Protein AF-A0A166GKQ6-F1 (afdb_monomer_lite)

Foldseek 3Di:
DQAQQQADPVRDAAEEEEDPPDPPVVVLCVLSVVSRHYYDPDQDLAHEYEDAPPDPVLVVCCVVPLDCVRRVRYAYAHSCLSVVCVVVVHRFALQQQDVNDAAFEEEDCQPVDPVLLVVLCNLSRSSNHHHPDDPVPGQEYEHAPVDVVVQVVCCVVCVPPNHAYYYSVQSVVCRVVVHRDGDFPQPPPPDDDPVVPDQDDQDPVNLLVLLLLCCQQPLDCQLPDLLPLVSLVVLLVCCPPPPSVSSVSDHSVVSSVVCVVPVVPSVVSSNVSCVVVVPPPPPPGPPVDRPDPDDPPPPDDDDDDDDDDDDDDDDDDDPPVVVVVVPPDDDDDDDDDDDDDDDDDDDDDDDDDDDDDDDDDDDDDDDDDDDDDDDDDDDDDDDDDDDDDDDDDDDDDDDDDPPPPPSPSDPDDDDPVPDDPPPPPPDDDDDDDDDDDDDDPDDVLLVVLCVVLVHDSVVLVVVCVVDPPNDSVVSSVVSNVVSVVVVVVVVVVPD

Secondary structure (DSSP, 8-state):
----TTB-TTSPBPEEEE-TT-TTHHHHHHHHHHTT-EE-SS--SSEEEEE-TT-HHHHHHHHHH--TTT-TTEEEEETTHHHHHHHHTSPPP-TTEETTEEPBEEE-TT---HHHHHHHHHHHHHTT-BTB--TTT-SEEEE-TT-HHHHHHHHHHHTTSS-EEEEHHHHHHHHHHTS--PPP------S-PPTT---PPPPHHHHHHHHHHHHHH---GGG--TT-HHHHHHHHHTTTSTT-GGGGGS-HHHHHHHHHH-HHHHHHHHHHHHHHH---TT---SS------PPPP---------------------TTSTTGGGSS--PPPPS--PPPPPS------PPPPP---PPPP-PPPPPPPPPPPP---------PPPPP-----------------------SPPPTTT--S-S---S----------------HHHHHHHHHHT--HHHHHHHHHHSTT--HHHHHHHHHHHHHHHHHHHHSS--

pLDDT: mean 77.79, std 22.74, range [29.58, 98.5]

Radius of gyration: 40.35 Å; chains: 1; bounding box: 98×109×110 Å

Structure (mmCIF, N/CA/C/O backbone):
data_AF-A0A166GKQ6-F1
#
_entry.id   AF-A0A166GKQ6-F1
#
loop_
_atom_site.group_PDB
_atom_site.id
_atom_site.type_symbol
_atom_site.label_atom_id
_atom_site.label_alt_id
_atom_site.label_comp_id
_atom_site.label_asym_id
_atom_site.label_entity_id
_atom_site.label_seq_id
_atom_site.pdbx_PDB_ins_code
_atom_site.Cartn_x
_atom_site.Cartn_y
_atom_site.Cartn_z
_atom_site.occupancy
_atom_site.B_iso_or_equiv
_atom_site.auth_seq_id
_atom_site.auth_comp_id
_atom_site.auth_asym_id
_atom_site.auth_atom_id
_atom_site.pdbx_PDB_model_num
ATOM 1 N N . MET A 1 1 ? 2.027 -21.297 30.638 1.00 54.72 1 MET A N 1
ATOM 2 C CA . MET A 1 1 ? 1.465 -20.035 31.157 1.00 54.72 1 MET A CA 1
ATOM 3 C C . MET A 1 1 ? 0.671 -19.436 30.019 1.00 54.72 1 MET A C 1
ATOM 5 O O . MET A 1 1 ? 1.260 -19.228 28.970 1.00 54.72 1 MET A O 1
ATOM 9 N N . SER A 1 2 ? -0.647 -19.312 30.158 1.00 65.88 2 SER A N 1
ATOM 10 C CA . SER A 1 2 ? -1.483 -18.713 29.113 1.00 65.88 2 SER A CA 1
ATOM 11 C C . SER A 1 2 ? -1.164 -17.223 29.044 1.00 65.88 2 SER A C 1
ATOM 13 O O . SER A 1 2 ? -1.241 -16.542 30.064 1.00 65.88 2 SER A O 1
ATOM 15 N N . GLU A 1 3 ? -0.741 -16.747 27.881 1.00 81.94 3 GLU A N 1
ATOM 16 C CA . GLU A 1 3 ? -0.409 -15.342 27.660 1.00 81.94 3 GLU A CA 1
ATOM 17 C C . GLU A 1 3 ? -1.691 -14.499 27.766 1.00 81.94 3 GLU A C 1
ATOM 19 O O . GLU A 1 3 ? -2.712 -14.816 27.150 1.00 81.94 3 GLU A O 1
ATOM 24 N N . LEU A 1 4 ? -1.678 -13.478 28.625 1.00 93.44 4 LEU A N 1
ATOM 25 C CA . LEU A 1 4 ? -2.838 -12.624 28.877 1.00 93.44 4 LEU A CA 1
ATOM 26 C C . LEU A 1 4 ? -2.913 -11.561 27.774 1.00 93.44 4 LEU A C 1
ATOM 28 O O . LEU A 1 4 ? -2.323 -10.493 27.895 1.00 93.44 4 LEU A O 1
ATOM 32 N N . LEU A 1 5 ? -3.618 -11.875 26.684 1.00 95.44 5 LEU A N 1
ATOM 33 C CA . LEU A 1 5 ? -3.722 -11.017 25.494 1.00 95.44 5 LEU A CA 1
ATOM 34 C C . LEU A 1 5 ? -4.382 -9.658 25.764 1.00 95.44 5 LEU A C 1
ATOM 36 O O . LEU A 1 5 ? -4.071 -8.679 25.092 1.00 95.44 5 LEU A O 1
ATOM 40 N N . PHE A 1 6 ? -5.342 -9.595 26.687 1.00 96.88 6 PHE A N 1
ATOM 41 C CA . PHE A 1 6 ? -6.183 -8.415 26.914 1.00 96.88 6 PHE A CA 1
ATOM 42 C C . PHE A 1 6 ? -5.735 -7.603 28.127 1.00 96.88 6 PHE A C 1
ATOM 44 O O . PHE A 1 6 ? -6.554 -7.141 28.925 1.00 96.88 6 PHE A O 1
ATOM 51 N N . GLN A 1 7 ? -4.424 -7.405 28.235 1.00 95.31 7 GLN A N 1
ATOM 52 C CA . GLN A 1 7 ? -3.806 -6.469 29.164 1.00 95.31 7 GLN A CA 1
ATOM 53 C C . GLN A 1 7 ? -3.079 -5.374 28.392 1.00 95.31 7 GLN A C 1
ATOM 55 O O . GLN A 1 7 ? -2.509 -5.620 27.331 1.00 95.31 7 GLN A O 1
ATOM 60 N N . ASP A 1 8 ? -3.130 -4.151 28.906 1.00 90.44 8 ASP A N 1
ATOM 61 C CA . ASP A 1 8 ? -2.329 -3.063 28.361 1.00 90.44 8 ASP A CA 1
ATOM 62 C C . ASP A 1 8 ? -0.857 -3.170 28.800 1.00 90.44 8 ASP A C 1
ATOM 64 O O . ASP A 1 8 ? -0.475 -4.017 29.610 1.00 90.44 8 ASP A O 1
ATOM 68 N N . ASN A 1 9 ? -0.019 -2.260 28.300 1.00 89.94 9 ASN A N 1
ATOM 69 C CA . ASN A 1 9 ? 1.408 -2.208 28.640 1.00 89.94 9 ASN A CA 1
ATOM 70 C C . ASN A 1 9 ? 1.677 -1.964 30.141 1.00 89.94 9 ASN A C 1
ATOM 72 O O . ASN A 1 9 ? 2.816 -2.090 30.585 1.00 89.94 9 ASN A O 1
ATOM 76 N N . THR A 1 10 ? 0.658 -1.589 30.922 1.00 93.25 10 THR A N 1
ATOM 77 C CA . THR A 1 10 ? 0.735 -1.382 32.376 1.00 93.25 10 THR A CA 1
ATOM 78 C C . THR A 1 10 ? 0.222 -2.583 33.177 1.00 93.25 10 THR A C 1
ATOM 80 O O . THR A 1 10 ? 0.240 -2.551 34.407 1.00 93.25 10 THR A O 1
ATOM 83 N N . GLY A 1 11 ? -0.226 -3.647 32.501 1.00 92.94 11 GLY A N 1
ATOM 84 C CA . GLY A 1 11 ? -0.836 -4.826 33.115 1.00 92.94 11 GLY A CA 1
ATOM 85 C C . GLY A 1 11 ? -2.294 -4.621 33.539 1.00 92.94 11 GLY A C 1
ATOM 86 O O . GLY A 1 11 ? -2.862 -5.483 34.213 1.00 92.94 11 GLY A O 1
ATOM 87 N N . GLN A 1 12 ? -2.926 -3.500 33.174 1.00 95.62 12 GLN A N 1
ATOM 88 C CA . GLN A 1 12 ? -4.347 -3.289 33.435 1.00 95.62 12 GLN A CA 1
ATOM 89 C C . GLN A 1 12 ? -5.194 -4.047 32.416 1.00 95.62 12 GLN A C 1
ATOM 91 O O . GLN A 1 12 ? -4.870 -4.129 31.233 1.00 95.62 12 GLN A O 1
ATOM 96 N N . GLN A 1 13 ? -6.317 -4.587 32.884 1.00 97.56 13 GLN A N 1
ATOM 97 C CA . GLN A 1 13 ? -7.253 -5.325 32.042 1.00 97.56 13 GLN A CA 1
ATOM 98 C C . GLN A 1 13 ? -7.950 -4.384 31.056 1.00 97.56 13 GLN A C 1
ATOM 100 O O . GLN A 1 13 ? -8.539 -3.370 31.449 1.00 97.56 13 GLN A O 1
ATOM 105 N N . VAL A 1 14 ? -7.947 -4.757 29.779 1.00 97.88 14 VAL A N 1
ATOM 106 C CA . VAL A 1 14 ? -8.692 -4.052 28.735 1.00 97.88 14 VAL A CA 1
ATOM 107 C C . VAL A 1 14 ? -10.190 -4.240 28.969 1.00 97.88 14 VAL A C 1
ATOM 109 O O . VAL A 1 14 ? -10.659 -5.349 29.235 1.00 97.88 14 VAL A O 1
ATOM 112 N N . LYS A 1 15 ? -10.951 -3.146 28.877 1.00 98.38 15 LYS A N 1
ATOM 113 C CA . LYS A 1 15 ? -12.399 -3.139 29.114 1.00 98.38 15 LYS A CA 1
ATOM 114 C C . LYS A 1 15 ? -13.165 -3.435 27.832 1.00 98.38 15 LYS A C 1
ATOM 116 O O . LYS A 1 15 ? -12.882 -2.851 26.787 1.00 98.38 15 LYS A O 1
ATOM 121 N N . PHE A 1 16 ? -14.179 -4.277 27.948 1.00 98.50 16 PHE A N 1
ATOM 122 C CA . PHE A 1 16 ? -15.074 -4.666 26.871 1.00 98.50 16 PHE A CA 1
ATOM 123 C C . PHE A 1 16 ? -16.522 -4.413 27.276 1.00 98.50 16 PHE A C 1
ATOM 125 O O . PHE A 1 16 ? -16.923 -4.727 28.391 1.00 98.50 16 PHE A O 1
ATOM 132 N N . PHE A 1 17 ? -17.322 -3.893 26.355 1.00 98.44 17 PHE A N 1
ATOM 133 C CA . PHE A 1 17 ? -18.779 -3.947 26.422 1.00 98.44 17 PHE A CA 1
ATOM 134 C C . PHE A 1 17 ? -19.280 -4.810 25.273 1.00 98.44 17 PHE A C 1
ATOM 136 O O . PHE A 1 17 ? -18.777 -4.689 24.158 1.00 98.44 17 PHE A O 1
ATOM 143 N N . ILE A 1 18 ? -20.264 -5.663 25.535 1.00 98.25 18 ILE A N 1
ATOM 144 C CA . ILE A 1 18 ? -20.825 -6.568 24.535 1.00 98.25 18 ILE A CA 1
ATOM 145 C C . ILE A 1 18 ? -22.291 -6.202 24.337 1.00 98.25 18 ILE A C 1
ATOM 147 O O . ILE A 1 18 ? -23.070 -6.162 25.291 1.00 98.25 18 ILE A O 1
ATOM 151 N N . GLN A 1 19 ? -22.663 -5.930 23.091 1.00 96.81 19 GLN A N 1
ATOM 152 C CA . GLN A 1 19 ? -24.051 -5.741 22.693 1.00 96.81 19 GLN A CA 1
ATOM 153 C C . GLN A 1 19 ? -24.892 -6.987 23.059 1.00 96.81 19 GLN A C 1
ATOM 155 O O . GLN A 1 19 ? -24.457 -8.125 22.886 1.00 96.81 19 GLN A O 1
ATOM 160 N N . ARG A 1 20 ? -26.104 -6.779 23.591 1.00 92.88 20 ARG A N 1
ATOM 161 C CA . ARG A 1 20 ? -26.908 -7.845 24.227 1.00 92.88 20 ARG A CA 1
ATOM 162 C C . ARG A 1 20 ? -27.393 -8.938 23.272 1.00 92.88 20 ARG A C 1
ATOM 164 O O . ARG A 1 20 ? -27.553 -10.074 23.696 1.00 92.88 20 ARG A O 1
ATOM 171 N N . ASP A 1 21 ? -27.653 -8.592 22.021 1.00 91.12 21 ASP A N 1
ATOM 172 C CA . ASP A 1 21 ? -28.193 -9.461 20.967 1.00 91.12 21 ASP A CA 1
ATOM 173 C C . ASP A 1 21 ? -27.103 -10.125 20.108 1.00 91.12 21 ASP A C 1
ATOM 175 O O . ASP A 1 21 ? -27.391 -10.742 19.085 1.00 91.12 21 ASP A O 1
A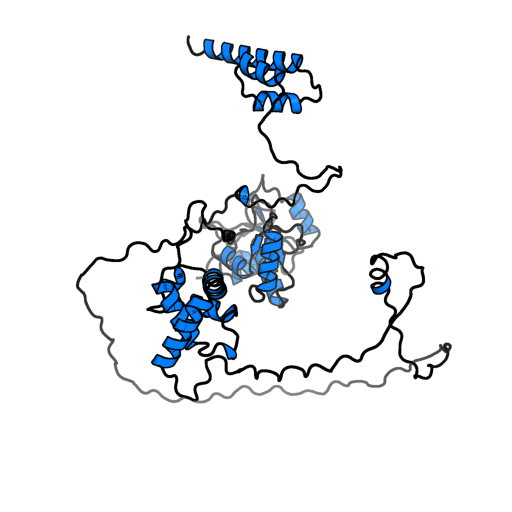TOM 179 N N . VAL A 1 22 ? -25.841 -10.048 20.535 1.00 95.00 22 VAL A N 1
ATOM 180 C CA . VAL A 1 22 ? -24.729 -10.738 19.877 1.00 95.00 22 VAL A CA 1
ATOM 181 C C . VAL A 1 22 ? -24.833 -12.260 20.083 1.00 95.00 22 VAL A C 1
ATOM 183 O O . VAL A 1 22 ? -25.054 -12.716 21.213 1.00 95.00 22 VAL A O 1
ATOM 186 N N . PRO A 1 23 ? -24.628 -13.076 19.030 1.00 94.50 23 PRO A N 1
ATOM 187 C CA . PRO A 1 23 ? -24.602 -14.529 19.166 1.00 94.50 23 PRO A CA 1
ATOM 188 C C . PRO A 1 23 ? -23.450 -14.980 20.072 1.00 94.50 23 PRO A C 1
ATOM 190 O O . PRO A 1 23 ? -22.372 -14.391 20.083 1.00 94.50 23 PRO A O 1
ATOM 193 N N . ASP A 1 24 ? -23.664 -16.063 20.820 1.00 95.00 24 ASP A N 1
ATOM 194 C CA . ASP A 1 24 ? -22.660 -16.653 21.713 1.00 95.00 24 ASP A CA 1
ATOM 195 C C . ASP A 1 24 ? -22.134 -15.714 22.822 1.00 95.00 24 ASP A C 1
ATOM 197 O O . ASP A 1 24 ? -21.007 -15.885 23.293 1.00 95.00 24 ASP A O 1
ATOM 201 N N . TYR A 1 25 ? -22.950 -14.761 23.295 1.00 96.38 25 TYR A N 1
ATOM 202 C CA . TYR A 1 25 ? -22.602 -13.805 24.363 1.00 96.38 25 TYR A CA 1
ATOM 203 C C . TYR A 1 25 ? -21.841 -14.444 25.540 1.00 96.38 25 TYR A C 1
ATOM 205 O O . TYR A 1 25 ? -20.760 -13.991 25.914 1.00 96.38 25 TYR A O 1
ATOM 213 N N . ALA A 1 26 ? -22.364 -15.545 26.095 1.00 97.00 26 ALA A N 1
ATOM 214 C CA . ALA A 1 26 ? -21.758 -16.227 27.241 1.00 97.00 26 ALA A CA 1
ATOM 215 C C . ALA A 1 26 ? -20.350 -16.770 26.940 1.00 97.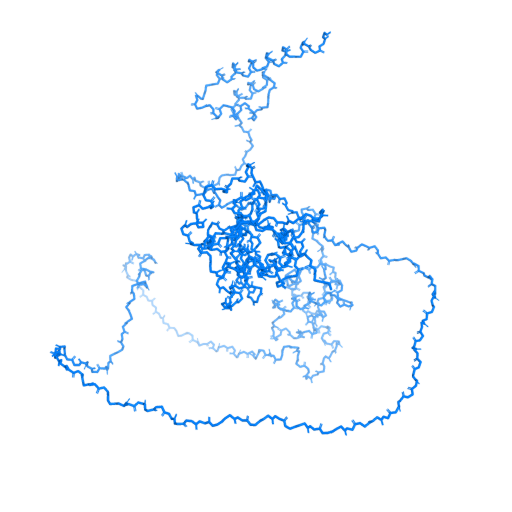00 26 ALA A C 1
ATOM 217 O O . ALA A 1 26 ? -19.460 -16.682 27.787 1.00 97.00 26 ALA A O 1
ATOM 218 N N . ARG A 1 27 ? -20.131 -17.290 25.723 1.00 97.19 27 ARG A N 1
ATOM 219 C CA . ARG A 1 27 ? -18.818 -17.776 25.281 1.00 97.19 27 ARG A CA 1
ATOM 220 C C . ARG A 1 27 ? -17.840 -16.617 25.128 1.00 97.19 27 ARG A C 1
ATOM 222 O O . ARG A 1 27 ? -16.721 -16.716 25.612 1.00 97.19 27 ARG A O 1
ATOM 229 N N . ILE A 1 28 ? -18.272 -15.514 24.516 1.00 97.75 28 ILE A N 1
ATOM 230 C CA . ILE A 1 28 ? -17.436 -14.321 24.319 1.00 97.75 28 ILE A CA 1
ATOM 231 C C . ILE A 1 28 ? -17.009 -13.734 25.674 1.00 97.75 28 ILE A C 1
ATOM 233 O O . ILE A 1 28 ? -15.833 -13.429 25.860 1.00 97.75 28 ILE A O 1
ATOM 237 N N . CYS A 1 29 ? -17.919 -13.645 26.651 1.00 97.81 29 CYS A N 1
ATOM 238 C CA . CYS A 1 29 ? -17.597 -13.217 28.018 1.00 97.81 29 CYS A CA 1
ATOM 239 C C . CYS A 1 29 ? -16.530 -14.098 28.680 1.00 97.81 29 CYS A C 1
ATOM 241 O O . CYS A 1 29 ? -15.589 -13.587 29.298 1.00 97.81 29 CYS A O 1
ATOM 243 N N . ALA A 1 30 ? -16.683 -15.420 28.560 1.00 97.38 30 ALA A N 1
ATOM 244 C CA . ALA A 1 30 ? -15.729 -16.378 29.100 1.00 97.38 30 ALA A CA 1
ATOM 245 C C . ALA A 1 30 ? -14.360 -16.248 28.415 1.00 97.38 30 ALA A C 1
ATOM 247 O O . ALA A 1 30 ? -13.347 -16.197 29.108 1.00 97.38 30 ALA A O 1
ATOM 248 N N . ASP A 1 31 ? -14.331 -16.114 27.085 1.00 97.31 31 ASP A N 1
ATOM 249 C CA . ASP A 1 31 ? -13.099 -15.941 26.311 1.00 97.31 31 ASP A CA 1
ATOM 250 C C . ASP A 1 31 ? -12.371 -14.637 26.681 1.00 97.31 31 ASP A C 1
ATOM 252 O O . ASP A 1 31 ? -11.167 -14.663 26.925 1.00 97.31 31 ASP A O 1
ATOM 256 N N . ILE A 1 32 ? -13.081 -13.507 26.802 1.00 98.06 32 ILE A N 1
ATOM 257 C CA . ILE A 1 32 ? -12.485 -12.225 27.228 1.00 98.06 32 ILE A CA 1
ATOM 258 C C . ILE A 1 32 ? -11.848 -12.351 28.612 1.00 98.06 32 ILE A C 1
ATOM 260 O O . ILE A 1 32 ? -10.710 -11.927 28.809 1.00 98.06 32 ILE A O 1
ATOM 264 N N . THR A 1 33 ? -12.565 -12.960 29.557 1.00 97.69 33 THR A N 1
ATOM 265 C CA . THR A 1 33 ? -12.085 -13.133 30.934 1.00 97.69 33 THR A CA 1
ATOM 266 C C . THR A 1 33 ? -10.880 -14.078 30.986 1.00 97.69 33 THR A C 1
ATOM 268 O O . THR A 1 33 ? -9.896 -13.792 31.665 1.00 97.69 33 THR A O 1
ATOM 271 N N . ALA A 1 34 ? -10.916 -15.178 30.225 1.00 96.62 34 ALA A N 1
ATOM 272 C CA . ALA A 1 34 ? -9.817 -16.138 30.127 1.00 96.62 34 ALA A CA 1
ATOM 273 C C . ALA A 1 34 ? -8.552 -15.535 29.492 1.00 96.62 34 ALA A C 1
ATOM 275 O O . ALA A 1 34 ? -7.444 -15.934 29.842 1.00 96.62 34 ALA A O 1
ATOM 276 N N . LEU A 1 35 ? -8.713 -14.563 28.590 1.00 97.06 35 LEU A N 1
ATOM 277 C CA . LEU A 1 35 ? -7.623 -13.827 27.943 1.00 97.06 35 LEU A CA 1
ATOM 278 C C . LEU A 1 35 ? -7.157 -12.598 28.750 1.00 97.06 35 LEU A C 1
ATOM 280 O O . LEU A 1 35 ? -6.322 -11.833 28.271 1.00 97.06 35 LEU A O 1
ATOM 284 N N . GLY A 1 36 ? -7.659 -12.409 29.976 1.00 96.50 36 GLY A N 1
ATOM 285 C CA . GLY A 1 36 ? -7.208 -11.360 30.897 1.00 96.50 36 GLY A CA 1
ATOM 286 C C . GLY A 1 36 ? -7.904 -10.005 30.747 1.00 96.50 36 GLY A C 1
ATOM 287 O O . GLY A 1 36 ? -7.441 -9.033 31.338 1.00 96.50 36 GLY A O 1
ATOM 288 N N . GLY A 1 37 ? -8.997 -9.931 29.985 1.00 97.81 37 GLY A N 1
ATOM 289 C CA . GLY A 1 37 ? -9.813 -8.728 29.824 1.00 97.81 37 GLY A CA 1
ATOM 290 C C . GLY A 1 37 ? -10.942 -8.636 30.853 1.00 97.81 37 GLY A C 1
ATOM 291 O O . GLY A 1 37 ? -11.209 -9.574 31.605 1.00 97.81 37 GLY A O 1
ATOM 292 N N . ARG A 1 38 ? -11.644 -7.499 30.861 1.00 98.12 38 ARG A N 1
ATOM 293 C CA . ARG A 1 38 ? -12.785 -7.233 31.747 1.00 98.12 38 ARG A CA 1
ATOM 294 C C . ARG A 1 38 ? -14.029 -6.870 30.947 1.00 98.12 38 ARG A C 1
ATOM 296 O O . ARG A 1 38 ? -13.999 -5.921 30.172 1.00 98.12 38 ARG A O 1
ATOM 303 N N . VAL A 1 39 ? -15.134 -7.571 31.184 1.00 98.44 39 VAL A N 1
ATOM 304 C CA . VAL A 1 39 ? -16.444 -7.223 30.612 1.00 98.44 39 VAL A CA 1
ATOM 305 C C . VAL A 1 39 ? -17.178 -6.271 31.561 1.00 98.44 39 VAL A C 1
ATOM 307 O O . VAL A 1 39 ? -17.224 -6.510 32.765 1.00 98.44 39 VAL A O 1
ATOM 310 N N . GLU A 1 40 ? -17.722 -5.180 31.029 1.00 98.31 40 GLU A N 1
ATOM 311 C CA . GLU A 1 40 ? -18.473 -4.160 31.764 1.00 98.31 40 GLU A CA 1
ATOM 312 C C . GLU A 1 40 ? -19.933 -4.129 31.289 1.00 98.31 40 GLU A C 1
ATOM 314 O O . GLU A 1 40 ? -20.216 -4.206 30.094 1.00 98.31 40 GLU A O 1
ATOM 319 N N . ASP A 1 41 ? -20.867 -3.908 32.218 1.00 97.00 41 ASP A N 1
ATOM 320 C CA . ASP A 1 41 ? -22.303 -3.778 31.908 1.00 97.00 41 ASP A CA 1
ATOM 321 C C . ASP A 1 41 ? -22.662 -2.443 31.233 1.00 97.00 41 ASP A C 1
ATOM 323 O O . ASP A 1 41 ? -23.783 -2.240 30.762 1.00 97.00 41 ASP A O 1
ATOM 327 N N . LYS A 1 42 ? -21.725 -1.489 31.234 1.00 97.50 42 LYS A N 1
ATOM 328 C CA . LYS A 1 42 ? -21.874 -0.148 30.663 1.00 97.50 42 LYS A CA 1
ATOM 329 C C . LYS A 1 42 ? -20.761 0.108 29.661 1.00 97.50 42 LYS A C 1
ATOM 331 O O . LYS A 1 42 ? -19.638 -0.349 29.847 1.00 97.50 42 LYS A O 1
ATOM 336 N N . ILE A 1 43 ? -21.064 0.909 28.642 1.00 97.06 43 ILE A N 1
ATOM 337 C CA . ILE A 1 43 ? -20.104 1.276 27.599 1.00 97.06 43 ILE A CA 1
ATOM 338 C C . ILE A 1 43 ? -18.890 1.966 28.246 1.00 97.06 43 ILE A C 1
ATOM 340 O O . ILE A 1 43 ? -19.046 3.019 28.880 1.00 97.06 43 ILE A O 1
ATOM 344 N N . PRO A 1 44 ? -17.678 1.405 28.108 1.00 97.06 44 PRO A N 1
ATOM 345 C CA . PRO A 1 44 ? -16.506 1.929 28.780 1.00 97.06 44 PRO A CA 1
ATOM 346 C C . PRO A 1 44 ? -16.059 3.265 28.173 1.00 97.06 44 PRO A C 1
ATOM 348 O O . PRO A 1 44 ? -16.384 3.626 27.038 1.00 97.06 44 PRO A O 1
ATOM 351 N N . ARG A 1 45 ? -15.308 4.046 28.957 1.00 95.12 45 ARG A N 1
ATOM 352 C CA . ARG A 1 45 ? -14.698 5.307 28.495 1.00 95.12 45 ARG A CA 1
ATOM 353 C C . ARG A 1 45 ? -13.538 5.068 27.523 1.00 95.12 45 ARG A C 1
ATOM 355 O O . ARG A 1 45 ? -13.383 5.860 26.604 1.00 95.12 45 ARG A O 1
ATOM 362 N N . SER A 1 46 ? -12.786 3.994 27.743 1.00 95.81 46 SER A N 1
ATOM 363 C CA . SER A 1 46 ? -11.700 3.487 26.905 1.00 95.81 46 SER A CA 1
ATOM 364 C C . SER A 1 46 ? -11.794 1.961 26.846 1.00 95.81 46 SER A C 1
ATOM 366 O O . SER A 1 46 ? -12.194 1.336 27.833 1.00 95.81 46 SER A O 1
ATOM 368 N N . GLY A 1 47 ? -11.468 1.370 25.699 1.00 96.31 47 GLY A N 1
ATOM 369 C CA . GLY A 1 47 ? -11.598 -0.061 25.432 1.00 96.31 47 GLY A CA 1
ATOM 370 C C . GLY A 1 47 ? -12.480 -0.360 24.220 1.00 96.31 47 GLY A C 1
ATOM 371 O O . GLY A 1 47 ? -12.663 0.481 23.338 1.00 96.31 47 GLY A O 1
ATOM 372 N N . PHE A 1 48 ? -13.034 -1.568 24.180 1.00 98.00 48 PHE A N 1
ATOM 373 C CA . PHE A 1 48 ? -13.724 -2.095 23.005 1.00 98.00 48 PHE A CA 1
ATOM 374 C C . PHE A 1 48 ? -15.226 -2.268 23.243 1.00 98.00 48 PHE A C 1
ATOM 376 O O . PHE A 1 48 ? -15.673 -2.671 24.317 1.00 98.00 48 PHE A O 1
ATOM 383 N N . VAL A 1 49 ? -16.009 -1.984 22.210 1.00 97.88 49 VAL A N 1
ATOM 384 C CA . VAL A 1 49 ? -17.454 -2.195 22.144 1.00 97.88 49 VAL A CA 1
ATOM 385 C C . VAL A 1 49 ? -17.701 -3.229 21.048 1.00 97.88 49 VAL A C 1
ATOM 387 O O . VAL A 1 49 ? -17.525 -2.938 19.866 1.00 97.88 49 VAL A O 1
ATOM 390 N N . LEU A 1 50 ? -18.056 -4.446 21.454 1.00 98.06 50 LEU A N 1
ATOM 391 C CA . LEU A 1 50 ? -18.320 -5.582 20.574 1.00 98.06 50 LEU A CA 1
ATOM 392 C C . LEU A 1 50 ? -19.765 -5.513 20.082 1.00 98.06 50 LEU A C 1
ATOM 394 O O . LEU A 1 50 ? -20.696 -5.604 20.886 1.00 98.06 50 LEU A O 1
ATOM 398 N N . ILE A 1 51 ? -19.934 -5.367 18.770 1.00 97.31 51 ILE A N 1
ATOM 399 C CA . ILE A 1 51 ? -21.238 -5.222 18.114 1.00 97.31 51 ILE A CA 1
ATOM 400 C C . ILE A 1 51 ? -21.498 -6.342 17.105 1.00 97.31 51 ILE A C 1
ATOM 402 O O . ILE A 1 51 ? -20.565 -6.949 16.575 1.00 97.31 51 ILE A O 1
ATOM 406 N N . ALA A 1 52 ? -22.770 -6.597 16.806 1.00 96.06 52 ALA A N 1
ATOM 407 C CA . ALA A 1 52 ? -23.177 -7.395 15.654 1.00 96.06 52 ALA A CA 1
ATOM 408 C C . ALA A 1 52 ? -23.223 -6.491 14.406 1.00 96.06 52 ALA A C 1
ATOM 410 O O . ALA A 1 52 ? -24.069 -5.591 14.354 1.00 96.06 52 ALA A O 1
ATOM 411 N N . PRO A 1 53 ? -22.332 -6.674 13.409 1.00 92.75 53 PRO A N 1
ATOM 412 C CA . PRO A 1 53 ? -22.343 -5.851 12.200 1.00 92.75 53 PRO A CA 1
ATOM 413 C C . PRO A 1 53 ? -23.706 -5.898 11.501 1.00 92.75 53 PRO A C 1
ATOM 415 O O . PRO A 1 53 ? -24.291 -6.969 11.363 1.00 92.75 53 PRO A O 1
ATOM 418 N N . GLY A 1 54 ? -24.220 -4.736 11.092 1.00 91.06 54 GLY A N 1
ATOM 419 C CA . GLY A 1 54 ? -25.516 -4.611 10.413 1.00 91.06 54 GLY A CA 1
ATOM 420 C C . GLY A 1 54 ? -26.752 -4.689 11.319 1.00 91.06 54 GLY A C 1
ATOM 421 O O . GLY A 1 54 ? -27.857 -4.463 10.836 1.00 91.06 54 GLY A O 1
ATOM 422 N N . SER A 1 55 ? -26.600 -4.969 12.617 1.00 95.69 55 SER A N 1
ATOM 423 C CA . SER A 1 55 ? -27.726 -4.927 13.561 1.00 95.69 55 SER A CA 1
ATOM 424 C C . SER A 1 55 ? -28.170 -3.487 13.855 1.00 95.69 55 SER A C 1
ATOM 426 O O . SER A 1 55 ? -27.343 -2.578 13.957 1.00 95.69 55 SER A O 1
ATOM 428 N N . GLU A 1 56 ? -29.476 -3.280 14.048 1.00 95.44 56 GLU A N 1
ATOM 429 C CA . GLU A 1 56 ? -30.036 -1.966 14.407 1.00 95.44 56 GLU A CA 1
ATOM 430 C C . GLU A 1 56 ? -29.446 -1.438 15.720 1.00 95.44 56 GLU A C 1
ATOM 432 O O . GLU A 1 56 ? -29.067 -0.271 15.815 1.00 95.44 56 GLU A O 1
ATOM 437 N N . GLU A 1 57 ? -29.307 -2.309 16.721 1.00 95.69 57 GLU A N 1
ATOM 438 C CA . GLU A 1 57 ? -28.722 -1.948 18.010 1.00 95.69 57 GLU A CA 1
ATOM 439 C C . GLU A 1 57 ? -27.234 -1.593 17.879 1.00 95.69 57 GLU A C 1
ATOM 441 O O . GLU A 1 57 ? -26.793 -0.605 18.465 1.00 95.69 57 GLU A O 1
ATOM 446 N N . GLY A 1 58 ? -26.466 -2.329 17.071 1.00 94.88 58 GLY A N 1
ATOM 447 C CA . GLY A 1 58 ? -25.064 -2.013 16.796 1.00 94.88 58 GLY A CA 1
ATOM 448 C C . GLY A 1 58 ? -24.904 -0.644 16.131 1.00 94.88 58 GLY A C 1
ATOM 449 O O . GLY A 1 58 ? -24.074 0.160 16.562 1.00 94.88 58 GLY A O 1
ATOM 450 N N . ASN A 1 59 ? -25.750 -0.339 15.144 1.00 93.94 59 ASN A N 1
ATOM 451 C CA . ASN A 1 59 ? -25.776 0.965 14.478 1.00 93.94 59 ASN A CA 1
ATOM 452 C C . ASN A 1 59 ? -26.156 2.088 15.452 1.00 93.94 59 ASN A C 1
ATOM 454 O O . ASN A 1 59 ? -25.471 3.109 15.506 1.00 93.94 59 ASN A O 1
ATOM 458 N N . ARG A 1 60 ? -27.175 1.870 16.295 1.00 95.94 60 ARG A N 1
ATOM 459 C CA . ARG A 1 60 ? -27.578 2.813 17.349 1.00 95.94 60 ARG A CA 1
ATOM 460 C C . ARG A 1 60 ? -26.441 3.088 18.331 1.00 95.94 60 ARG A C 1
ATOM 462 O O . ARG A 1 60 ? -26.227 4.235 18.724 1.00 95.94 60 ARG A O 1
ATOM 469 N N . LEU A 1 61 ? -25.711 2.051 18.745 1.00 95.62 61 LEU A N 1
ATOM 470 C CA . LEU A 1 61 ? -24.561 2.185 19.640 1.00 95.62 61 LEU A CA 1
ATOM 471 C C . LEU A 1 61 ? -23.449 3.020 19.000 1.00 95.62 61 LEU A C 1
ATOM 473 O O . LEU A 1 61 ? -22.911 3.900 19.672 1.00 95.62 61 LEU A O 1
ATOM 477 N N . ILE A 1 62 ? -23.133 2.780 17.724 1.00 93.50 62 ILE A N 1
ATOM 478 C CA . ILE A 1 62 ? -22.165 3.593 16.978 1.00 93.50 62 ILE A CA 1
ATOM 479 C C . ILE A 1 62 ? -22.642 5.048 16.929 1.00 93.50 62 ILE A C 1
ATOM 481 O O . ILE A 1 62 ? -21.915 5.930 17.370 1.00 93.50 62 ILE A O 1
ATOM 485 N N . GLU A 1 63 ? -23.862 5.318 16.471 1.00 93.50 63 GLU A N 1
ATOM 486 C CA . GLU A 1 63 ? -24.379 6.684 16.315 1.00 93.50 63 GLU A CA 1
ATOM 487 C C . GLU A 1 63 ? -24.408 7.462 17.642 1.00 93.50 63 GLU A C 1
ATOM 489 O O . GLU A 1 63 ? -23.997 8.619 17.712 1.00 93.50 63 GLU A O 1
ATOM 494 N N . CYS A 1 64 ? -24.832 6.815 18.730 1.00 94.38 64 CYS A N 1
ATOM 495 C CA . CYS A 1 64 ? -24.962 7.474 20.029 1.00 94.38 64 CYS A CA 1
ATOM 496 C C . CYS A 1 64 ? -23.621 7.683 20.752 1.00 94.38 64 CYS A C 1
ATOM 498 O O . CYS A 1 64 ? -23.495 8.606 21.563 1.00 94.38 64 CYS A O 1
ATOM 500 N N . TRP A 1 65 ? -22.635 6.804 20.531 1.00 93.88 65 TRP A N 1
ATOM 501 C CA . TRP A 1 65 ? -21.448 6.712 21.392 1.00 93.88 65 TRP A CA 1
ATOM 502 C C . TRP A 1 65 ? -20.107 6.795 20.660 1.00 93.88 65 TRP A C 1
ATOM 504 O O . TRP A 1 65 ? -19.071 6.849 21.339 1.00 93.88 65 TRP A O 1
ATOM 514 N N . ASN A 1 66 ? -20.094 6.829 19.327 1.00 90.38 66 ASN A N 1
ATOM 515 C CA . ASN A 1 66 ? -18.894 7.053 18.525 1.00 90.38 66 ASN A CA 1
ATOM 516 C C . ASN A 1 66 ? -18.594 8.552 18.423 1.00 90.38 66 ASN A C 1
ATOM 518 O O . ASN A 1 66 ? -18.859 9.205 17.418 1.00 90.38 66 ASN A O 1
ATOM 522 N N . LYS A 1 67 ? -18.059 9.097 19.515 1.00 91.56 67 LYS A N 1
ATOM 523 C CA . LYS A 1 67 ? -17.610 10.486 19.609 1.00 91.56 67 LYS A CA 1
ATOM 524 C C . LYS A 1 67 ? -16.091 10.526 19.754 1.00 91.56 67 LYS A C 1
ATOM 526 O O . LYS A 1 67 ? -15.601 10.572 20.886 1.00 91.56 67 LYS A O 1
ATOM 531 N N . PRO A 1 68 ? -15.344 10.468 18.644 1.00 88.25 68 PRO A N 1
ATOM 532 C CA . PRO A 1 68 ? -13.896 10.316 18.703 1.00 88.25 68 PRO A CA 1
ATOM 533 C C . PRO A 1 68 ? -13.182 11.481 19.394 1.00 88.25 68 PRO A C 1
ATOM 535 O O . PRO A 1 68 ? -12.225 11.251 20.124 1.00 88.25 68 PRO A O 1
ATOM 538 N N . GLU A 1 69 ? -13.698 12.704 19.256 1.00 89.62 69 GLU A N 1
ATOM 539 C CA . GLU A 1 69 ? -13.156 13.899 19.922 1.00 89.62 69 GLU A CA 1
ATOM 540 C C . GLU A 1 69 ? -13.263 13.824 21.454 1.00 89.62 69 GLU A C 1
ATOM 542 O O . GLU A 1 69 ? -12.373 14.268 22.174 1.00 89.62 69 GLU A O 1
ATOM 547 N N . GLU A 1 70 ? -14.343 13.232 21.974 1.00 92.12 70 GLU A N 1
ATOM 548 C CA . GLU A 1 70 ? -14.546 13.078 23.418 1.00 92.12 70 GLU A CA 1
ATOM 549 C C . GLU A 1 70 ? -13.865 11.811 23.971 1.00 92.12 70 GLU A C 1
ATOM 551 O O . GLU A 1 70 ? -13.551 11.735 25.165 1.00 92.12 70 GLU A O 1
ATOM 556 N N . ARG A 1 71 ? -13.735 10.768 23.137 1.00 92.81 71 ARG A N 1
ATOM 557 C CA . ARG A 1 71 ? -13.378 9.393 23.526 1.00 92.81 71 ARG A CA 1
ATOM 558 C C . ARG A 1 71 ? -12.511 8.712 22.451 1.00 92.81 71 ARG A C 1
ATOM 560 O O . ARG A 1 71 ? -12.986 7.772 21.813 1.00 92.81 71 ARG A O 1
ATOM 567 N N . PRO A 1 72 ? -11.245 9.127 22.278 1.00 91.62 72 PRO A N 1
ATOM 568 C CA . PRO A 1 72 ? -10.375 8.598 21.224 1.00 91.62 72 PRO A CA 1
ATOM 569 C C . PRO A 1 72 ? -10.018 7.115 21.414 1.00 91.62 72 PRO A C 1
ATOM 571 O O . PRO A 1 72 ? -9.841 6.396 20.436 1.00 91.62 72 PRO A O 1
ATOM 574 N N . ASP A 1 73 ? -9.979 6.638 22.662 1.00 93.69 73 ASP A N 1
ATOM 575 C CA . ASP A 1 73 ? -9.594 5.262 23.010 1.00 93.69 73 ASP A CA 1
ATOM 576 C C . ASP A 1 73 ? -10.784 4.289 23.077 1.00 93.69 73 ASP A C 1
ATOM 578 O O . ASP A 1 73 ? -10.702 3.243 23.727 1.00 93.69 73 ASP A O 1
ATOM 582 N N . ARG A 1 74 ? -11.932 4.649 22.490 1.00 95.56 74 ARG A N 1
ATOM 583 C CA . ARG A 1 74 ? -13.108 3.777 22.395 1.00 95.56 74 ARG A CA 1
ATOM 584 C C . ARG A 1 74 ? -13.235 3.246 20.976 1.00 95.56 74 ARG A C 1
ATOM 586 O O . ARG A 1 74 ? -13.449 4.011 20.042 1.00 95.56 74 ARG A O 1
ATOM 593 N N . PHE A 1 75 ? -13.224 1.927 20.840 1.00 96.31 75 PHE A N 1
ATOM 594 C CA . PHE A 1 75 ? -13.260 1.272 19.538 1.00 96.31 75 PHE A CA 1
ATOM 595 C C . PHE A 1 75 ? -14.496 0.391 19.386 1.00 96.31 75 PHE A C 1
ATOM 597 O O . PHE A 1 75 ? -14.785 -0.440 20.244 1.00 96.31 75 PHE A O 1
ATOM 604 N N . PHE A 1 76 ? -15.218 0.556 18.279 1.00 95.88 76 PHE A N 1
ATOM 605 C CA . PHE A 1 76 ? -16.346 -0.299 17.909 1.00 95.88 76 PHE A CA 1
ATOM 606 C C . PHE A 1 76 ? -15.855 -1.378 16.952 1.00 95.88 76 PHE A C 1
ATOM 608 O O . PHE A 1 76 ? -15.411 -1.055 15.850 1.00 95.88 76 PHE A O 1
ATOM 615 N N . VAL A 1 77 ? -15.948 -2.636 17.373 1.00 97.00 77 VAL A N 1
ATOM 616 C CA . VAL A 1 77 ? -15.406 -3.803 16.664 1.00 97.00 77 VAL A CA 1
ATOM 617 C C . VAL A 1 77 ? -16.471 -4.899 16.562 1.00 97.00 77 VAL A C 1
ATOM 619 O O . VAL A 1 77 ? -17.359 -4.971 17.415 1.00 97.00 77 VAL A O 1
ATOM 622 N N . PRO A 1 78 ? -16.433 -5.769 15.540 1.00 97.31 78 PRO A N 1
ATOM 623 C CA . PRO A 1 78 ? -17.387 -6.868 15.429 1.00 97.31 78 PRO A CA 1
ATOM 624 C C . PRO A 1 78 ? -17.190 -7.863 16.575 1.00 97.31 78 PRO A C 1
ATOM 626 O O . PRO A 1 78 ? -16.077 -8.051 17.062 1.00 97.31 78 PRO A O 1
ATOM 629 N N . PHE A 1 79 ? -18.239 -8.584 16.960 1.00 97.19 79 PHE A N 1
ATOM 630 C CA . PHE A 1 79 ? -18.157 -9.602 18.015 1.00 97.19 79 PHE A CA 1
ATOM 631 C C . PHE A 1 79 ? -17.124 -10.716 17.752 1.00 97.19 79 PHE A C 1
ATOM 633 O O . PHE A 1 79 ? -16.619 -11.335 18.688 1.00 97.19 79 PHE A O 1
ATOM 640 N N . THR A 1 80 ? -16.765 -10.950 16.487 1.00 97.44 80 THR A N 1
ATOM 641 C CA . THR A 1 80 ? -15.723 -11.903 16.071 1.00 97.44 80 THR A CA 1
ATOM 642 C C . THR A 1 80 ? -14.298 -11.433 16.387 1.00 97.44 80 THR A C 1
ATOM 644 O O . THR A 1 80 ? -13.365 -12.231 16.324 1.00 97.44 80 THR A O 1
ATOM 647 N N . TYR A 1 81 ? -14.110 -10.172 16.785 1.00 98.00 81 TYR A N 1
ATOM 648 C CA . TYR A 1 81 ? -12.808 -9.576 17.102 1.00 98.00 81 TYR A CA 1
ATOM 649 C C . TYR A 1 81 ? -12.031 -10.334 18.190 1.00 98.00 81 TYR A C 1
ATOM 651 O O . TYR A 1 81 ? -10.816 -10.492 18.090 1.00 98.00 81 TYR A O 1
ATOM 659 N N . VAL A 1 82 ? -12.722 -10.859 19.208 1.00 97.75 82 VAL A N 1
ATOM 660 C CA . VAL A 1 82 ? -12.085 -11.639 20.286 1.00 97.75 82 VAL A CA 1
ATOM 661 C C . VAL A 1 82 ? -11.432 -12.910 19.738 1.00 97.75 82 VAL A C 1
ATOM 663 O O . VAL A 1 82 ? -10.312 -13.249 20.117 1.00 97.75 82 VAL A O 1
ATOM 666 N N . GLN A 1 83 ? -12.107 -13.591 18.808 1.00 96.75 83 GLN A N 1
ATOM 667 C CA . GLN A 1 83 ? -11.573 -14.789 18.158 1.00 96.75 83 GLN A CA 1
ATOM 668 C C . GLN A 1 83 ? -10.402 -14.448 17.239 1.00 96.75 83 GLN A C 1
ATOM 670 O O . GLN A 1 83 ? -9.426 -15.191 17.214 1.00 96.75 83 GLN A O 1
ATOM 675 N N . ALA A 1 84 ? -10.469 -13.312 16.542 1.00 96.69 84 ALA A N 1
ATOM 676 C CA . ALA A 1 84 ? -9.372 -12.828 15.713 1.00 96.69 84 ALA A CA 1
ATOM 677 C C . ALA A 1 84 ? -8.114 -12.540 16.546 1.00 96.69 84 ALA A C 1
ATOM 679 O O . ALA A 1 84 ? -7.043 -13.044 16.225 1.00 96.69 84 ALA A O 1
ATOM 680 N N . CYS A 1 85 ? -8.249 -11.837 17.676 1.00 96.88 85 CYS A N 1
ATOM 681 C CA . CYS A 1 85 ? -7.127 -11.606 18.594 1.00 96.88 85 CYS A CA 1
ATOM 682 C C . CYS A 1 85 ? -6.539 -12.924 19.114 1.00 96.88 85 CYS A C 1
ATOM 684 O O . CYS A 1 85 ? -5.324 -13.086 19.175 1.00 96.88 85 CYS A O 1
ATOM 686 N N . ARG A 1 86 ? -7.401 -13.891 19.458 1.00 95.88 86 ARG A N 1
ATOM 687 C CA . ARG A 1 86 ? -6.975 -15.223 19.904 1.00 95.88 86 ARG A CA 1
ATOM 688 C C . ARG A 1 86 ? -6.199 -15.976 18.824 1.00 95.88 86 ARG A C 1
ATOM 690 O O . ARG A 1 86 ? -5.211 -16.621 19.152 1.00 95.88 86 ARG A O 1
ATOM 697 N N . ALA A 1 87 ? -6.652 -15.917 17.573 1.00 94.88 87 ALA A N 1
ATOM 698 C CA . ALA A 1 87 ? -5.992 -16.570 16.445 1.00 94.88 87 ALA A CA 1
ATOM 699 C C . ALA A 1 87 ? -4.618 -15.950 16.146 1.00 94.88 87 ALA A C 1
ATOM 701 O O . ALA A 1 87 ? -3.671 -16.677 15.869 1.00 94.88 87 ALA A O 1
ATOM 702 N N . GLU A 1 88 ? -4.506 -14.626 16.263 1.00 94.19 88 GLU A N 1
ATOM 703 C CA . GLU A 1 88 ? -3.263 -13.872 16.051 1.00 94.19 88 GLU A CA 1
ATOM 704 C C . GLU A 1 88 ? -2.313 -13.909 17.260 1.00 94.19 88 GLU A C 1
ATOM 706 O O . GLU A 1 88 ? -1.155 -13.513 17.158 1.00 94.19 88 GLU A O 1
ATOM 711 N N . GLY A 1 89 ? -2.788 -14.365 18.423 1.00 95.12 89 GLY A N 1
ATOM 712 C CA . GLY A 1 89 ? -1.993 -14.421 19.653 1.00 95.12 89 GLY A CA 1
ATOM 713 C C . GLY A 1 89 ? -1.675 -13.050 20.260 1.00 95.12 89 GLY A C 1
ATOM 714 O O . GLY A 1 89 ? -0.818 -12.958 21.131 1.00 95.12 89 GLY A O 1
ATOM 715 N N . ARG A 1 90 ? -2.352 -11.978 19.827 1.00 94.88 90 ARG A N 1
ATOM 716 C CA . ARG A 1 90 ? -2.131 -10.601 20.302 1.00 94.88 90 ARG A CA 1
ATOM 717 C C . ARG A 1 90 ? -3.394 -9.751 20.204 1.00 94.88 90 ARG A C 1
ATOM 719 O O . ARG A 1 90 ? -4.308 -10.055 19.440 1.00 94.88 90 ARG A O 1
ATOM 726 N N . LEU A 1 91 ? -3.433 -8.647 20.948 1.00 95.62 91 LEU A N 1
ATOM 727 C CA . LEU A 1 91 ? -4.486 -7.641 20.812 1.00 95.62 91 LEU A CA 1
ATOM 728 C C . LEU A 1 91 ? -4.314 -6.866 19.494 1.00 95.62 91 LEU A C 1
ATOM 730 O O . LEU A 1 91 ? -3.295 -6.205 19.278 1.00 95.62 91 LEU A O 1
ATOM 734 N N . LEU A 1 92 ? -5.316 -6.933 18.616 1.00 96.12 92 LEU A N 1
ATOM 735 C CA . LEU A 1 92 ? -5.278 -6.278 17.310 1.00 96.12 92 LEU A CA 1
ATOM 736 C C . LEU A 1 92 ? -5.455 -4.758 17.424 1.00 96.12 92 LEU A C 1
ATOM 738 O O . LEU A 1 92 ? -6.447 -4.234 17.924 1.00 96.12 92 LEU A O 1
ATOM 742 N N . ARG A 1 93 ? -4.483 -4.007 16.914 1.00 96.00 93 ARG A N 1
ATOM 743 C CA . ARG A 1 93 ? -4.551 -2.543 16.921 1.00 96.00 93 ARG A CA 1
ATOM 744 C C . ARG A 1 93 ? -5.542 -2.052 15.863 1.00 96.00 93 ARG A C 1
ATOM 746 O O . ARG A 1 93 ? -5.623 -2.607 14.768 1.00 96.00 93 ARG A O 1
ATOM 753 N N . GLN A 1 94 ? -6.259 -0.978 16.183 1.00 96.19 94 GLN A N 1
ATOM 754 C CA . GLN A 1 94 ? -7.201 -0.322 15.272 1.00 96.19 94 GLN A CA 1
ATOM 755 C C . GLN A 1 94 ? -6.458 0.634 14.327 1.00 96.19 94 GLN A C 1
ATOM 757 O O . GLN A 1 94 ? -6.600 1.851 14.402 1.00 96.19 94 GLN A O 1
ATOM 762 N N . ILE A 1 95 ? -5.574 0.066 13.506 1.00 96.62 95 ILE A N 1
ATOM 763 C CA . ILE A 1 95 ? -4.624 0.807 12.665 1.00 96.62 95 ILE A CA 1
ATOM 764 C C . ILE A 1 95 ? -5.287 1.501 11.478 1.00 96.62 95 ILE A C 1
ATOM 766 O O . ILE A 1 95 ? -4.772 2.502 10.996 1.00 96.62 95 ILE A O 1
ATOM 770 N N . PHE A 1 96 ? -6.447 1.020 11.029 1.00 97.25 96 PHE A N 1
ATOM 771 C CA . PHE A 1 96 ? -7.166 1.593 9.892 1.00 97.25 96 PHE A CA 1
ATOM 772 C C . PHE A 1 96 ? -8.106 2.741 10.301 1.00 97.25 96 PHE A C 1
ATOM 774 O O . PHE A 1 96 ? -9.082 3.033 9.611 1.00 97.25 96 PHE A O 1
ATOM 781 N N . LEU A 1 97 ? -7.800 3.408 11.419 1.00 94.25 97 LEU A N 1
ATOM 782 C CA . LEU A 1 97 ? -8.439 4.640 11.876 1.00 94.25 97 LEU A CA 1
ATOM 783 C C . LEU A 1 97 ? -7.485 5.821 11.653 1.00 94.25 97 LEU A C 1
ATOM 785 O O . LEU A 1 97 ? -6.574 6.051 12.447 1.00 94.25 97 LEU A O 1
ATOM 789 N N . VAL A 1 98 ? -7.712 6.602 10.597 1.00 91.06 98 VAL A N 1
ATOM 790 C CA . VAL A 1 98 ? -6.927 7.811 10.294 1.00 91.06 98 VAL A CA 1
ATOM 791 C C . VAL A 1 98 ? -7.731 9.032 10.719 1.00 91.06 98 VAL A C 1
ATOM 793 O O . VAL A 1 98 ? -8.854 9.223 10.262 1.00 91.06 98 VAL A O 1
ATOM 796 N N . ALA A 1 99 ? -7.183 9.846 11.628 1.00 88.25 99 ALA A N 1
ATOM 797 C CA . ALA A 1 99 ? -7.893 10.985 12.230 1.00 88.25 99 ALA A CA 1
ATOM 798 C C . ALA A 1 99 ? -9.289 10.599 12.774 1.00 88.25 99 ALA A C 1
ATOM 800 O O . ALA A 1 99 ? -10.264 11.329 12.614 1.00 88.25 99 ALA A O 1
ATOM 801 N N . HIS A 1 100 ? -9.384 9.409 13.380 1.00 86.38 100 HIS A N 1
ATOM 802 C CA . HIS A 1 100 ? -10.620 8.795 13.879 1.00 86.38 100 HIS A CA 1
ATOM 803 C C . HIS A 1 100 ? -11.710 8.490 12.837 1.00 86.38 100 HIS A C 1
ATOM 805 O O . HIS A 1 100 ? -12.812 8.068 13.196 1.00 86.38 100 HIS A O 1
ATOM 811 N N . ARG A 1 101 ? -11.405 8.636 11.548 1.00 91.06 101 ARG A N 1
ATOM 812 C CA . ARG A 1 101 ? -12.230 8.155 10.444 1.00 91.06 101 ARG A CA 1
ATOM 813 C C . ARG A 1 101 ? -11.763 6.754 10.056 1.00 91.06 101 ARG A C 1
ATOM 815 O O . ARG A 1 101 ? -10.564 6.512 9.927 1.00 91.06 101 ARG A O 1
ATOM 822 N N . ARG A 1 102 ? -12.705 5.831 9.856 1.00 93.94 102 ARG A N 1
ATOM 823 C CA . ARG A 1 102 ? -12.398 4.505 9.300 1.00 93.94 102 ARG A CA 1
ATOM 824 C C . ARG A 1 102 ? -11.905 4.672 7.869 1.00 93.94 102 ARG A C 1
ATOM 826 O O . ARG A 1 102 ? -12.564 5.358 7.090 1.00 93.94 102 ARG A O 1
ATOM 833 N N . LEU A 1 103 ? -10.767 4.067 7.544 1.00 96.56 103 LEU A N 1
ATOM 834 C CA . LEU A 1 103 ? -10.332 3.952 6.159 1.00 96.56 103 LEU A CA 1
ATOM 835 C C . LEU A 1 103 ? -11.336 3.095 5.401 1.00 96.56 103 LEU A C 1
ATOM 837 O O . LEU A 1 103 ? -11.685 1.996 5.844 1.00 96.56 103 LEU A O 1
ATOM 841 N N . LYS A 1 104 ? -11.793 3.626 4.272 1.00 97.19 104 LYS A N 1
ATOM 842 C CA . LYS A 1 104 ? -12.686 2.935 3.352 1.00 97.19 104 LYS A CA 1
ATOM 843 C C . LYS A 1 104 ? -11.862 2.101 2.381 1.00 97.19 104 LYS A C 1
ATOM 845 O O . LYS A 1 104 ? -10.899 2.602 1.803 1.00 97.19 104 LYS A O 1
ATOM 850 N N . PHE A 1 105 ? -12.238 0.842 2.213 1.00 97.81 105 PHE A N 1
ATOM 851 C CA . PHE A 1 105 ? -11.572 -0.112 1.343 1.00 97.81 105 PHE A CA 1
ATOM 852 C C . PHE A 1 105 ? -12.535 -0.634 0.286 1.00 97.81 105 PHE A C 1
ATOM 854 O O . PHE A 1 105 ? -13.685 -0.953 0.577 1.00 97.81 105 PHE A O 1
ATOM 861 N N . TYR A 1 106 ? -12.011 -0.813 -0.923 1.00 97.25 106 TYR A N 1
ATOM 862 C CA . TYR A 1 106 ? -12.686 -1.484 -2.021 1.00 97.25 106 TYR A CA 1
ATOM 863 C C . TYR A 1 106 ? -11.874 -2.715 -2.417 1.00 97.25 106 TYR A C 1
ATOM 865 O O . TYR A 1 106 ? -10.736 -2.611 -2.881 1.00 97.25 106 TYR A O 1
ATOM 873 N N . ILE A 1 107 ? -12.447 -3.899 -2.209 1.00 97.38 107 ILE A N 1
ATOM 874 C CA . ILE A 1 107 ? -11.806 -5.171 -2.558 1.00 97.38 107 ILE A CA 1
ATOM 875 C C . ILE A 1 107 ? -12.156 -5.498 -4.009 1.00 97.38 107 ILE A C 1
ATOM 877 O O . ILE A 1 107 ? -13.288 -5.878 -4.315 1.00 97.38 107 ILE A O 1
ATOM 881 N N . HIS A 1 108 ? -11.180 -5.357 -4.904 1.00 96.50 108 HIS A N 1
ATOM 882 C CA . HIS A 1 108 ? -11.404 -5.487 -6.337 1.00 96.50 108 HIS A CA 1
ATOM 883 C C . HIS A 1 108 ? -11.784 -6.938 -6.729 1.00 96.50 108 HIS A C 1
ATOM 885 O O . HIS A 1 108 ? -11.171 -7.893 -6.234 1.00 96.50 108 HIS A O 1
ATOM 891 N N . PRO A 1 109 ? -12.745 -7.148 -7.656 1.00 95.31 109 PRO A N 1
ATOM 892 C CA . PRO A 1 109 ? -13.212 -8.485 -8.056 1.00 95.31 109 PRO A CA 1
ATOM 893 C C . PRO A 1 109 ? -12.155 -9.409 -8.683 1.00 95.31 109 PRO A C 1
ATOM 895 O O . PRO A 1 109 ? -12.368 -10.619 -8.734 1.00 95.31 109 PRO A O 1
ATOM 898 N N . ASP A 1 110 ? -11.032 -8.851 -9.147 1.00 94.12 110 ASP A N 1
ATOM 899 C CA . ASP A 1 110 ? -9.894 -9.588 -9.730 1.00 94.12 110 ASP A CA 1
ATOM 900 C C . ASP A 1 110 ? -9.259 -10.593 -8.753 1.00 94.12 110 ASP A C 1
ATOM 902 O O . ASP A 1 110 ? -8.686 -11.594 -9.176 1.00 94.12 110 ASP A O 1
ATOM 906 N N . ILE A 1 111 ? -9.454 -10.412 -7.440 1.00 94.38 111 ILE A N 1
ATOM 907 C CA . ILE A 1 111 ? -9.166 -11.457 -6.452 1.00 94.38 111 ILE A CA 1
ATOM 908 C C . ILE A 1 111 ? -10.214 -12.564 -6.623 1.00 94.38 111 ILE A C 1
ATOM 910 O O . ILE A 1 111 ? -11.286 -12.530 -6.012 1.00 94.38 111 ILE A O 1
ATOM 914 N N . ALA A 1 112 ? -9.913 -13.547 -7.473 1.00 90.44 112 ALA A N 1
ATOM 915 C CA . ALA A 1 112 ? -10.862 -14.579 -7.894 1.00 90.44 112 ALA A CA 1
ATOM 916 C C . ALA A 1 112 ? -11.381 -15.443 -6.731 1.00 90.44 112 ALA A C 1
ATOM 918 O O . ALA A 1 112 ? -12.529 -15.893 -6.739 1.00 90.44 112 ALA A O 1
ATOM 919 N N . ASN A 1 113 ? -10.546 -15.672 -5.714 1.00 94.69 113 ASN A N 1
ATOM 920 C CA . ASN A 1 113 ? -10.900 -16.515 -4.582 1.00 94.69 113 ASN A CA 1
ATOM 921 C C . ASN A 1 113 ? -11.811 -15.773 -3.587 1.00 94.69 113 ASN A C 1
ATOM 923 O O . ASN A 1 113 ? -11.367 -14.891 -2.851 1.00 94.69 113 ASN A O 1
ATOM 927 N N . VAL A 1 114 ? -13.080 -16.192 -3.525 1.00 95.38 114 VAL A N 1
ATOM 928 C CA . VAL A 1 114 ? -14.095 -15.670 -2.592 1.00 95.38 114 VAL A CA 1
ATOM 929 C C . VAL A 1 114 ? -13.621 -15.759 -1.141 1.00 95.38 114 VAL A C 1
ATOM 931 O O . VAL A 1 114 ? -13.718 -14.782 -0.407 1.00 95.38 114 VAL A O 1
ATOM 934 N N . HIS A 1 115 ? -13.035 -16.893 -0.752 1.00 95.81 115 HIS A N 1
ATOM 935 C CA . HIS A 1 115 ? -12.565 -17.111 0.613 1.00 95.81 115 HIS A CA 1
ATOM 936 C C . HIS A 1 115 ? -11.449 -16.132 0.993 1.00 95.81 115 HIS A C 1
ATOM 938 O O . HIS A 1 115 ? -11.440 -15.592 2.095 1.00 95.81 115 HIS A O 1
ATOM 944 N N . THR A 1 116 ? -10.536 -15.846 0.060 1.00 95.31 116 THR A N 1
ATOM 945 C CA . THR A 1 116 ? -9.492 -14.834 0.262 1.00 95.31 116 THR A CA 1
ATOM 946 C C . THR A 1 116 ? -10.099 -13.450 0.470 1.00 95.31 116 THR A C 1
ATOM 948 O O . THR A 1 116 ? -9.663 -12.736 1.369 1.00 95.31 116 THR A O 1
ATOM 951 N N . ARG A 1 117 ? -11.139 -13.080 -0.292 1.00 96.00 117 ARG A N 1
ATOM 952 C CA . ARG A 1 117 ? -11.848 -11.806 -0.085 1.00 96.00 117 ARG A CA 1
ATOM 953 C C . ARG A 1 117 ? -12.507 -11.739 1.292 1.00 96.00 117 ARG A C 1
ATOM 955 O O . ARG A 1 117 ? -12.406 -10.706 1.941 1.00 96.00 117 ARG A O 1
ATOM 962 N N . ASP A 1 118 ? -13.114 -12.823 1.766 1.00 96.12 118 ASP A N 1
ATOM 963 C CA . ASP A 1 118 ? -13.752 -12.861 3.090 1.00 96.12 118 ASP A CA 1
ATOM 964 C C . ASP A 1 118 ? -12.733 -12.770 4.239 1.00 96.12 118 ASP A C 1
ATOM 966 O O . ASP A 1 118 ? -12.984 -12.096 5.244 1.00 96.12 118 ASP A O 1
ATOM 970 N N . ILE A 1 119 ? -11.554 -13.385 4.080 1.00 96.06 119 ILE A N 1
ATOM 971 C CA . ILE A 1 119 ? -10.433 -13.224 5.019 1.00 96.06 119 ILE A CA 1
ATOM 972 C C . ILE A 1 119 ? -9.977 -11.763 5.046 1.00 96.06 119 ILE A C 1
ATOM 974 O O . ILE A 1 119 ? -9.862 -11.185 6.124 1.00 96.06 119 ILE A O 1
ATOM 978 N N . ILE A 1 120 ? -9.765 -11.156 3.874 1.00 96.88 120 ILE A N 1
ATOM 979 C CA . ILE A 1 120 ? -9.346 -9.754 3.755 1.00 96.88 120 ILE A CA 1
ATOM 980 C C . ILE A 1 120 ? -10.379 -8.825 4.404 1.00 96.88 120 ILE A C 1
ATOM 982 O O . ILE A 1 120 ? -10.008 -7.978 5.215 1.00 96.88 120 ILE A O 1
ATOM 986 N N . ARG A 1 121 ? -11.674 -9.014 4.109 1.00 97.19 121 ARG A N 1
ATOM 987 C CA . ARG A 1 121 ? -12.771 -8.272 4.752 1.00 97.19 121 ARG A CA 1
ATOM 988 C C . ARG A 1 121 ? -12.686 -8.364 6.268 1.00 97.19 121 ARG A C 1
ATOM 990 O O . AR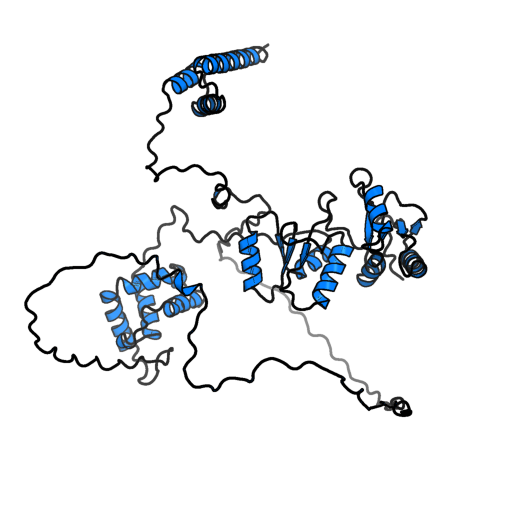G A 1 121 ? -12.721 -7.344 6.948 1.00 97.19 121 ARG A O 1
ATOM 997 N N . SER A 1 122 ? -12.549 -9.581 6.789 1.00 96.31 122 SER A N 1
ATOM 998 C CA . SER A 1 122 ? -12.481 -9.820 8.231 1.00 96.31 122 SER A CA 1
ATOM 999 C C . SER A 1 122 ? -11.289 -9.095 8.858 1.00 96.31 122 SER A C 1
ATOM 1001 O O . SER A 1 122 ? -11.469 -8.369 9.831 1.00 96.31 122 SER A O 1
ATOM 1003 N N . GLN A 1 123 ? -10.103 -9.206 8.253 1.00 97.12 123 GLN A N 1
ATOM 1004 C CA . GLN A 1 123 ? -8.889 -8.525 8.711 1.00 97.12 123 GLN A CA 1
ATOM 1005 C C . GLN A 1 123 ? -9.049 -7.000 8.744 1.00 97.12 123 GLN A C 1
ATOM 1007 O O . GLN A 1 123 ? -8.718 -6.372 9.748 1.00 97.12 123 GLN A O 1
ATOM 1012 N N . ILE A 1 124 ? -9.607 -6.408 7.683 1.00 97.88 124 ILE A N 1
ATOM 1013 C CA . ILE A 1 124 ? -9.873 -4.965 7.613 1.00 97.88 124 ILE A CA 1
ATOM 1014 C C . ILE A 1 124 ? -10.810 -4.538 8.749 1.00 97.88 124 ILE A C 1
ATOM 1016 O O . ILE A 1 124 ? -10.488 -3.606 9.488 1.00 97.88 124 ILE A O 1
ATOM 1020 N N . ILE A 1 125 ? -11.933 -5.242 8.933 1.00 96.88 125 ILE A N 1
ATOM 1021 C CA . ILE A 1 125 ? -12.923 -4.917 9.971 1.00 96.88 125 ILE A CA 1
ATOM 1022 C C . ILE A 1 125 ? -12.310 -5.059 11.371 1.00 96.88 125 ILE A C 1
ATOM 1024 O O . ILE A 1 125 ? -12.519 -4.202 12.230 1.00 96.88 125 ILE A O 1
ATOM 1028 N N . HIS A 1 126 ? -11.547 -6.127 11.629 1.00 97.38 126 HIS A N 1
ATOM 1029 C CA . HIS A 1 126 ? -10.913 -6.361 12.933 1.00 97.38 126 HIS A CA 1
ATOM 1030 C C . HIS A 1 126 ? -9.860 -5.309 13.280 1.00 97.38 126 HIS A C 1
ATOM 1032 O O . HIS A 1 126 ? -9.652 -5.034 14.460 1.00 97.38 126 HIS A O 1
ATOM 1038 N N . SER A 1 127 ? -9.253 -4.684 12.276 1.00 97.56 127 SER A N 1
ATOM 1039 C CA . SER A 1 127 ? -8.288 -3.593 12.428 1.00 97.56 127 SER A CA 1
ATOM 1040 C C . SER A 1 127 ? -8.897 -2.191 12.280 1.00 97.56 127 SER A C 1
ATOM 1042 O O . SER A 1 127 ? -8.156 -1.207 12.225 1.00 97.56 127 SER A O 1
ATOM 1044 N N . GLY A 1 128 ? -10.230 -2.082 12.266 1.00 95.44 128 GLY A N 1
ATOM 1045 C CA . GLY A 1 128 ? -10.960 -0.814 12.358 1.00 95.44 128 GLY A CA 1
ATOM 1046 C C . GLY A 1 128 ? -11.294 -0.135 11.026 1.00 95.44 128 GLY A C 1
ATOM 1047 O O . GLY A 1 128 ? -11.730 1.014 11.042 1.00 95.44 128 GLY A O 1
ATOM 1048 N N . GLY A 1 129 ? -11.099 -0.813 9.892 1.00 96.75 129 GLY A N 1
ATOM 1049 C CA . GLY A 1 129 ? -11.446 -0.311 8.559 1.00 96.75 129 GLY A CA 1
ATOM 1050 C C . GLY A 1 129 ? -12.861 -0.692 8.113 1.00 96.75 129 GLY A C 1
ATOM 1051 O O . GLY A 1 129 ? -13.552 -1.469 8.774 1.00 96.75 129 GLY A O 1
ATOM 1052 N N . ASP A 1 130 ? -13.282 -0.148 6.973 1.00 96.06 130 ASP A N 1
ATOM 1053 C CA . ASP A 1 130 ? -14.561 -0.439 6.317 1.00 96.06 130 ASP A CA 1
ATOM 1054 C C . ASP A 1 130 ? -14.322 -1.102 4.947 1.00 96.06 130 ASP A C 1
ATOM 1056 O O . ASP A 1 130 ? -13.846 -0.421 4.040 1.00 96.06 130 ASP A O 1
ATOM 1060 N N . PRO A 1 131 ? -14.586 -2.412 4.774 1.00 96.88 131 PRO A N 1
ATOM 1061 C CA . PRO A 1 131 ? -14.287 -3.127 3.534 1.00 96.88 131 PRO A CA 1
ATOM 1062 C C . PRO A 1 131 ? -15.391 -3.092 2.473 1.00 96.88 131 PRO A C 1
ATOM 1064 O O . PRO A 1 131 ? -15.217 -3.707 1.417 1.00 96.88 131 PRO A O 1
ATOM 1067 N N . ASP A 1 132 ? -16.526 -2.457 2.761 1.00 95.06 132 ASP A N 1
ATOM 1068 C CA . ASP A 1 132 ? -17.718 -2.511 1.910 1.00 95.06 132 ASP A CA 1
ATOM 1069 C C . ASP A 1 132 ? -17.975 -1.185 1.173 1.00 95.06 132 ASP A C 1
ATOM 1071 O O . ASP A 1 132 ? -19.060 -0.962 0.635 1.00 95.06 132 ASP A O 1
ATOM 1075 N N . ALA A 1 133 ? -16.962 -0.317 1.107 1.00 95.31 133 ALA A N 1
ATOM 1076 C CA . ALA A 1 133 ? -17.033 0.946 0.389 1.00 95.31 133 ALA A CA 1
ATOM 1077 C C . ALA A 1 133 ? -17.061 0.737 -1.135 1.00 95.31 133 ALA A C 1
ATOM 1079 O O . ALA A 1 133 ? -16.420 -0.165 -1.682 1.00 95.31 133 ALA A O 1
ATOM 1080 N N . GLY A 1 134 ? -17.790 1.604 -1.840 1.00 94.00 134 GLY A N 1
ATOM 1081 C CA . GLY A 1 134 ? -17.794 1.629 -3.302 1.00 94.00 134 GLY A CA 1
ATOM 1082 C C . GLY A 1 134 ? -16.469 2.119 -3.907 1.00 94.00 134 GLY A C 1
ATOM 1083 O O . GLY A 1 134 ? -15.688 2.819 -3.266 1.00 94.00 134 GLY A O 1
ATOM 1084 N N . GLU A 1 135 ? -16.243 1.818 -5.190 1.00 91.00 135 GLU A N 1
ATOM 1085 C CA . GLU A 1 135 ? -15.008 2.171 -5.919 1.00 91.00 135 GLU A CA 1
ATOM 1086 C C . GLU A 1 135 ? -14.699 3.681 -5.931 1.00 91.00 135 GLU A C 1
ATOM 1088 O O . GLU A 1 135 ? -13.536 4.074 -5.903 1.00 91.00 135 GLU A O 1
ATOM 1093 N N . LEU A 1 136 ? -15.728 4.536 -5.933 1.00 89.88 136 LEU A N 1
ATOM 1094 C CA . LEU A 1 136 ? -15.572 5.996 -5.996 1.00 89.88 136 LEU A CA 1
ATOM 1095 C C . LEU A 1 136 ? -15.350 6.659 -4.631 1.00 89.88 136 LEU A C 1
ATOM 1097 O O . LEU A 1 136 ? -14.844 7.774 -4.571 1.00 89.88 136 LEU A O 1
ATOM 1101 N N . GLU A 1 137 ? -15.755 6.006 -3.544 1.00 92.19 137 GLU A N 1
ATOM 1102 C CA . GLU A 1 137 ? -15.704 6.574 -2.189 1.00 92.19 137 GLU A CA 1
ATOM 1103 C C . GLU A 1 137 ? -14.623 5.942 -1.307 1.00 92.19 137 GLU A C 1
ATOM 1105 O O . GLU A 1 137 ? -14.529 6.260 -0.122 1.00 92.19 137 GLU A O 1
ATOM 1110 N N . THR A 1 138 ? -13.854 5.012 -1.864 1.00 95.44 138 THR A N 1
ATOM 1111 C CA . THR A 1 138 ? -12.812 4.284 -1.150 1.00 95.44 138 THR A CA 1
ATOM 1112 C C . THR A 1 138 ? -11.558 5.130 -0.959 1.00 95.44 138 THR A C 1
ATOM 1114 O O . THR A 1 138 ? -11.187 5.892 -1.842 1.00 95.44 138 THR A O 1
ATOM 1117 N N . ASP A 1 139 ? -10.861 4.952 0.161 1.00 95.56 139 ASP A N 1
ATOM 1118 C CA . ASP A 1 139 ? -9.519 5.504 0.360 1.00 95.56 139 ASP A CA 1
ATOM 1119 C C . ASP A 1 139 ? -8.448 4.544 -0.202 1.00 95.56 139 ASP A C 1
ATOM 1121 O O . ASP A 1 139 ? -7.376 4.972 -0.634 1.00 95.56 139 ASP A O 1
ATOM 1125 N N . VAL A 1 140 ? -8.721 3.230 -0.202 1.00 96.62 140 VAL A N 1
ATOM 1126 C CA . VAL A 1 140 ? -7.765 2.184 -0.602 1.00 96.62 140 VAL A CA 1
ATOM 1127 C C . VAL A 1 140 ? -8.439 1.110 -1.464 1.00 96.62 140 VAL A C 1
ATOM 1129 O O . VAL A 1 140 ? -9.451 0.519 -1.094 1.00 96.62 140 VAL A O 1
ATOM 1132 N N . ILE A 1 141 ? -7.864 0.805 -2.621 1.00 96.25 141 ILE A N 1
ATOM 1133 C CA . ILE A 1 141 ? -8.283 -0.272 -3.521 1.00 96.25 141 ILE A CA 1
ATOM 1134 C C . ILE A 1 141 ? -7.332 -1.450 -3.333 1.00 96.25 141 ILE A C 1
ATOM 1136 O O . ILE A 1 141 ? -6.123 -1.309 -3.501 1.00 96.25 141 ILE A O 1
ATOM 1140 N N . ILE A 1 142 ? -7.880 -2.622 -3.021 1.00 97.06 142 ILE A N 1
ATOM 1141 C CA . ILE A 1 142 ? -7.114 -3.856 -2.839 1.00 97.06 142 ILE A CA 1
ATOM 1142 C C . ILE A 1 142 ? -7.249 -4.715 -4.093 1.00 97.06 142 ILE A C 1
ATOM 1144 O O . ILE A 1 142 ? -8.349 -5.161 -4.421 1.00 97.06 142 ILE A O 1
ATOM 1148 N N . ALA A 1 143 ? -6.135 -4.964 -4.779 1.00 95.56 143 ALA A N 1
ATOM 1149 C CA . ALA A 1 143 ? -6.080 -5.745 -6.015 1.00 95.56 143 ALA A CA 1
ATOM 1150 C C . ALA A 1 143 ? -5.062 -6.899 -5.932 1.00 95.56 143 ALA A C 1
ATOM 1152 O O . ALA A 1 143 ? -4.161 -6.901 -5.088 1.00 95.56 143 ALA A O 1
ATOM 1153 N N . ASP A 1 144 ? -5.220 -7.908 -6.794 1.00 91.44 144 ASP A N 1
ATOM 1154 C CA . ASP A 1 144 ? -4.311 -9.054 -6.844 1.00 91.44 144 ASP A CA 1
ATOM 1155 C C . ASP A 1 144 ? -3.042 -8.713 -7.644 1.00 91.44 144 ASP A C 1
ATOM 1157 O O . ASP A 1 144 ? -3.094 -8.108 -8.713 1.00 91.44 144 ASP A O 1
ATOM 1161 N N . HIS A 1 145 ? -1.882 -9.137 -7.143 1.00 84.12 145 HIS A N 1
ATOM 1162 C CA . HIS A 1 145 ? -0.622 -9.028 -7.877 1.00 84.12 145 HIS A CA 1
ATOM 1163 C C . HIS A 1 145 ? -0.471 -10.130 -8.940 1.00 84.12 145 HIS A C 1
ATOM 1165 O O . HIS A 1 145 ? 0.353 -10.006 -9.846 1.00 84.12 145 HIS A O 1
ATOM 1171 N N . GLY A 1 146 ? -1.274 -11.200 -8.855 1.00 86.81 146 GLY A N 1
ATOM 1172 C CA . GLY A 1 146 ? -1.326 -12.271 -9.853 1.00 86.81 146 GLY A CA 1
ATOM 1173 C C . GLY A 1 146 ? -1.759 -11.802 -11.247 1.00 86.81 146 GLY A C 1
ATOM 1174 O O . GLY A 1 146 ? -1.430 -12.458 -12.236 1.00 86.81 146 GLY A O 1
ATOM 1175 N N . ASN A 1 147 ? -2.430 -10.649 -11.342 1.00 89.44 147 ASN A N 1
ATOM 1176 C CA . ASN A 1 147 ? -2.835 -10.024 -12.595 1.00 89.44 147 ASN A CA 1
ATOM 1177 C C . ASN A 1 147 ? -2.213 -8.619 -12.736 1.00 89.44 147 ASN A C 1
ATOM 1179 O O . ASN A 1 147 ? -2.851 -7.594 -12.463 1.00 89.44 147 ASN A O 1
ATOM 1183 N N . PRO A 1 148 ? -0.945 -8.531 -13.178 1.00 88.81 148 PRO A N 1
ATOM 1184 C CA . PRO A 1 148 ? -0.229 -7.263 -13.232 1.00 88.81 148 PRO A CA 1
ATOM 1185 C C . PRO A 1 148 ? -0.853 -6.275 -14.224 1.00 88.81 148 PRO A C 1
ATOM 1187 O O . PRO A 1 148 ? -0.636 -5.074 -14.090 1.00 88.81 148 PRO A O 1
ATOM 1190 N N . GLU A 1 149 ? -1.614 -6.731 -15.221 1.00 91.50 149 GLU A N 1
ATOM 1191 C CA . GLU A 1 149 ? -2.278 -5.837 -16.174 1.00 91.50 149 GLU A CA 1
ATOM 1192 C C . GLU A 1 149 ? -3.381 -5.022 -15.495 1.00 91.50 149 GLU A C 1
ATOM 1194 O O . GLU A 1 149 ? -3.395 -3.795 -15.621 1.00 91.50 149 GLU A O 1
ATOM 1199 N N . VAL A 1 150 ? -4.244 -5.685 -14.718 1.00 92.69 150 VAL A N 1
ATOM 1200 C CA . VAL A 1 150 ? -5.318 -5.035 -13.953 1.00 92.69 150 VAL A CA 1
ATOM 1201 C C . VAL A 1 150 ? -4.732 -4.150 -12.861 1.00 92.69 150 VAL A C 1
ATOM 1203 O O . VAL A 1 150 ? -5.093 -2.978 -12.778 1.00 92.69 150 VAL A O 1
ATOM 1206 N N . PHE A 1 151 ? -3.765 -4.653 -12.088 1.00 92.75 151 PHE A N 1
ATOM 1207 C CA . PHE A 1 151 ? -3.111 -3.868 -11.041 1.00 92.75 151 PHE A CA 1
ATOM 1208 C C . PHE A 1 151 ? -2.468 -2.588 -11.601 1.00 92.75 151 PHE A C 1
ATOM 1210 O O . PHE A 1 151 ? -2.739 -1.487 -11.123 1.00 92.75 151 PHE A O 1
ATOM 1217 N N . ASN A 1 152 ? -1.668 -2.695 -12.670 1.00 90.44 152 ASN A N 1
ATOM 1218 C CA . ASN A 1 152 ? -1.033 -1.529 -13.290 1.00 90.44 152 ASN A CA 1
ATOM 1219 C C . ASN A 1 152 ? -2.053 -0.575 -13.921 1.00 90.44 152 ASN A C 1
ATOM 1221 O O . ASN A 1 152 ? -1.825 0.637 -13.945 1.00 90.44 152 ASN A O 1
ATOM 1225 N N . HIS A 1 153 ? -3.162 -1.100 -14.448 1.00 91.25 153 HIS A N 1
ATOM 1226 C CA . HIS A 1 153 ? -4.252 -0.276 -14.951 1.00 91.25 153 HIS A CA 1
ATOM 1227 C C . HIS A 1 153 ? -4.904 0.525 -13.820 1.00 91.25 153 HIS A C 1
ATOM 1229 O O . HIS A 1 153 ? -4.992 1.746 -13.937 1.00 91.25 153 HIS A O 1
ATOM 1235 N N . LEU A 1 154 ? -5.256 -0.123 -12.706 1.00 92.44 154 LEU A N 1
ATOM 1236 C CA . LEU A 1 154 ? -5.824 0.527 -11.524 1.00 92.44 154 LEU A CA 1
ATOM 1237 C C . LEU A 1 154 ? -4.876 1.582 -10.959 1.00 92.44 154 LEU A C 1
ATOM 1239 O O . LEU A 1 154 ? -5.301 2.713 -10.749 1.00 92.44 154 LEU A O 1
ATOM 1243 N N . VAL A 1 155 ? -3.588 1.263 -10.791 1.00 90.81 155 VAL A N 1
ATOM 1244 C CA . VAL A 1 155 ? -2.576 2.237 -10.351 1.00 90.81 155 VAL A CA 1
ATOM 1245 C C . VAL A 1 155 ? -2.522 3.423 -11.310 1.00 90.81 155 VAL A C 1
ATOM 1247 O O . VAL A 1 155 ? -2.439 4.560 -10.871 1.00 90.81 155 VAL A O 1
ATOM 1250 N N . LYS A 1 156 ? -2.578 3.195 -12.627 1.00 88.25 156 LYS A N 1
ATOM 1251 C CA . LYS A 1 156 ? -2.499 4.261 -13.635 1.00 88.25 156 LYS A CA 1
ATOM 1252 C C . LYS A 1 156 ? -3.742 5.152 -13.665 1.00 88.25 156 LYS A C 1
ATOM 1254 O O . LYS A 1 156 ? -3.584 6.354 -13.868 1.00 88.25 156 LYS A O 1
ATOM 1259 N N . VAL A 1 157 ? -4.935 4.576 -13.523 1.00 89.12 157 VAL A N 1
ATOM 1260 C CA . VAL A 1 157 ? -6.212 5.308 -13.503 1.00 89.12 157 VAL A CA 1
ATOM 1261 C C . VAL A 1 157 ? -6.358 6.085 -12.197 1.00 89.12 157 VAL A C 1
ATOM 1263 O O . VAL A 1 157 ? -6.753 7.245 -12.228 1.00 89.12 157 VAL A O 1
ATOM 1266 N N . ASN A 1 158 ? -5.940 5.493 -11.076 1.00 87.50 158 ASN A N 1
ATOM 1267 C CA . ASN A 1 158 ? -6.061 6.095 -9.751 1.00 87.50 158 ASN A CA 1
ATOM 1268 C C . ASN A 1 158 ? -4.872 6.987 -9.348 1.00 87.50 158 ASN A C 1
ATOM 1270 O O . ASN A 1 158 ? -4.972 7.706 -8.365 1.00 87.50 158 ASN A O 1
ATOM 1274 N N . ASN A 1 159 ? -3.784 7.035 -10.134 1.00 72.19 159 ASN A N 1
ATOM 1275 C CA . ASN A 1 159 ? -2.548 7.792 -9.838 1.00 72.19 159 ASN A CA 1
ATOM 1276 C C . ASN A 1 159 ? -2.714 9.325 -9.696 1.00 72.19 159 ASN A C 1
ATOM 1278 O O . ASN A 1 159 ? -1.728 10.034 -9.489 1.00 72.19 159 ASN A O 1
ATOM 1282 N N . GLY A 1 160 ? -3.921 9.854 -9.897 1.00 62.78 160 GLY A N 1
ATOM 1283 C CA . GLY A 1 160 ? -4.265 11.267 -9.706 1.00 62.78 160 GLY A CA 1
ATOM 1284 C C . GLY A 1 160 ? -5.353 11.515 -8.660 1.00 62.78 160 GLY A C 1
ATOM 1285 O O . GLY A 1 160 ? -5.604 12.670 -8.336 1.00 62.78 160 GLY A O 1
ATOM 1286 N N . PHE A 1 161 ? -5.983 10.463 -8.136 1.00 63.16 161 PHE A N 1
ATOM 1287 C CA . PHE A 1 161 ? -7.056 10.565 -7.150 1.00 63.16 161 PHE A CA 1
ATOM 1288 C C . PHE A 1 161 ? -6.501 10.392 -5.730 1.00 63.16 161 PHE A C 1
ATOM 1290 O O . PHE A 1 161 ? -5.355 9.990 -5.540 1.00 63.16 161 PHE A O 1
ATOM 1297 N N . GLN A 1 162 ? -7.318 10.696 -4.719 1.00 77.88 162 GLN A N 1
ATOM 1298 C CA . GLN A 1 162 ? -6.967 10.529 -3.299 1.00 77.88 162 GLN A CA 1
ATOM 1299 C C . GLN A 1 162 ? -6.833 9.052 -2.870 1.00 77.88 162 GLN A C 1
ATOM 1301 O O . GLN A 1 162 ? -6.535 8.784 -1.709 1.00 77.88 162 GLN A O 1
ATOM 1306 N N . ASN A 1 163 ? -7.036 8.107 -3.794 1.00 90.62 163 ASN A N 1
ATOM 1307 C CA . ASN A 1 163 ? -7.194 6.691 -3.492 1.00 90.62 163 ASN A CA 1
ATOM 1308 C C . ASN A 1 163 ? -5.882 5.940 -3.753 1.00 90.62 163 ASN A C 1
ATOM 1310 O O . ASN A 1 163 ? -5.265 6.079 -4.812 1.00 90.62 163 ASN A O 1
ATOM 1314 N N . HIS A 1 164 ? -5.480 5.091 -2.812 1.00 93.19 164 HIS A N 1
ATOM 1315 C CA . HIS A 1 164 ? -4.287 4.252 -2.926 1.00 93.19 164 HIS A CA 1
ATOM 1316 C C . HIS A 1 164 ? -4.630 2.889 -3.532 1.00 93.19 164 HIS A C 1
ATOM 1318 O O . HIS A 1 164 ? -5.682 2.335 -3.238 1.00 93.19 164 HIS A O 1
ATOM 1324 N N . VAL A 1 165 ? -3.753 2.319 -4.362 1.00 94.69 165 VAL A N 1
ATOM 1325 C CA . VAL A 1 165 ? -3.931 0.962 -4.912 1.00 94.69 165 VAL A CA 1
ATOM 1326 C C . VAL A 1 165 ? -2.863 0.054 -4.322 1.00 94.69 165 VAL A C 1
ATOM 1328 O O . VAL A 1 165 ? -1.679 0.234 -4.592 1.00 94.69 165 VAL A O 1
ATOM 1331 N N . GLU A 1 166 ? -3.291 -0.923 -3.531 1.00 95.94 166 GLU A N 1
ATOM 1332 C CA . GLU A 1 166 ? -2.423 -1.814 -2.764 1.00 95.94 166 GLU A CA 1
ATOM 1333 C C . GLU A 1 166 ? -2.774 -3.287 -3.000 1.00 95.94 166 GLU A C 1
ATOM 1335 O O . GLU A 1 166 ? -3.804 -3.639 -3.578 1.00 95.94 166 GLU A O 1
ATOM 1340 N N . THR A 1 167 ? -1.890 -4.177 -2.553 1.00 95.38 167 THR A N 1
ATOM 1341 C CA . THR A 1 167 ? -2.112 -5.630 -2.619 1.00 95.38 167 THR A CA 1
ATOM 1342 C C . THR A 1 167 ? -2.663 -6.165 -1.299 1.00 95.38 167 THR A C 1
ATOM 1344 O O . THR A 1 167 ? -2.500 -5.550 -0.252 1.00 95.38 167 THR A O 1
ATOM 1347 N N . PHE A 1 168 ? -3.262 -7.356 -1.277 1.00 94.94 168 PHE A N 1
ATOM 1348 C CA . PHE A 1 168 ? -3.719 -7.936 -0.002 1.00 94.94 168 PHE A CA 1
ATOM 1349 C C . PHE A 1 168 ? -2.569 -8.233 0.985 1.00 94.94 168 PHE A C 1
ATOM 1351 O O . PHE A 1 168 ? -2.779 -8.261 2.196 1.00 94.94 168 PHE A O 1
ATOM 1358 N N . GLN A 1 169 ? -1.340 -8.432 0.492 1.00 95.50 169 GLN A N 1
ATOM 1359 C CA . GLN A 1 169 ? -0.159 -8.617 1.345 1.00 95.50 169 GLN A CA 1
ATOM 1360 C C . GLN A 1 169 ? 0.182 -7.351 2.135 1.00 95.50 169 GLN A C 1
ATOM 1362 O O . GLN A 1 169 ? 0.694 -7.448 3.250 1.00 95.50 169 GLN A O 1
ATOM 1367 N N . TRP A 1 170 ? -0.141 -6.177 1.587 1.00 96.69 170 TRP A N 1
ATOM 1368 C CA . TRP A 1 170 ? 0.022 -4.896 2.267 1.00 96.69 170 TRP A CA 1
ATOM 1369 C C . TRP A 1 170 ? -0.811 -4.831 3.554 1.00 96.69 170 TRP A C 1
ATOM 1371 O O . TRP A 1 170 ? -0.288 -4.439 4.590 1.00 96.69 170 TRP A O 1
ATOM 1381 N N . ILE A 1 171 ? -2.054 -5.329 3.536 1.00 96.81 171 ILE A N 1
ATOM 1382 C CA . ILE A 1 171 ? -2.923 -5.374 4.729 1.00 96.81 171 ILE A CA 1
ATOM 1383 C C . ILE A 1 171 ? -2.253 -6.183 5.834 1.00 96.81 171 ILE A C 1
ATOM 1385 O O . ILE A 1 171 ? -2.157 -5.730 6.973 1.00 96.81 171 ILE A O 1
ATOM 1389 N N . LYS A 1 172 ? -1.747 -7.370 5.481 1.00 95.75 172 LYS A N 1
ATOM 1390 C CA . LYS A 1 172 ? -1.030 -8.230 6.420 1.00 95.75 172 LYS A CA 1
ATOM 1391 C C . LYS A 1 172 ? 0.205 -7.523 6.981 1.00 95.75 172 LYS A C 1
ATOM 1393 O O . LYS A 1 172 ? 0.369 -7.487 8.195 1.00 95.75 172 LYS A O 1
ATOM 1398 N N . LYS A 1 173 ? 1.019 -6.901 6.116 1.00 96.88 173 LYS A N 1
ATOM 1399 C CA . LYS A 1 173 ? 2.183 -6.102 6.530 1.00 96.88 173 LYS A CA 1
ATOM 1400 C C . LYS A 1 173 ? 1.768 -5.026 7.537 1.00 96.88 173 LYS A C 1
ATOM 1402 O O . LYS A 1 173 ? 2.379 -4.953 8.593 1.00 96.88 173 LYS A O 1
ATOM 1407 N N . CYS A 1 174 ? 0.721 -4.251 7.256 1.00 97.12 174 CYS A N 1
ATOM 1408 C CA . CYS A 1 174 ? 0.229 -3.203 8.151 1.00 97.12 174 CYS A CA 1
ATOM 1409 C C . CYS A 1 174 ? -0.249 -3.745 9.501 1.00 97.12 174 CYS A C 1
ATOM 1411 O O . CYS A 1 174 ? 0.031 -3.156 10.544 1.00 97.12 174 CYS A O 1
ATOM 1413 N N . ILE A 1 175 ? -0.952 -4.879 9.507 1.00 96.19 175 ILE A N 1
ATOM 1414 C CA . ILE A 1 175 ? -1.409 -5.535 10.738 1.00 96.19 175 ILE A CA 1
ATOM 1415 C C . ILE A 1 175 ? -0.216 -6.016 11.569 1.00 96.19 175 ILE A C 1
ATOM 1417 O O . ILE A 1 175 ? -0.214 -5.847 12.793 1.00 96.19 175 ILE A O 1
ATOM 1421 N N . ASP A 1 176 ? 0.795 -6.594 10.926 1.00 95.75 176 ASP A N 1
ATOM 1422 C CA . ASP A 1 176 ? 2.008 -7.111 11.564 1.00 95.75 176 ASP A CA 1
ATOM 1423 C C . ASP A 1 176 ? 2.890 -5.985 12.122 1.00 95.75 176 ASP A C 1
ATOM 1425 O O . ASP A 1 176 ? 3.341 -6.070 13.264 1.00 95.75 176 ASP A O 1
ATOM 1429 N N . THR A 1 177 ? 3.082 -4.899 11.369 1.00 96.19 177 THR A N 1
ATOM 1430 C CA . THR A 1 177 ? 3.834 -3.717 11.828 1.00 96.19 177 THR A CA 1
ATOM 1431 C C . THR A 1 177 ? 3.049 -2.881 12.837 1.00 96.19 177 THR A C 1
ATOM 1433 O O . THR A 1 177 ? 3.633 -2.191 13.671 1.00 96.19 177 THR A O 1
ATOM 1436 N N . GLY A 1 178 ? 1.717 -2.944 12.791 1.00 95.44 178 GLY A N 1
ATOM 1437 C CA . GLY A 1 178 ? 0.840 -2.100 13.592 1.00 95.44 178 GLY A CA 1
ATOM 1438 C C . GLY A 1 178 ? 0.788 -0.645 13.113 1.00 95.44 178 GLY A C 1
ATOM 1439 O O . GLY A 1 178 ? 0.451 0.230 13.914 1.00 95.44 178 GLY A O 1
ATOM 1440 N N . GLU A 1 179 ? 1.121 -0.387 11.846 1.00 96.19 179 GLU A N 1
ATOM 1441 C CA . GLU A 1 179 ? 1.125 0.940 11.223 1.00 96.19 179 GLU A CA 1
ATOM 1442 C C . GLU A 1 179 ? 0.699 0.858 9.750 1.00 96.19 179 GLU A C 1
ATOM 1444 O O . GLU A 1 179 ? 0.993 -0.114 9.050 1.00 96.19 179 GLU A O 1
ATOM 1449 N N . VAL A 1 180 ? -0.008 1.887 9.280 1.00 96.06 180 VAL A N 1
ATOM 1450 C CA . VAL A 1 180 ? -0.421 2.022 7.879 1.00 96.06 180 VAL A CA 1
ATOM 1451 C C . VAL A 1 180 ? 0.695 2.718 7.106 1.00 96.06 180 VAL A C 1
ATOM 1453 O O . VAL A 1 180 ? 0.924 3.909 7.287 1.00 96.06 180 VAL A O 1
ATOM 1456 N N . ASP A 1 181 ? 1.373 1.966 6.242 1.00 94.62 181 ASP A N 1
ATOM 1457 C CA . ASP A 1 181 ? 2.512 2.434 5.450 1.00 94.62 181 ASP A CA 1
ATOM 1458 C C . ASP A 1 181 ? 2.259 2.125 3.974 1.00 94.62 181 ASP A C 1
ATOM 1460 O O . ASP A 1 181 ? 2.381 0.976 3.546 1.00 94.62 181 ASP A O 1
ATOM 1464 N N . PHE A 1 182 ? 1.831 3.132 3.214 1.00 94.12 182 PHE A N 1
ATOM 1465 C CA . PHE A 1 182 ? 1.483 2.985 1.800 1.00 94.12 182 PHE A CA 1
ATOM 1466 C C . PHE A 1 182 ? 2.718 2.746 0.934 1.00 94.12 182 PHE A C 1
ATOM 1468 O O . PHE A 1 182 ? 3.767 3.360 1.132 1.00 94.12 182 PHE A O 1
ATOM 1475 N N . THR A 1 183 ? 2.574 1.898 -0.082 1.00 91.50 183 THR A N 1
ATOM 1476 C CA . THR A 1 183 ? 3.613 1.664 -1.079 1.00 91.50 183 THR A CA 1
ATOM 1477 C C . THR A 1 183 ? 3.902 2.981 -1.810 1.00 91.50 183 THR A C 1
ATOM 1479 O O . THR A 1 183 ? 3.007 3.533 -2.460 1.00 91.50 183 THR A O 1
ATOM 1482 N N . PRO A 1 184 ? 5.140 3.513 -1.747 1.00 87.00 184 PRO A N 1
ATOM 1483 C CA . PRO A 1 184 ? 5.469 4.768 -2.403 1.00 87.00 184 PRO A CA 1
ATOM 1484 C C . PRO A 1 184 ? 5.212 4.665 -3.905 1.00 87.00 184 PRO A C 1
ATOM 1486 O O . PRO A 1 184 ? 5.700 3.751 -4.576 1.00 87.00 184 PRO A O 1
ATOM 1489 N N . LEU A 1 185 ? 4.477 5.630 -4.460 1.00 79.12 185 LEU A N 1
ATOM 1490 C CA . LEU A 1 185 ? 4.306 5.738 -5.903 1.00 79.12 185 LEU A CA 1
ATOM 1491 C C . LEU A 1 185 ? 5.658 6.112 -6.514 1.00 79.12 185 LEU A C 1
ATOM 1493 O O . LEU A 1 185 ? 6.043 7.281 -6.558 1.00 79.12 185 LEU A O 1
ATOM 1497 N N . VAL A 1 186 ? 6.399 5.106 -6.985 1.00 77.50 186 VAL A N 1
ATOM 1498 C CA . VAL A 1 186 ? 7.658 5.321 -7.698 1.00 77.50 186 VAL A CA 1
ATOM 1499 C C . VAL A 1 186 ? 7.327 5.976 -9.029 1.00 77.50 186 VAL A C 1
ATOM 1501 O O . VAL A 1 186 ? 7.040 5.317 -10.035 1.00 77.50 186 VAL A O 1
ATOM 1504 N N . TYR A 1 187 ? 7.356 7.305 -9.035 1.00 68.88 187 TYR A N 1
ATOM 1505 C CA . TYR A 1 187 ? 7.208 8.076 -10.248 1.00 68.88 187 TYR A CA 1
ATOM 1506 C C . TYR A 1 187 ? 8.426 7.800 -11.129 1.00 68.88 187 TYR A C 1
ATOM 1508 O O . TYR A 1 187 ? 9.515 8.345 -10.939 1.00 68.88 187 TYR A O 1
ATOM 1516 N N . LYS A 1 188 ? 8.258 6.911 -12.110 1.00 71.19 188 LYS A N 1
ATOM 1517 C CA . LYS A 1 188 ? 9.248 6.749 -13.169 1.00 71.19 188 LYS A CA 1
ATOM 1518 C C . LYS A 1 188 ? 9.244 8.054 -13.948 1.00 71.19 188 LYS A C 1
ATOM 1520 O O . LYS A 1 188 ? 8.290 8.316 -14.680 1.00 71.19 188 LYS A O 1
ATOM 1525 N N . ASN A 1 189 ? 10.284 8.871 -13.768 1.00 62.53 189 ASN A N 1
ATOM 1526 C CA . ASN A 1 189 ? 10.464 10.085 -14.558 1.00 62.53 189 ASN A CA 1
ATOM 1527 C C . ASN A 1 189 ? 10.218 9.735 -16.031 1.00 62.53 189 ASN A C 1
ATOM 1529 O O . ASN A 1 189 ? 10.867 8.803 -16.522 1.00 62.53 189 ASN A O 1
ATOM 1533 N N . PRO A 1 190 ? 9.268 10.401 -16.720 1.00 61.56 190 PRO A N 1
ATOM 1534 C CA . PRO A 1 190 ? 8.970 10.132 -18.113 1.00 61.56 190 PRO A CA 1
ATOM 1535 C C . PRO A 1 190 ? 10.279 10.343 -18.846 1.00 61.56 190 PRO A C 1
ATOM 1537 O O . PRO A 1 190 ? 10.778 11.463 -18.884 1.00 61.56 190 PRO A O 1
ATOM 1540 N N . GLY A 1 191 ? 10.882 9.239 -19.291 1.00 58.56 191 GLY A N 1
ATOM 1541 C CA . GLY A 1 191 ? 12.278 9.186 -19.701 1.00 58.56 191 GLY A CA 1
ATOM 1542 C C . GLY A 1 191 ? 12.627 10.363 -20.601 1.00 58.56 191 GLY A C 1
ATOM 1543 O O . GLY A 1 191 ? 12.257 10.402 -21.772 1.00 58.56 191 GLY A O 1
ATOM 1544 N N . GLY A 1 192 ? 13.320 11.330 -20.017 1.00 65.62 192 GLY A N 1
ATOM 1545 C CA . GLY A 1 192 ? 13.727 12.574 -20.634 1.00 65.62 192 GLY A CA 1
ATOM 1546 C C . GLY A 1 192 ? 15.164 12.805 -20.222 1.00 65.62 192 GLY A C 1
ATOM 1547 O O . GLY A 1 192 ? 15.504 12.685 -19.045 1.00 65.62 192 GLY A O 1
ATOM 1548 N N . ARG A 1 193 ? 16.028 13.074 -21.200 1.00 67.62 193 ARG A N 1
ATOM 1549 C CA . ARG A 1 193 ? 17.403 13.477 -20.898 1.00 67.62 193 ARG A CA 1
ATOM 1550 C C . ARG A 1 193 ? 17.345 14.772 -20.097 1.00 67.62 193 ARG A C 1
ATOM 1552 O O . ARG A 1 193 ? 16.507 15.627 -20.395 1.00 67.62 193 ARG A O 1
ATOM 1559 N N . ARG A 1 194 ? 18.218 14.919 -19.100 1.00 71.31 194 ARG A N 1
ATOM 1560 C CA . ARG A 1 194 ? 18.326 16.184 -18.369 1.00 71.31 194 ARG A CA 1
ATOM 1561 C C . ARG A 1 194 ? 18.663 17.290 -19.370 1.00 71.31 194 ARG A C 1
ATOM 1563 O O . ARG A 1 194 ? 19.481 17.088 -20.267 1.00 71.31 194 ARG A O 1
ATOM 1570 N N . ALA A 1 195 ? 18.014 18.445 -19.245 1.00 77.12 195 ALA A N 1
ATOM 1571 C CA . ALA A 1 195 ? 18.395 19.614 -20.027 1.00 77.12 195 ALA A CA 1
ATOM 1572 C C . ALA A 1 195 ? 19.876 19.922 -19.737 1.00 77.12 195 ALA A C 1
ATOM 1574 O O . ALA A 1 195 ? 20.242 20.109 -18.581 1.00 77.12 195 ALA A O 1
ATOM 1575 N N . GLY A 1 196 ? 20.724 19.889 -20.769 1.00 78.81 196 GLY A N 1
ATOM 1576 C CA . GLY A 1 196 ? 22.181 20.041 -20.649 1.00 78.81 196 GLY A CA 1
ATOM 1577 C C . GLY A 1 196 ? 22.987 18.738 -20.714 1.00 78.81 196 GLY A C 1
ATOM 1578 O O . GLY A 1 196 ? 24.199 18.797 -20.891 1.00 78.81 196 GLY A O 1
ATOM 1579 N N . GLU A 1 197 ? 22.353 17.562 -20.646 1.00 81.44 197 GLU A N 1
ATOM 1580 C CA . GLU A 1 197 ? 23.051 16.297 -20.893 1.00 81.44 197 GLU A CA 1
ATOM 1581 C C . GLU A 1 197 ? 23.227 16.099 -22.403 1.00 81.44 197 GLU A C 1
ATOM 1583 O O . GLU A 1 197 ? 22.307 15.685 -23.125 1.00 81.44 197 GLU A O 1
ATOM 1588 N N . GLU A 1 198 ? 24.412 16.464 -22.896 1.00 79.56 198 GLU A N 1
ATOM 1589 C CA . GLU A 1 198 ? 24.754 16.342 -24.307 1.00 79.56 198 GLU A CA 1
ATOM 1590 C C . GLU A 1 198 ? 24.590 14.902 -24.791 1.00 79.56 198 GLU A C 1
ATOM 1592 O O . GLU A 1 198 ? 24.874 13.917 -24.102 1.00 79.56 198 GLU A O 1
ATOM 1597 N N . ARG A 1 199 ? 24.099 14.759 -26.026 1.00 84.38 199 ARG A N 1
ATOM 1598 C CA . ARG A 1 199 ? 23.996 13.437 -26.629 1.00 84.38 199 ARG A CA 1
ATOM 1599 C C . ARG A 1 199 ? 25.401 12.911 -26.859 1.00 84.38 199 ARG A C 1
ATOM 1601 O O . ARG A 1 199 ? 26.085 13.422 -27.736 1.00 84.38 199 ARG A O 1
ATOM 1608 N N . THR A 1 200 ? 25.779 11.863 -26.127 1.00 90.38 200 THR A N 1
ATOM 1609 C CA . THR A 1 200 ? 27.016 11.126 -26.390 1.00 90.38 200 THR A CA 1
ATOM 1610 C C . THR A 1 200 ? 27.088 10.821 -27.894 1.00 90.38 200 THR A C 1
ATOM 1612 O O . THR A 1 200 ? 26.154 10.209 -28.427 1.00 90.38 200 THR A O 1
ATOM 1615 N N . PRO A 1 201 ? 28.113 11.306 -28.611 1.00 95.00 201 PRO A N 1
ATOM 1616 C CA . PRO A 1 201 ? 28.263 11.015 -30.027 1.00 95.00 201 PRO A CA 1
ATOM 1617 C C . PRO A 1 201 ? 28.714 9.563 -30.208 1.00 95.00 201 PRO A C 1
ATOM 1619 O O . PRO A 1 201 ? 29.469 9.037 -29.391 1.00 95.00 201 PRO A O 1
ATOM 1622 N N . PHE A 1 202 ? 28.269 8.927 -31.293 1.00 97.19 202 PHE A N 1
ATOM 1623 C CA . PHE A 1 202 ? 28.752 7.600 -31.677 1.00 97.19 202 PHE A CA 1
ATOM 1624 C C . PHE A 1 202 ? 30.220 7.689 -32.086 1.00 97.19 202 PHE A C 1
ATOM 1626 O O . PHE A 1 202 ? 30.565 8.448 -32.998 1.00 97.19 202 PHE A O 1
ATOM 1633 N N . THR A 1 203 ? 31.067 6.896 -31.442 1.00 97.12 203 THR A N 1
ATOM 1634 C CA . THR A 1 203 ? 32.473 6.751 -31.826 1.00 97.12 203 THR A CA 1
ATOM 1635 C C . THR A 1 203 ? 32.621 5.774 -32.992 1.00 97.12 203 THR A C 1
ATOM 1637 O O . THR A 1 203 ? 31.715 5.007 -33.312 1.00 97.12 203 THR A O 1
ATOM 1640 N N . THR A 1 204 ? 33.771 5.782 -33.661 1.00 96.69 204 THR A N 1
ATOM 1641 C CA . THR A 1 204 ? 34.067 4.794 -34.713 1.00 96.69 204 THR A CA 1
ATOM 1642 C C . THR A 1 204 ? 34.156 3.370 -34.167 1.00 96.69 204 THR A C 1
ATOM 1644 O O . THR A 1 204 ? 33.819 2.423 -34.871 1.00 96.69 204 THR A O 1
ATOM 1647 N N . GLU A 1 205 ? 34.577 3.219 -32.912 1.00 97.06 205 GLU A N 1
ATOM 1648 C CA . GLU A 1 205 ? 34.639 1.935 -32.213 1.00 97.06 205 GLU A CA 1
ATOM 1649 C C . GLU A 1 205 ? 33.236 1.395 -31.905 1.00 97.06 205 GLU A C 1
ATOM 1651 O O . GLU A 1 205 ? 32.945 0.237 -32.195 1.00 97.06 205 GLU A O 1
ATOM 1656 N N . ASP A 1 206 ? 32.326 2.259 -31.446 1.00 97.19 206 ASP A N 1
ATOM 1657 C CA . ASP A 1 206 ? 30.905 1.930 -31.271 1.00 97.19 206 ASP A CA 1
ATOM 1658 C C . ASP A 1 206 ? 30.279 1.399 -32.572 1.00 97.19 206 ASP A C 1
ATOM 1660 O O . ASP A 1 206 ? 29.529 0.422 -32.573 1.00 97.19 206 ASP A O 1
ATOM 1664 N N . GLU A 1 207 ? 30.591 2.036 -33.706 1.00 97.31 207 GLU A N 1
ATOM 1665 C CA . GLU A 1 207 ? 30.129 1.583 -35.021 1.00 97.31 207 GLU A CA 1
ATOM 1666 C C . GLU A 1 207 ? 30.710 0.223 -35.403 1.00 97.31 207 GLU A C 1
ATOM 1668 O O . GLU A 1 207 ? 29.994 -0.605 -35.969 1.00 97.31 207 GLU A O 1
ATOM 1673 N N . HIS A 1 208 ? 31.987 -0.013 -35.102 1.00 97.56 208 HIS A N 1
ATOM 1674 C CA . HIS A 1 208 ? 32.648 -1.282 -35.377 1.00 97.56 208 HIS A CA 1
ATOM 1675 C C . HIS A 1 208 ? 32.036 -2.419 -34.551 1.00 97.56 208 HIS A C 1
ATOM 1677 O O . HIS A 1 208 ? 31.655 -3.445 -35.116 1.00 97.56 208 HIS A O 1
ATOM 1683 N N . HIS A 1 209 ? 31.842 -2.217 -33.244 1.00 97.81 209 HIS A N 1
ATOM 1684 C CA . HIS A 1 209 ? 31.185 -3.202 -32.385 1.00 97.81 209 HIS A CA 1
ATOM 1685 C C . HIS A 1 209 ? 29.727 -3.450 -32.795 1.00 97.81 209 HIS A C 1
ATOM 1687 O O . HIS A 1 209 ? 29.273 -4.597 -32.815 1.00 97.81 209 HIS A O 1
ATOM 1693 N N . LEU A 1 210 ? 29.000 -2.406 -33.214 1.00 97.81 210 LEU A N 1
ATOM 1694 C CA . LEU A 1 210 ? 27.658 -2.565 -33.772 1.00 97.81 210 LEU A CA 1
ATOM 1695 C C . LEU A 1 210 ? 27.673 -3.418 -35.048 1.00 97.81 210 LEU A C 1
ATOM 1697 O O . LEU A 1 210 ? 26.834 -4.306 -35.204 1.00 97.81 210 LEU A O 1
ATOM 1701 N N . CYS A 1 211 ? 28.624 -3.177 -35.955 1.00 97.88 211 CYS A N 1
ATOM 1702 C CA . CYS A 1 211 ? 28.784 -3.979 -37.167 1.00 97.88 211 CYS A CA 1
ATOM 1703 C C . CYS A 1 211 ? 29.124 -5.436 -36.835 1.00 97.88 211 CYS A C 1
ATOM 1705 O O . CYS A 1 211 ? 28.550 -6.336 -37.441 1.00 97.88 211 CYS A O 1
ATOM 1707 N N . GLN A 1 212 ? 29.990 -5.677 -35.849 1.00 96.69 212 GLN A N 1
ATOM 1708 C CA . GLN A 1 212 ? 30.349 -7.019 -35.389 1.00 96.69 212 GLN A CA 1
ATOM 1709 C C . GLN A 1 212 ? 29.137 -7.770 -34.819 1.00 96.69 212 GLN A C 1
ATOM 1711 O O . GLN A 1 212 ? 28.909 -8.926 -35.175 1.00 96.69 212 GLN A O 1
ATOM 1716 N N . TRP A 1 213 ? 28.310 -7.099 -34.012 1.00 96.75 213 TRP A N 1
ATOM 1717 C CA . TRP A 1 213 ? 27.058 -7.663 -33.501 1.00 96.75 213 TRP A CA 1
ATOM 1718 C C . TRP A 1 213 ? 26.080 -8.025 -34.627 1.00 96.75 213 TRP A C 1
ATOM 1720 O O . TRP A 1 213 ? 25.526 -9.126 -34.656 1.00 96.75 213 TRP A O 1
ATOM 1730 N N . ILE A 1 214 ? 25.882 -7.118 -35.591 1.00 96.50 214 ILE A N 1
ATOM 1731 C CA . ILE A 1 214 ? 24.996 -7.367 -36.735 1.00 96.50 214 ILE A CA 1
ATOM 1732 C C . ILE A 1 214 ? 25.551 -8.495 -37.614 1.00 96.50 214 ILE A C 1
ATOM 1734 O O . ILE A 1 214 ? 24.774 -9.337 -38.055 1.00 96.50 214 ILE A O 1
ATOM 1738 N N . ALA A 1 215 ? 26.865 -8.543 -37.844 1.00 95.62 215 ALA A N 1
ATOM 1739 C CA . ALA A 1 215 ? 27.530 -9.605 -38.596 1.00 95.62 215 ALA A CA 1
ATOM 1740 C C . ALA A 1 215 ? 27.327 -10.977 -37.945 1.00 95.62 215 ALA A C 1
ATOM 1742 O O . ALA A 1 215 ? 27.089 -11.954 -38.645 1.00 95.62 215 ALA A O 1
ATOM 1743 N N . GLU A 1 216 ? 27.372 -11.042 -36.614 1.00 94.12 216 GLU A N 1
ATOM 1744 C CA . GLU A 1 216 ? 27.150 -12.277 -35.867 1.00 94.12 216 GLU A CA 1
ATOM 1745 C C . GLU A 1 216 ? 25.693 -12.753 -35.929 1.00 94.12 216 GLU A C 1
ATOM 1747 O O . GLU A 1 216 ? 25.436 -13.942 -36.107 1.00 94.12 216 GLU A O 1
ATOM 1752 N N . LYS A 1 217 ? 24.718 -11.844 -35.791 1.00 94.62 217 LYS A N 1
ATOM 1753 C CA . LYS A 1 217 ? 23.294 -12.222 -35.737 1.00 94.62 217 LYS A CA 1
ATOM 1754 C C . LYS A 1 217 ? 22.627 -12.331 -37.105 1.00 94.62 217 LYS A C 1
ATOM 1756 O O . LYS A 1 217 ? 21.775 -13.197 -37.297 1.00 94.62 217 LYS A O 1
ATOM 1761 N N . ILE A 1 218 ? 22.971 -11.446 -38.042 1.00 93.94 218 ILE A N 1
ATOM 1762 C CA . ILE A 1 218 ? 22.384 -11.358 -39.388 1.00 93.94 218 ILE A CA 1
ATOM 1763 C C . ILE A 1 218 ? 23.502 -11.122 -40.430 1.00 93.94 218 ILE A C 1
ATOM 1765 O O . ILE A 1 218 ? 23.639 -10.011 -40.975 1.00 93.94 218 ILE A O 1
ATOM 1769 N N . PRO A 1 219 ? 24.282 -12.176 -40.760 1.00 93.56 219 PRO A N 1
ATOM 1770 C CA . PRO A 1 219 ? 25.475 -12.066 -41.603 1.00 93.56 219 PRO A CA 1
ATOM 1771 C C . PRO A 1 219 ? 25.187 -11.498 -42.994 1.00 93.56 219 PRO A C 1
ATOM 1773 O O . PRO A 1 219 ? 25.931 -10.666 -43.505 1.00 93.56 219 PRO A O 1
ATOM 1776 N N . TYR A 1 220 ? 24.052 -11.863 -43.595 1.00 91.88 220 TYR A N 1
ATOM 1777 C CA . TYR A 1 220 ? 23.714 -11.487 -44.969 1.00 91.88 220 TYR A CA 1
ATOM 1778 C C . TYR A 1 220 ? 22.574 -10.470 -45.019 1.00 91.88 220 TYR A C 1
ATOM 1780 O O . TYR A 1 220 ? 21.513 -10.667 -44.427 1.00 91.88 220 TYR A O 1
ATOM 1788 N N . LYS A 1 221 ? 22.769 -9.382 -45.776 1.00 91.94 221 LYS A N 1
ATOM 1789 C CA . LYS A 1 221 ? 21.767 -8.312 -45.947 1.00 91.94 221 LYS A CA 1
ATOM 1790 C C . LYS A 1 221 ? 20.481 -8.821 -46.608 1.00 91.94 221 LYS A C 1
ATOM 1792 O O . LYS A 1 221 ? 19.396 -8.337 -46.297 1.00 91.94 221 LYS A O 1
ATOM 1797 N N . THR A 1 222 ? 20.602 -9.804 -47.499 1.00 87.75 222 THR A N 1
ATOM 1798 C CA . THR A 1 222 ? 19.500 -10.414 -48.261 1.00 87.75 222 THR A CA 1
ATOM 1799 C C . THR A 1 222 ? 18.483 -11.132 -47.380 1.00 87.75 222 THR A C 1
ATOM 1801 O O . THR A 1 222 ? 17.304 -11.157 -47.719 1.00 87.75 222 THR A O 1
ATOM 1804 N N . THR A 1 223 ? 18.905 -11.644 -46.222 1.00 84.69 223 THR A N 1
ATOM 1805 C CA . THR A 1 223 ? 18.015 -12.252 -45.222 1.00 84.69 223 THR A CA 1
ATOM 1806 C C . THR A 1 223 ? 17.037 -11.226 -44.626 1.00 84.69 223 THR A C 1
ATOM 1808 O O . THR A 1 223 ? 15.992 -11.593 -44.085 1.00 84.69 223 THR A O 1
ATOM 1811 N N . GLY A 1 224 ? 17.332 -9.927 -44.765 1.00 89.12 224 GLY A N 1
ATOM 1812 C CA . GLY A 1 224 ? 16.563 -8.840 -44.171 1.00 89.12 224 GLY A CA 1
ATOM 1813 C C . GLY A 1 224 ? 16.762 -8.759 -42.655 1.00 89.12 224 GLY A C 1
ATOM 1814 O O . GLY A 1 224 ? 17.672 -9.355 -42.094 1.00 89.12 224 GLY A O 1
ATOM 1815 N N . GLY A 1 225 ? 15.934 -7.975 -41.963 1.00 91.81 225 GLY A N 1
ATOM 1816 C CA . GLY A 1 225 ? 15.891 -7.975 -40.493 1.00 91.81 225 GLY A CA 1
ATOM 1817 C C . GLY A 1 225 ? 16.961 -7.148 -39.771 1.00 91.81 225 GLY A C 1
ATOM 1818 O O . GLY A 1 225 ? 16.772 -6.868 -38.589 1.00 91.81 225 GLY A O 1
ATOM 1819 N N . ARG A 1 226 ? 18.007 -6.657 -40.457 1.00 94.88 226 ARG A N 1
ATOM 1820 C CA . ARG A 1 226 ? 19.021 -5.764 -39.851 1.00 94.88 226 ARG A CA 1
ATOM 1821 C C . ARG A 1 226 ? 18.419 -4.499 -39.221 1.00 94.88 226 ARG A C 1
ATOM 1823 O O . ARG A 1 226 ? 18.984 -3.972 -38.285 1.00 94.88 226 ARG A O 1
ATOM 1830 N N . THR A 1 227 ? 17.240 -4.049 -39.662 1.00 95.12 227 THR A N 1
ATOM 1831 C CA . THR A 1 227 ? 16.512 -2.891 -39.100 1.00 95.12 227 THR A CA 1
ATOM 1832 C C . THR A 1 227 ? 15.401 -3.263 -38.102 1.00 95.12 227 THR A C 1
ATOM 1834 O O . THR A 1 227 ? 14.552 -2.421 -37.788 1.00 95.12 227 THR A O 1
ATOM 1837 N N . GLY A 1 228 ? 15.320 -4.517 -37.650 1.00 95.62 228 GLY A N 1
ATOM 1838 C CA . GLY A 1 228 ? 14.289 -4.982 -36.714 1.00 95.62 228 GLY A CA 1
ATOM 1839 C C . GLY A 1 228 ? 14.571 -4.562 -35.268 1.00 95.62 228 GLY A C 1
ATOM 1840 O O . GLY A 1 228 ? 15.707 -4.635 -34.821 1.00 95.62 228 GLY A O 1
ATOM 1841 N N . ASN A 1 229 ? 13.543 -4.159 -34.510 1.00 96.69 229 ASN A N 1
ATOM 1842 C CA . ASN A 1 229 ? 13.716 -3.664 -33.131 1.00 96.69 229 ASN A CA 1
ATOM 1843 C C . ASN A 1 229 ? 14.333 -4.711 -32.189 1.00 96.69 229 ASN A C 1
ATOM 1845 O O . ASN A 1 229 ? 15.209 -4.373 -31.397 1.00 96.69 229 ASN A O 1
ATOM 1849 N N . LYS A 1 230 ? 13.924 -5.983 -32.319 1.00 95.25 230 LYS A N 1
ATOM 1850 C CA . LYS A 1 230 ? 14.388 -7.081 -31.455 1.00 95.25 230 LYS A CA 1
ATOM 1851 C C . LYS A 1 230 ? 15.910 -7.258 -31.465 1.00 95.25 230 LYS A C 1
ATOM 1853 O O . LYS A 1 230 ? 16.477 -7.533 -30.418 1.00 95.25 230 LYS A O 1
ATOM 1858 N N . LEU A 1 231 ? 16.569 -7.045 -32.608 1.00 96.31 231 LEU A N 1
ATOM 1859 C CA . LEU A 1 231 ? 18.027 -7.177 -32.734 1.00 96.31 231 LEU A CA 1
ATOM 1860 C C . LEU A 1 231 ? 18.781 -6.219 -31.800 1.00 96.31 231 LEU A C 1
ATOM 1862 O O . LEU A 1 231 ? 19.801 -6.584 -31.223 1.00 96.31 231 LEU A O 1
ATOM 1866 N N . TYR A 1 232 ? 18.278 -4.992 -31.670 1.00 97.44 232 TYR A N 1
ATOM 1867 C CA . TYR A 1 232 ? 18.905 -3.946 -30.865 1.00 97.44 232 TYR A CA 1
ATOM 1868 C C . TYR A 1 232 ? 18.451 -3.986 -29.406 1.00 97.44 232 TYR A C 1
ATOM 1870 O O . TYR A 1 232 ? 19.215 -3.595 -28.534 1.00 97.44 232 TYR A O 1
ATOM 1878 N N . GLN A 1 233 ? 17.234 -4.468 -29.130 1.00 96.00 233 GLN A N 1
ATOM 1879 C CA . GLN A 1 233 ? 16.801 -4.766 -27.760 1.00 96.00 233 GLN A CA 1
ATOM 1880 C C . GLN A 1 233 ? 17.705 -5.845 -27.155 1.00 96.00 233 GLN A C 1
ATOM 1882 O O . GLN A 1 233 ? 18.325 -5.598 -26.133 1.00 96.00 233 GLN A O 1
ATOM 1887 N N . GLN A 1 234 ? 17.928 -6.944 -27.886 1.00 95.31 234 GLN A N 1
ATOM 1888 C CA . GLN A 1 234 ? 18.844 -8.015 -27.473 1.00 95.31 234 GLN A CA 1
ATOM 1889 C C . GLN A 1 234 ? 20.293 -7.553 -27.290 1.00 95.31 234 GLN A C 1
ATOM 1891 O O . GLN A 1 234 ? 21.008 -8.113 -26.466 1.00 95.31 234 GLN A O 1
ATOM 1896 N N . LEU A 1 235 ? 20.739 -6.554 -28.062 1.00 96.38 235 LEU A N 1
ATOM 1897 C CA . LEU A 1 235 ? 22.053 -5.943 -27.863 1.00 96.38 235 LEU A CA 1
ATOM 1898 C C . LEU A 1 235 ? 22.129 -5.259 -26.492 1.00 96.38 235 LEU A C 1
ATOM 1900 O O . LEU A 1 235 ? 23.099 -5.454 -25.770 1.00 96.38 235 LEU A O 1
ATOM 1904 N N . VAL A 1 236 ? 21.104 -4.477 -26.134 1.00 96.00 236 VAL A N 1
ATOM 1905 C CA . VAL A 1 236 ? 21.029 -3.761 -24.849 1.00 96.00 236 VAL A CA 1
ATOM 1906 C C . VAL A 1 236 ? 20.808 -4.708 -23.672 1.00 96.00 236 VAL A C 1
ATOM 1908 O O . VAL A 1 236 ? 21.397 -4.484 -22.622 1.00 96.00 236 VAL A O 1
ATOM 1911 N N . ASP A 1 237 ? 20.057 -5.792 -23.848 1.00 94.94 237 ASP A N 1
ATOM 1912 C CA . ASP A 1 237 ? 19.866 -6.807 -22.802 1.00 94.94 237 ASP A CA 1
ATOM 1913 C C . ASP A 1 237 ? 21.190 -7.495 -22.415 1.00 94.94 237 ASP A C 1
ATOM 1915 O O . ASP A 1 237 ? 21.349 -7.963 -21.293 1.00 94.94 237 ASP A O 1
ATOM 1919 N N . LYS A 1 238 ? 22.171 -7.518 -23.328 1.00 93.00 238 LYS A N 1
ATOM 1920 C CA . LYS A 1 238 ? 23.530 -8.030 -23.089 1.00 93.00 238 LYS A CA 1
ATOM 1921 C C . LYS A 1 238 ? 24.496 -7.003 -22.516 1.00 93.00 238 LYS A C 1
ATOM 1923 O O . LYS A 1 238 ? 25.667 -7.316 -22.339 1.00 93.00 238 LYS A O 1
ATOM 1928 N N . ALA A 1 239 ? 24.056 -5.779 -22.239 1.00 94.19 239 ALA A N 1
ATOM 1929 C CA . ALA A 1 239 ? 24.955 -4.705 -21.832 1.00 94.19 239 ALA A CA 1
ATOM 1930 C C . ALA A 1 239 ? 25.685 -4.972 -20.497 1.00 94.19 239 ALA A C 1
ATOM 1932 O O . ALA A 1 239 ? 26.688 -4.314 -20.218 1.00 94.19 239 ALA A O 1
ATOM 1933 N N . ASP A 1 240 ? 25.197 -5.920 -19.692 1.00 92.62 240 ASP A N 1
ATOM 1934 C CA . ASP A 1 240 ? 25.825 -6.373 -18.445 1.00 92.62 240 ASP A CA 1
ATOM 1935 C C . ASP A 1 240 ? 26.881 -7.479 -18.650 1.00 92.62 240 ASP A C 1
ATOM 1937 O O . ASP A 1 240 ? 27.631 -7.790 -17.727 1.00 92.62 240 ASP A O 1
ATOM 1941 N N . GLU A 1 241 ? 26.992 -8.057 -19.852 1.00 93.75 241 GLU A N 1
ATOM 1942 C CA . GLU A 1 241 ? 28.036 -9.035 -20.174 1.00 93.75 241 GLU A CA 1
ATOM 1943 C C . GLU A 1 241 ? 29.409 -8.342 -20.346 1.00 93.75 241 GLU A C 1
ATOM 1945 O O . GLU A 1 241 ? 29.501 -7.247 -20.924 1.00 93.75 241 GLU A O 1
ATOM 1950 N N . PRO A 1 242 ? 30.517 -8.966 -19.897 1.00 93.06 242 PRO A N 1
ATOM 1951 C CA . PRO A 1 242 ? 31.854 -8.411 -20.089 1.00 93.06 242 PRO A CA 1
ATOM 1952 C C . PRO A 1 242 ? 32.155 -8.235 -21.587 1.00 93.06 242 PRO A C 1
ATOM 1954 O O . PRO A 1 242 ? 31.979 -9.152 -22.385 1.00 93.06 242 PRO A O 1
ATOM 1957 N N . GLY A 1 243 ? 32.596 -7.035 -21.975 1.00 91.44 243 GLY A N 1
ATOM 1958 C CA . GLY A 1 243 ? 32.841 -6.657 -23.376 1.00 91.44 243 GLY A CA 1
ATOM 1959 C C . GLY A 1 243 ? 31.678 -5.935 -24.071 1.00 91.44 243 GLY A C 1
ATOM 1960 O O . GLY A 1 243 ? 31.884 -5.340 -25.126 1.00 91.44 243 GLY A O 1
ATOM 1961 N N . PHE A 1 244 ? 30.486 -5.888 -23.464 1.00 95.69 244 PHE A N 1
ATOM 1962 C CA . PHE A 1 244 ? 29.323 -5.149 -23.985 1.00 95.69 244 PHE A CA 1
ATOM 1963 C C . PHE A 1 244 ? 29.059 -3.818 -23.263 1.00 95.69 244 PHE A C 1
ATOM 1965 O O . PHE A 1 244 ? 28.051 -3.160 -23.518 1.00 95.69 244 PHE A O 1
ATOM 1972 N N . ALA A 1 245 ? 29.991 -3.353 -22.424 1.00 94.62 245 ALA A N 1
ATOM 1973 C CA . ALA A 1 245 ? 29.861 -2.093 -21.684 1.00 94.62 245 ALA A CA 1
ATOM 1974 C C . ALA A 1 245 ? 29.582 -0.875 -22.593 1.00 94.62 245 ALA A C 1
ATOM 1976 O O . ALA A 1 245 ? 28.845 0.037 -22.212 1.00 94.62 245 ALA A O 1
ATOM 1977 N N . TRP A 1 246 ? 30.107 -0.881 -23.825 1.00 95.69 246 TRP A N 1
ATOM 1978 C CA . TRP A 1 246 ? 29.880 0.171 -24.824 1.00 95.69 246 TRP A CA 1
ATOM 1979 C C . TRP A 1 246 ? 28.399 0.327 -25.208 1.00 95.69 246 TRP A C 1
ATOM 1981 O O . TRP A 1 246 ? 27.967 1.425 -25.561 1.00 95.69 246 TRP A O 1
ATOM 1991 N N . VAL A 1 247 ? 27.585 -0.725 -25.078 1.00 96.44 247 VAL A N 1
ATOM 1992 C CA . VAL A 1 247 ? 26.164 -0.702 -25.445 1.00 96.44 247 VAL A CA 1
ATOM 1993 C C . VAL A 1 247 ? 25.362 0.258 -24.562 1.00 96.44 247 VAL A C 1
ATOM 1995 O O . VAL A 1 247 ? 24.465 0.935 -25.072 1.00 96.44 247 VAL A O 1
ATOM 1998 N N . LYS A 1 248 ? 25.717 0.392 -23.272 1.00 94.44 248 LYS A N 1
ATOM 1999 C CA . LYS A 1 248 ? 25.022 1.267 -22.301 1.00 94.44 248 LYS A CA 1
ATOM 2000 C C . LYS A 1 248 ? 25.071 2.749 -22.678 1.00 94.44 248 LYS A C 1
ATOM 2002 O O . LYS A 1 248 ? 24.240 3.528 -22.218 1.00 94.44 248 LYS A O 1
ATOM 2007 N N . ARG A 1 249 ? 26.008 3.146 -23.548 1.00 93.19 249 ARG A N 1
ATOM 2008 C CA . ARG A 1 249 ? 26.182 4.536 -23.999 1.00 93.19 249 ARG A CA 1
ATOM 2009 C C . ARG A 1 249 ? 24.979 5.062 -24.776 1.00 93.19 249 ARG A C 1
ATOM 2011 O O . ARG A 1 249 ? 24.740 6.272 -24.805 1.00 93.19 249 ARG A O 1
ATOM 2018 N N . HIS A 1 250 ? 24.219 4.179 -25.427 1.00 94.62 250 HIS A N 1
ATOM 2019 C CA . HIS A 1 250 ? 23.065 4.570 -26.228 1.00 94.62 250 HIS A CA 1
ATOM 2020 C C . HIS A 1 250 ? 21.886 3.608 -26.061 1.00 94.62 250 HIS A C 1
ATOM 2022 O O . HIS A 1 250 ? 22.031 2.405 -25.893 1.00 94.62 250 HIS A O 1
ATOM 2028 N N . THR A 1 251 ? 20.675 4.152 -26.178 1.00 94.62 251 THR A N 1
ATOM 2029 C CA . THR A 1 251 ? 19.441 3.349 -26.209 1.00 94.62 251 THR A CA 1
ATOM 2030 C C . THR A 1 251 ? 19.377 2.471 -27.464 1.00 94.62 251 THR A C 1
ATOM 2032 O O . THR A 1 251 ? 19.904 2.850 -28.516 1.00 94.62 251 THR A O 1
ATOM 2035 N N . TRP A 1 252 ? 18.661 1.343 -27.408 1.00 96.25 252 TRP A N 1
ATOM 2036 C CA . TRP A 1 252 ? 18.487 0.454 -28.566 1.00 96.25 252 TRP A CA 1
ATOM 2037 C C . TRP A 1 252 ? 17.898 1.183 -29.788 1.00 96.25 252 TRP A C 1
ATOM 2039 O O . TRP A 1 252 ? 18.275 0.893 -30.925 1.00 96.25 252 TRP A O 1
ATOM 2049 N N . GLN A 1 253 ? 17.023 2.178 -29.580 1.00 96.12 253 GLN A N 1
ATOM 2050 C CA . GLN A 1 253 ? 16.480 3.008 -30.659 1.00 96.12 253 GLN A CA 1
ATOM 2051 C C . GLN A 1 253 ? 17.580 3.820 -31.347 1.00 96.12 253 GLN A C 1
ATOM 2053 O O . GLN A 1 253 ? 17.584 3.949 -32.569 1.00 96.12 253 GLN A O 1
ATOM 2058 N N . SER A 1 254 ? 18.517 4.360 -30.564 1.00 95.94 254 SER A N 1
ATOM 2059 C CA . SER A 1 254 ? 19.632 5.156 -31.080 1.00 95.94 254 SER A CA 1
ATOM 2060 C C . SER A 1 254 ? 20.599 4.287 -31.889 1.00 95.94 254 SER A C 1
ATOM 2062 O O . SER A 1 254 ? 20.959 4.679 -32.997 1.00 95.94 254 SER A O 1
ATOM 2064 N N . TRP A 1 255 ? 20.943 3.087 -31.405 1.00 97.62 255 TRP A N 1
ATOM 2065 C CA . TRP A 1 255 ? 21.739 2.106 -32.159 1.00 97.62 255 TRP A CA 1
ATOM 2066 C C . TRP A 1 255 ? 21.085 1.730 -33.493 1.00 97.62 255 TRP A C 1
ATOM 2068 O O . TRP A 1 255 ? 21.730 1.743 -34.545 1.00 97.62 255 TRP A O 1
ATOM 2078 N N . ARG A 1 256 ? 19.774 1.467 -33.470 1.00 97.75 256 ARG A N 1
ATOM 2079 C CA . ARG A 1 256 ? 18.995 1.157 -34.672 1.00 97.75 256 ARG A CA 1
ATOM 2080 C C . ARG A 1 256 ? 18.996 2.298 -35.679 1.00 97.75 256 ARG A C 1
ATOM 2082 O O . ARG A 1 256 ? 19.235 2.076 -36.865 1.00 97.75 256 ARG A O 1
ATOM 2089 N N . GLU A 1 257 ? 18.701 3.512 -35.225 1.00 97.38 257 GLU A N 1
ATOM 2090 C CA . GLU A 1 257 ? 18.682 4.685 -36.097 1.00 97.38 257 GLU A CA 1
ATOM 2091 C C . GLU A 1 257 ? 20.079 5.005 -36.642 1.00 97.38 257 GLU A C 1
ATOM 2093 O O . GLU A 1 257 ? 20.182 5.451 -37.784 1.00 97.38 257 GLU A O 1
ATOM 2098 N N . ARG A 1 258 ? 21.154 4.709 -35.895 1.00 97.56 258 ARG A N 1
ATOM 2099 C CA . ARG A 1 258 ? 22.530 4.856 -36.389 1.00 97.56 258 ARG A CA 1
ATOM 2100 C C . ARG A 1 258 ? 22.811 3.940 -37.576 1.00 97.56 258 ARG A C 1
ATOM 2102 O O . ARG A 1 258 ? 23.260 4.429 -38.606 1.00 97.56 258 ARG A O 1
ATOM 2109 N N . TYR A 1 259 ? 22.486 2.651 -37.477 1.00 97.75 259 TYR A N 1
ATOM 2110 C CA . TYR A 1 259 ? 22.626 1.733 -38.614 1.00 97.75 259 TYR A CA 1
ATOM 2111 C C . TYR A 1 259 ? 21.734 2.145 -39.791 1.00 97.75 259 TYR A C 1
ATOM 2113 O O . TYR A 1 259 ? 22.192 2.232 -40.927 1.00 97.75 259 TYR A O 1
ATOM 2121 N N . LYS A 1 260 ? 20.465 2.468 -39.513 1.00 97.50 260 LYS A N 1
ATOM 2122 C CA . LYS A 1 260 ? 19.483 2.854 -40.535 1.00 97.50 260 LYS A CA 1
ATOM 2123 C C . LYS A 1 260 ? 19.903 4.094 -41.333 1.00 97.50 260 LYS A C 1
ATOM 2125 O O . LYS A 1 260 ? 19.581 4.173 -42.514 1.00 97.50 260 LYS A O 1
ATOM 2130 N N . LYS A 1 261 ? 20.583 5.059 -40.705 1.00 97.62 261 LYS A N 1
ATOM 2131 C CA . LYS A 1 261 ? 21.077 6.279 -41.366 1.00 97.62 261 LYS A CA 1
ATOM 2132 C C . LYS A 1 261 ? 22.409 6.089 -42.089 1.00 97.62 261 LYS A C 1
ATOM 2134 O O . LYS A 1 261 ? 22.701 6.859 -42.997 1.00 97.62 261 LYS A O 1
ATOM 2139 N N . ASN A 1 262 ? 23.193 5.079 -41.714 1.00 97.19 262 ASN A N 1
ATOM 2140 C CA . ASN A 1 262 ? 24.540 4.860 -42.237 1.00 97.19 262 ASN A CA 1
ATOM 2141 C C . ASN A 1 262 ? 24.731 3.463 -42.878 1.00 97.19 262 ASN A C 1
ATOM 2143 O O . ASN A 1 262 ? 25.790 2.856 -42.677 1.00 97.19 262 ASN A O 1
ATOM 2147 N N . PRO A 1 263 ? 23.768 2.929 -43.663 1.00 97.06 263 PRO A N 1
ATOM 2148 C CA . PRO A 1 263 ? 23.880 1.579 -44.208 1.00 97.06 263 PRO A CA 1
ATOM 2149 C C . PRO A 1 263 ? 25.047 1.463 -45.192 1.00 97.06 263 PRO A C 1
ATOM 2151 O O . PRO A 1 263 ? 25.762 0.469 -45.162 1.00 97.06 263 PRO A O 1
ATOM 2154 N N . ASP A 1 264 ? 25.310 2.499 -45.993 1.00 97.31 264 ASP A N 1
ATOM 2155 C CA . ASP A 1 264 ? 26.365 2.482 -47.016 1.00 97.31 264 ASP A CA 1
ATOM 2156 C C . ASP A 1 264 ? 27.771 2.371 -46.416 1.00 97.31 264 ASP A C 1
ATOM 2158 O O . ASP A 1 264 ? 28.667 1.802 -47.031 1.00 97.31 264 ASP A O 1
ATOM 2162 N N . LYS A 1 265 ? 27.961 2.879 -45.191 1.00 96.88 265 LYS A N 1
ATOM 2163 C CA . LYS A 1 265 ? 29.226 2.767 -44.455 1.00 96.88 265 LYS A CA 1
ATOM 2164 C C . LYS A 1 265 ? 29.327 1.438 -43.705 1.00 96.88 265 LYS A C 1
ATOM 2166 O O . LYS A 1 265 ? 30.390 0.827 -43.677 1.00 96.88 265 LYS A O 1
ATOM 2171 N N . MET A 1 266 ? 28.237 1.006 -43.070 1.00 97.69 266 MET A N 1
ATOM 2172 C CA . MET A 1 266 ? 28.242 -0.156 -42.178 1.00 97.69 266 MET A CA 1
ATOM 2173 C C . MET A 1 266 ? 28.107 -1.485 -42.922 1.00 97.69 266 MET A C 1
ATOM 2175 O O . MET A 1 266 ? 28.731 -2.462 -42.527 1.00 97.69 266 MET A O 1
ATOM 2179 N N . ASP A 1 267 ? 27.342 -1.551 -44.014 1.00 97.38 267 ASP A N 1
ATOM 2180 C CA . ASP A 1 267 ? 27.141 -2.797 -44.759 1.00 97.38 267 ASP A CA 1
ATOM 2181 C C . ASP A 1 267 ? 28.441 -3.365 -45.364 1.00 97.38 267 ASP A C 1
ATOM 2183 O O . ASP A 1 267 ? 28.628 -4.578 -45.246 1.00 97.38 267 ASP A O 1
ATOM 2187 N N . PRO A 1 268 ? 29.362 -2.561 -45.943 1.00 97.50 268 PRO A N 1
ATOM 2188 C CA . PRO A 1 268 ? 30.668 -3.058 -46.382 1.00 97.50 268 PRO A CA 1
ATOM 2189 C C . PRO A 1 268 ? 31.534 -3.582 -45.231 1.00 97.50 268 PRO A C 1
ATOM 2191 O O . PRO A 1 268 ? 32.215 -4.591 -45.391 1.00 97.50 268 PRO A O 1
ATOM 2194 N N . LEU A 1 269 ? 31.487 -2.934 -44.059 1.00 97.06 269 LEU A N 1
ATOM 2195 C CA . LEU A 1 269 ? 32.207 -3.393 -42.865 1.00 97.06 269 LEU A CA 1
ATOM 2196 C C . LEU A 1 269 ? 31.642 -4.718 -42.355 1.00 97.06 269 LEU A C 1
ATOM 2198 O O . LEU A 1 269 ? 32.399 -5.644 -42.090 1.00 97.06 269 LEU A O 1
ATOM 2202 N N . ILE A 1 270 ? 30.314 -4.835 -42.280 1.00 97.06 270 ILE A N 1
ATOM 2203 C CA . ILE A 1 270 ? 29.638 -6.082 -41.912 1.00 97.06 270 ILE A CA 1
ATOM 2204 C C . ILE A 1 270 ? 30.023 -7.197 -42.889 1.00 97.06 270 ILE A C 1
ATOM 2206 O O . ILE A 1 270 ? 30.366 -8.286 -42.446 1.00 97.06 270 ILE A O 1
ATOM 2210 N N . ALA A 1 271 ? 30.002 -6.936 -44.201 1.00 96.12 271 ALA A N 1
ATOM 2211 C CA . ALA A 1 271 ? 30.389 -7.922 -45.210 1.00 96.12 271 ALA A CA 1
ATOM 2212 C C . ALA A 1 271 ? 31.838 -8.392 -45.019 1.00 96.12 271 ALA A C 1
ATOM 2214 O O . ALA A 1 271 ? 32.084 -9.592 -44.970 1.00 96.12 271 ALA A O 1
ATOM 2215 N N . ARG A 1 272 ? 32.771 -7.459 -44.793 1.00 96.69 272 ARG A N 1
ATOM 2216 C CA . ARG A 1 272 ? 34.173 -7.783 -44.506 1.00 96.69 272 ARG A CA 1
ATOM 2217 C C . ARG A 1 272 ? 34.335 -8.633 -43.242 1.00 96.69 272 ARG A C 1
ATOM 2219 O O . ARG A 1 272 ? 35.063 -9.617 -43.272 1.00 96.69 272 ARG A O 1
ATOM 2226 N N . ILE A 1 273 ? 33.643 -8.291 -42.152 1.00 95.88 273 ILE A N 1
ATOM 2227 C CA . ILE A 1 273 ? 33.685 -9.065 -40.898 1.00 95.88 273 ILE A CA 1
ATOM 2228 C C . ILE A 1 273 ? 33.147 -10.487 -41.121 1.00 95.88 273 ILE A C 1
ATOM 2230 O O . ILE A 1 273 ? 33.707 -11.450 -40.600 1.00 95.88 273 ILE A O 1
ATOM 2234 N N . VAL A 1 274 ? 32.074 -10.637 -41.904 1.00 94.50 274 VAL A N 1
ATOM 2235 C CA . VAL A 1 274 ? 31.512 -11.950 -42.260 1.00 94.50 274 VAL A CA 1
ATOM 2236 C C . VAL A 1 274 ? 32.491 -12.758 -43.117 1.00 94.50 274 VAL A C 1
ATOM 2238 O O . VAL A 1 274 ? 32.677 -13.947 -42.855 1.00 94.50 274 VAL A O 1
ATOM 2241 N N . ASP A 1 275 ? 33.151 -12.123 -44.086 1.00 93.38 275 ASP A N 1
ATOM 2242 C CA . ASP A 1 275 ? 34.149 -12.759 -44.953 1.00 93.38 275 ASP A CA 1
ATOM 2243 C C . ASP A 1 275 ? 35.408 -13.191 -44.185 1.00 93.38 275 ASP A C 1
ATOM 2245 O O . ASP A 1 275 ? 35.982 -14.237 -44.490 1.00 93.38 275 ASP A O 1
ATOM 2249 N N . GLU A 1 276 ? 35.834 -12.420 -43.179 1.00 93.12 276 GLU A N 1
ATOM 2250 C CA . GLU A 1 276 ? 36.972 -12.747 -42.309 1.00 93.12 276 GLU A CA 1
ATOM 2251 C C . GLU A 1 276 ? 36.629 -13.874 -41.325 1.00 93.12 276 GLU A C 1
ATOM 2253 O O . GLU A 1 276 ? 37.407 -14.815 -41.162 1.00 93.12 276 GLU A O 1
ATOM 2258 N N . ARG A 1 277 ? 35.445 -13.823 -40.698 1.00 87.88 277 ARG A N 1
ATOM 2259 C CA . ARG A 1 277 ? 35.010 -14.817 -39.701 1.00 87.88 277 ARG A CA 1
ATOM 2260 C C . ARG A 1 277 ? 34.583 -16.145 -40.336 1.00 87.88 277 ARG A C 1
ATOM 2262 O O . ARG A 1 277 ? 34.464 -17.120 -39.601 1.00 87.88 277 ARG A O 1
ATOM 2269 N N . LYS A 1 278 ? 34.354 -16.174 -41.665 1.00 73.81 278 LYS A N 1
ATOM 2270 C CA . LYS A 1 278 ? 33.878 -17.319 -42.473 1.00 73.81 278 LYS A CA 1
ATOM 2271 C C . LYS A 1 278 ? 32.982 -18.253 -41.655 1.00 73.81 278 LYS A C 1
ATOM 2273 O O . LYS A 1 278 ? 33.400 -19.375 -41.359 1.00 73.81 278 LYS A O 1
ATOM 2278 N N . PRO A 1 279 ? 31.785 -17.795 -41.241 1.00 64.38 279 PRO A N 1
ATOM 2279 C CA . PRO A 1 279 ? 30.870 -18.648 -40.497 1.00 64.38 279 PRO A CA 1
ATOM 2280 C C . PRO A 1 279 ? 30.678 -19.951 -41.276 1.00 64.38 279 PRO A C 1
ATOM 2282 O O . PRO A 1 279 ? 30.492 -19.921 -42.497 1.00 64.38 279 PRO A O 1
ATOM 2285 N N . ALA A 1 280 ? 30.823 -21.083 -40.583 1.00 61.59 280 ALA A N 1
ATOM 2286 C CA . ALA A 1 280 ? 30.786 -22.397 -41.205 1.00 61.59 280 ALA A CA 1
ATOM 2287 C C . ALA A 1 280 ? 29.522 -22.503 -42.066 1.00 61.59 280 ALA A C 1
ATOM 2289 O O . ALA A 1 280 ? 28.411 -22.261 -41.589 1.00 61.59 280 ALA A O 1
ATOM 2290 N N . ILE A 1 281 ? 29.711 -22.804 -43.353 1.00 46.03 281 ILE A N 1
ATOM 2291 C CA . ILE A 1 281 ? 28.643 -22.950 -44.345 1.00 46.03 281 ILE A CA 1
ATOM 2292 C C . ILE A 1 281 ? 27.665 -24.021 -43.822 1.00 46.03 281 ILE A C 1
ATOM 2294 O O . ILE A 1 281 ? 27.931 -25.215 -43.892 1.00 46.03 281 ILE A O 1
ATOM 2298 N N . GLY A 1 282 ? 26.574 -23.583 -43.182 1.00 56.12 282 GLY A N 1
ATOM 2299 C CA . GLY A 1 282 ? 25.620 -24.464 -42.496 1.00 56.12 282 GLY A CA 1
ATOM 2300 C C . GLY A 1 282 ? 25.027 -23.919 -41.191 1.00 56.12 282 GLY A C 1
ATOM 2301 O O . GLY A 1 282 ? 23.902 -24.288 -40.859 1.00 56.12 282 GLY A O 1
ATOM 2302 N N . GLU A 1 283 ? 25.700 -23.005 -40.481 1.00 56.25 283 GLU A N 1
ATOM 2303 C CA . GLU A 1 283 ? 25.099 -22.321 -39.327 1.00 56.25 283 GLU A CA 1
ATOM 2304 C C . GLU A 1 283 ? 24.141 -21.228 -39.812 1.00 56.25 283 GLU A C 1
ATOM 2306 O O . GLU A 1 283 ? 24.506 -20.088 -40.101 1.00 56.25 283 GLU A O 1
ATOM 2311 N N . VAL A 1 284 ? 22.872 -21.603 -39.954 1.00 55.44 284 VAL A N 1
ATOM 2312 C CA . VAL A 1 284 ? 21.781 -20.650 -40.149 1.00 55.44 284 VAL A CA 1
ATOM 2313 C C . VAL A 1 284 ? 21.760 -19.768 -38.899 1.00 55.44 284 VAL A C 1
ATOM 2315 O O . VAL A 1 284 ? 21.584 -20.286 -37.799 1.00 55.44 284 VAL A O 1
ATOM 2318 N N . GLY A 1 285 ? 22.005 -18.461 -39.048 1.00 55.44 285 GLY A N 1
ATOM 2319 C CA . GLY A 1 285 ? 22.046 -17.519 -37.922 1.00 55.44 285 GLY A CA 1
ATOM 2320 C C . GLY A 1 285 ? 20.838 -17.661 -36.986 1.00 55.44 285 GLY A C 1
ATOM 2321 O O . GLY A 1 285 ? 19.807 -18.206 -37.371 1.00 55.44 285 GLY A O 1
ATOM 2322 N N . GLN A 1 286 ? 20.956 -17.137 -35.761 1.00 52.38 286 GLN A N 1
ATOM 2323 C CA . GLN A 1 286 ? 20.066 -17.368 -34.603 1.00 52.38 286 GLN A CA 1
ATOM 2324 C C . GLN A 1 286 ? 18.542 -17.264 -34.864 1.00 52.38 286 GLN A C 1
ATOM 2326 O O . GLN A 1 286 ? 17.740 -17.761 -34.077 1.00 52.38 286 GLN A O 1
ATOM 2331 N N . TYR A 1 287 ? 18.124 -16.667 -35.980 1.00 54.22 287 TYR A N 1
ATOM 2332 C CA . TYR A 1 287 ? 16.765 -16.734 -36.500 1.00 54.22 287 TYR A CA 1
ATOM 2333 C C . TYR A 1 287 ? 16.717 -17.650 -37.731 1.00 54.22 287 TYR A C 1
ATOM 2335 O O . TYR A 1 287 ? 16.881 -17.189 -38.859 1.00 54.22 287 TYR A O 1
ATOM 2343 N N . GLY A 1 288 ? 16.433 -18.940 -37.521 1.00 48.44 288 GLY A N 1
ATOM 2344 C CA . GLY A 1 288 ? 16.305 -19.987 -38.552 1.00 48.44 288 GLY A CA 1
ATOM 2345 C C . GLY A 1 288 ? 15.189 -19.796 -39.598 1.00 48.44 288 GLY A C 1
ATOM 2346 O O . GLY A 1 288 ? 14.774 -20.754 -40.241 1.00 48.44 288 GLY A O 1
ATOM 2347 N N . PHE A 1 289 ? 14.694 -18.571 -39.792 1.00 48.56 289 PHE A N 1
ATOM 2348 C CA . PHE A 1 289 ? 13.746 -18.195 -40.835 1.00 48.56 289 PHE A CA 1
ATOM 2349 C C . PHE A 1 289 ? 14.439 -17.310 -41.876 1.00 48.56 289 PHE A C 1
ATOM 2351 O O . PHE A 1 289 ? 14.295 -16.085 -41.878 1.00 48.56 289 PHE A O 1
ATOM 2358 N N . SER A 1 290 ? 15.162 -17.924 -42.815 1.00 52.69 290 SER A N 1
ATOM 2359 C CA . SER A 1 290 ? 15.485 -17.242 -44.068 1.00 52.69 290 SER A CA 1
ATOM 2360 C C . SER A 1 290 ? 14.176 -16.980 -44.810 1.00 52.69 290 SER A C 1
ATOM 2362 O O . SER A 1 290 ? 13.540 -17.910 -45.310 1.00 52.69 290 SER A O 1
ATOM 2364 N N . ARG A 1 291 ? 13.750 -15.714 -44.878 1.00 54.06 291 ARG A N 1
ATOM 2365 C CA . ARG A 1 291 ? 12.665 -15.306 -45.775 1.00 54.06 291 ARG A CA 1
ATOM 2366 C C . ARG A 1 291 ? 13.109 -15.663 -47.192 1.00 54.06 291 ARG A C 1
ATOM 2368 O O . ARG A 1 291 ? 13.981 -14.995 -47.743 1.00 54.06 291 ARG A O 1
ATOM 2375 N N . LYS A 1 292 ? 12.569 -16.744 -47.765 1.00 54.53 292 LYS A N 1
ATOM 2376 C CA . LYS A 1 292 ? 12.774 -17.050 -49.184 1.00 54.53 292 LYS A CA 1
ATOM 2377 C C . LYS A 1 292 ? 12.291 -15.826 -49.956 1.00 54.53 292 LYS A C 1
ATOM 2379 O O . LYS A 1 292 ? 11.161 -15.391 -49.746 1.00 54.53 292 LYS A O 1
ATOM 2384 N N . ALA A 1 293 ? 13.158 -15.238 -50.777 1.00 51.97 293 ALA A N 1
ATOM 2385 C CA . ALA A 1 293 ? 12.754 -14.149 -51.651 1.00 51.97 293 ALA A CA 1
ATOM 2386 C C . ALA A 1 293 ? 11.615 -14.672 -52.534 1.00 51.97 293 ALA A C 1
ATOM 2388 O O . ALA A 1 293 ? 11.822 -15.611 -53.306 1.00 51.97 293 ALA A O 1
ATOM 2389 N N . GLU A 1 294 ? 10.408 -14.126 -52.376 1.00 51.56 294 GLU A N 1
ATOM 2390 C CA . GLU A 1 294 ? 9.329 -14.450 -53.301 1.00 51.56 294 GLU A CA 1
ATOM 2391 C C . GLU A 1 294 ? 9.756 -14.028 -54.713 1.00 51.56 294 GLU A C 1
ATOM 2393 O O . GLU A 1 294 ? 10.295 -12.928 -54.890 1.00 51.56 294 GLU A O 1
ATOM 2398 N N . PRO A 1 295 ? 9.557 -14.886 -55.729 1.00 55.72 295 PRO A N 1
ATOM 2399 C CA . PRO A 1 295 ? 9.870 -14.527 -57.100 1.00 55.72 295 PRO A CA 1
ATOM 2400 C C . PRO A 1 295 ? 9.026 -13.313 -57.492 1.00 55.72 295 PRO A C 1
ATOM 2402 O O . PRO A 1 295 ? 7.799 -13.344 -57.411 1.00 55.72 295 PRO A O 1
ATOM 2405 N N . ALA A 1 296 ? 9.703 -12.238 -57.906 1.00 57.62 296 ALA A N 1
ATOM 2406 C CA . ALA A 1 296 ? 9.073 -10.976 -58.270 1.00 57.62 296 ALA A CA 1
ATOM 2407 C C . ALA A 1 296 ? 7.872 -11.209 -59.212 1.00 57.62 296 ALA A C 1
ATOM 2409 O O . ALA A 1 296 ? 8.013 -11.934 -60.207 1.00 57.62 296 ALA A O 1
ATOM 2410 N N . PRO A 1 297 ? 6.696 -10.611 -58.941 1.00 52.94 297 PRO A N 1
ATOM 2411 C CA . PRO A 1 297 ? 5.515 -10.826 -59.762 1.00 52.94 297 PRO A CA 1
ATOM 2412 C C . PRO A 1 297 ? 5.804 -10.388 -61.200 1.00 52.94 297 PRO A C 1
ATOM 2414 O O . PRO A 1 297 ? 6.171 -9.240 -61.468 1.00 52.94 297 PRO A O 1
ATOM 2417 N N . ARG A 1 298 ? 5.651 -11.329 -62.141 1.00 58.78 298 ARG A N 1
ATOM 2418 C CA . ARG A 1 298 ? 5.788 -11.084 -63.581 1.00 58.78 298 ARG A CA 1
ATOM 2419 C C . ARG A 1 298 ? 4.859 -9.935 -63.970 1.00 58.78 298 ARG A C 1
ATOM 2421 O O . ARG A 1 298 ? 3.639 -10.090 -63.941 1.00 58.78 298 ARG A O 1
ATOM 2428 N N . LYS A 1 299 ? 5.442 -8.793 -64.352 1.00 49.75 299 LYS A N 1
ATOM 2429 C CA . LYS A 1 299 ? 4.726 -7.651 -64.935 1.00 49.75 299 LYS A CA 1
ATOM 2430 C C . LYS A 1 299 ? 3.879 -8.154 -66.107 1.00 49.75 299 LYS A C 1
ATOM 2432 O O . LYS A 1 299 ? 4.411 -8.459 -67.173 1.00 49.75 299 LYS A O 1
ATOM 2437 N N . ARG A 1 300 ? 2.561 -8.259 -65.914 1.00 48.88 300 ARG A N 1
ATOM 2438 C CA . ARG A 1 300 ? 1.623 -8.468 -67.020 1.00 48.88 300 ARG A CA 1
ATOM 2439 C C . ARG A 1 300 ? 1.659 -7.200 -67.868 1.00 48.88 300 ARG A C 1
ATOM 2441 O O . ARG A 1 300 ? 1.293 -6.125 -67.405 1.00 48.88 300 ARG A O 1
ATOM 2448 N N . SER A 1 301 ? 2.180 -7.357 -69.082 1.00 44.59 301 SER A N 1
ATOM 2449 C CA . SER A 1 301 ? 2.105 -6.413 -70.194 1.00 44.59 301 SER A CA 1
ATOM 2450 C C . SER A 1 301 ? 0.702 -5.796 -70.268 1.00 44.59 301 SER A C 1
ATOM 2452 O O . SER A 1 301 ? -0.284 -6.492 -70.511 1.00 44.59 301 SER A O 1
ATOM 2454 N N . GLY A 1 302 ? 0.618 -4.499 -69.964 1.00 46.03 302 GLY A N 1
ATOM 2455 C CA . GLY A 1 302 ? -0.612 -3.720 -69.991 1.00 46.03 302 GLY A CA 1
ATOM 2456 C C . GLY A 1 302 ? -1.090 -3.526 -71.423 1.00 46.03 302 GLY A C 1
ATOM 2457 O O . GLY A 1 302 ? -0.432 -2.871 -72.232 1.00 46.03 302 GLY A O 1
ATOM 2458 N N . GLY A 1 303 ? -2.249 -4.108 -71.718 1.00 45.59 303 GLY A N 1
ATOM 2459 C CA . GLY A 1 303 ? -2.969 -3.932 -72.965 1.00 45.59 303 GLY A CA 1
ATOM 2460 C C . GLY A 1 303 ? -3.385 -2.478 -73.184 1.00 45.59 303 GLY A C 1
ATOM 2461 O O . GLY A 1 303 ? -4.059 -1.858 -72.368 1.00 45.59 303 GLY A O 1
ATOM 2462 N N . LYS A 1 304 ? -2.996 -1.983 -74.354 1.00 52.38 304 LYS A N 1
ATOM 2463 C CA . LYS A 1 304 ? -3.476 -0.790 -75.051 1.00 52.38 304 LYS A CA 1
ATOM 2464 C C . LYS A 1 304 ? -5.017 -0.769 -75.066 1.00 52.38 304 LYS A C 1
ATOM 2466 O O . LYS A 1 304 ? -5.626 -1.550 -75.795 1.00 52.38 304 LYS A O 1
ATOM 2471 N N . ARG A 1 305 ? -5.664 0.142 -74.333 1.00 45.31 305 ARG A N 1
ATOM 2472 C CA . ARG A 1 305 ? -7.047 0.559 -74.623 1.00 45.31 305 ARG A CA 1
ATOM 2473 C C . ARG A 1 305 ? -7.153 2.080 -74.596 1.00 45.31 305 ARG A C 1
ATOM 2475 O O . ARG A 1 305 ? -6.886 2.724 -73.591 1.00 45.31 305 ARG A O 1
ATOM 2482 N N . LYS A 1 306 ? -7.494 2.603 -75.775 1.00 47.62 306 LYS A N 1
ATOM 2483 C CA . LYS A 1 306 ? -7.897 3.979 -76.063 1.00 47.62 306 LYS A CA 1
ATOM 2484 C C . LYS A 1 306 ? -9.163 4.303 -75.265 1.00 47.62 306 LYS A C 1
ATOM 2486 O O . LYS A 1 306 ? -10.088 3.496 -75.280 1.00 47.62 306 LYS A O 1
ATOM 2491 N N . ALA A 1 307 ? -9.223 5.483 -74.662 1.00 38.88 307 ALA A N 1
ATOM 2492 C CA . ALA A 1 307 ? -10.467 6.090 -74.210 1.00 38.88 307 ALA A CA 1
ATOM 2493 C C . ALA A 1 307 ? -10.450 7.563 -74.622 1.00 38.88 307 ALA A C 1
ATOM 2495 O O . ALA A 1 307 ? -9.581 8.329 -74.212 1.00 38.88 307 ALA A O 1
ATOM 2496 N N . SER A 1 308 ? -11.386 7.908 -75.496 1.00 40.47 308 SER A N 1
ATOM 2497 C CA . SER A 1 308 ? -11.716 9.261 -75.906 1.00 40.47 308 SER A CA 1
ATOM 2498 C C . SER A 1 308 ? -13.063 9.639 -75.297 1.00 40.47 308 SER A C 1
ATOM 2500 O O . SER A 1 308 ? -14.046 8.930 -75.507 1.00 40.47 308 SER A O 1
ATOM 2502 N N . THR A 1 309 ? -13.071 10.835 -74.708 1.00 39.78 309 THR A N 1
ATOM 2503 C CA . THR A 1 309 ? -14.186 11.784 -74.510 1.00 39.78 309 THR A CA 1
ATOM 2504 C C . THR A 1 309 ? -15.172 11.571 -73.347 1.00 39.78 309 THR A C 1
ATOM 2506 O O . THR A 1 309 ? -15.508 10.435 -73.019 1.00 39.78 309 THR A O 1
ATOM 2509 N N . PRO A 1 310 ? -15.585 12.687 -72.701 1.00 47.66 310 PRO A N 1
ATOM 2510 C CA . PRO A 1 310 ? -16.129 12.740 -71.349 1.00 47.66 310 PRO A CA 1
ATOM 2511 C C . PRO A 1 310 ? -17.650 12.931 -71.349 1.00 47.66 310 PRO A C 1
ATOM 2513 O O . PRO A 1 310 ? -18.208 13.439 -72.320 1.00 47.66 310 PRO A O 1
ATOM 2516 N N . LEU A 1 311 ? -18.306 12.623 -70.230 1.00 38.12 311 LEU A N 1
ATOM 2517 C CA . LEU A 1 311 ? -19.595 13.231 -69.925 1.00 38.12 311 LEU A CA 1
ATOM 2518 C C . LEU A 1 311 ? -19.752 13.482 -68.424 1.00 38.12 311 LEU A C 1
ATOM 2520 O O . LEU A 1 311 ? -19.288 12.709 -67.589 1.00 38.12 311 LEU A O 1
ATOM 2524 N N . GLU A 1 312 ? -20.372 14.626 -68.174 1.00 36.31 312 GLU A N 1
ATOM 2525 C CA . GLU A 1 312 ? -20.731 15.289 -66.929 1.00 36.31 312 GLU A CA 1
ATOM 2526 C C . GLU A 1 312 ? -21.467 14.433 -65.892 1.00 36.31 312 GLU A C 1
ATOM 2528 O O . GLU A 1 312 ? -22.247 13.544 -66.227 1.00 36.31 312 GLU A O 1
ATOM 2533 N N . GLY A 1 313 ? -21.337 14.870 -64.635 1.00 33.28 313 GLY A N 1
ATOM 2534 C CA . GLY A 1 313 ? -22.452 14.873 -63.689 1.00 33.28 313 GLY A CA 1
ATOM 2535 C C . GLY A 1 313 ? -22.222 14.058 -62.421 1.00 33.28 313 GLY A C 1
ATOM 2536 O O . GLY A 1 313 ? -22.019 12.851 -62.485 1.00 33.28 313 GLY A O 1
ATOM 2537 N N . GLY A 1 314 ? -22.335 14.712 -61.263 1.00 33.06 314 GLY A N 1
ATOM 2538 C CA . GLY A 1 314 ? -22.631 14.018 -60.006 1.00 33.06 314 GLY A CA 1
ATOM 2539 C C . GLY A 1 314 ? -21.791 14.442 -58.811 1.00 33.06 314 GLY A C 1
ATOM 2540 O O . GLY A 1 314 ? -20.819 13.789 -58.453 1.00 33.06 314 GLY A O 1
ATOM 2541 N N . GLU A 1 315 ? -22.225 15.555 -58.239 1.00 35.38 315 GLU A N 1
ATOM 2542 C CA . GLU A 1 315 ? -22.128 16.039 -56.861 1.00 35.38 315 GLU A CA 1
ATOM 2543 C C . GLU A 1 315 ? -21.736 15.039 -55.756 1.00 35.38 315 GLU A C 1
ATOM 2545 O O . GLU A 1 315 ? -22.090 13.860 -55.741 1.00 35.38 315 GLU A O 1
ATOM 2550 N N . GLY A 1 316 ? -20.987 15.583 -54.795 1.00 38.81 316 GLY A N 1
ATOM 2551 C CA . GLY A 1 316 ? -20.390 14.873 -53.680 1.00 38.81 316 GLY A CA 1
ATOM 2552 C C . GLY A 1 316 ? -21.360 14.553 -52.548 1.00 38.81 316 GLY A C 1
ATOM 2553 O O . GLY A 1 316 ? -22.193 15.365 -52.158 1.00 38.81 316 GLY A O 1
ATOM 2554 N N . ALA A 1 317 ? -21.146 13.381 -51.960 1.00 37.53 317 ALA A N 1
ATOM 2555 C CA . ALA A 1 317 ? -21.637 13.015 -50.644 1.00 37.53 317 ALA A CA 1
ATOM 2556 C C . ALA A 1 317 ? -20.437 12.544 -49.816 1.00 37.53 317 ALA A C 1
ATOM 2558 O O . ALA A 1 317 ? -19.646 11.699 -50.241 1.00 37.53 317 ALA A O 1
ATOM 2559 N N . THR A 1 318 ? -20.266 13.187 -48.670 1.00 49.25 318 THR A N 1
ATOM 2560 C CA . THR A 1 318 ? -19.174 13.022 -47.718 1.00 49.25 318 THR A CA 1
ATOM 2561 C C . THR A 1 318 ? -19.323 11.728 -46.911 1.00 49.25 318 THR A C 1
ATOM 2563 O O . THR A 1 318 ? -20.423 11.255 -46.642 1.00 49.25 318 THR A O 1
ATOM 2566 N N . ASP A 1 319 ? -18.188 11.171 -46.485 1.00 48.31 319 ASP A N 1
ATOM 2567 C CA . ASP A 1 319 ? -18.014 9.908 -45.741 1.00 48.31 319 ASP A CA 1
ATOM 2568 C C . ASP A 1 319 ? -18.631 9.871 -44.317 1.00 48.31 319 ASP A C 1
ATOM 2570 O O . ASP A 1 319 ? -18.269 9.037 -43.489 1.00 48.31 319 ASP A O 1
ATOM 2574 N N . ALA A 1 320 ? -19.592 10.743 -44.005 1.00 44.72 320 ALA A N 1
ATOM 2575 C CA . ALA A 1 320 ? -20.230 10.816 -42.690 1.00 44.72 320 ALA A CA 1
ATOM 2576 C C . ALA A 1 320 ? -21.472 9.909 -42.547 1.00 44.72 320 ALA A C 1
ATOM 2578 O O . ALA A 1 320 ? -21.827 9.536 -41.432 1.00 44.72 320 ALA A O 1
ATOM 2579 N N . GLU A 1 321 ? -22.103 9.477 -43.645 1.00 45.44 321 GLU A N 1
ATOM 2580 C CA . GLU A 1 321 ? -23.336 8.662 -43.597 1.00 45.44 321 GLU A CA 1
ATOM 2581 C C . GLU A 1 321 ? -23.095 7.141 -43.638 1.00 45.44 321 GLU A C 1
ATOM 2583 O O . GLU A 1 321 ? -23.963 6.355 -43.259 1.00 45.44 321 GLU A O 1
ATOM 2588 N N . ARG A 1 322 ? -21.890 6.689 -44.015 1.00 46.91 322 ARG A N 1
ATOM 2589 C CA . ARG A 1 322 ? -21.541 5.252 -44.030 1.00 46.91 322 ARG A CA 1
ATOM 2590 C C . ARG A 1 322 ? -21.187 4.681 -42.657 1.00 46.91 322 ARG A C 1
ATOM 2592 O O . ARG A 1 322 ? -21.254 3.469 -42.477 1.00 46.91 322 ARG A O 1
ATOM 2599 N N . ILE A 1 323 ? -20.853 5.530 -41.686 1.00 52.50 323 ILE A N 1
ATOM 2600 C CA . ILE A 1 323 ? -20.481 5.097 -40.330 1.00 52.50 323 ILE A CA 1
ATOM 2601 C C . ILE A 1 323 ? -21.729 4.922 -39.440 1.00 52.50 323 ILE A C 1
ATOM 2603 O O . ILE A 1 323 ? -21.737 4.062 -38.562 1.00 52.50 323 ILE A O 1
ATOM 2607 N N . ALA A 1 324 ? -22.831 5.627 -39.721 1.00 47.25 324 ALA A N 1
ATOM 2608 C CA . ALA A 1 324 ? -24.085 5.491 -38.971 1.00 47.25 324 ALA A CA 1
ATOM 2609 C C . ALA A 1 324 ? -24.865 4.195 -39.290 1.00 47.25 324 ALA A C 1
ATOM 2611 O O . ALA A 1 324 ? -25.576 3.673 -38.433 1.00 47.25 324 ALA A O 1
ATOM 2612 N N . ALA A 1 325 ? -24.692 3.617 -40.484 1.00 45.59 325 ALA A N 1
ATOM 2613 C CA . ALA A 1 325 ? -25.394 2.396 -40.900 1.00 45.59 325 ALA A CA 1
ATOM 2614 C C . ALA A 1 325 ? -24.793 1.092 -40.328 1.00 45.59 325 ALA A C 1
ATOM 2616 O O . ALA A 1 325 ? -25.431 0.044 -40.391 1.00 45.59 325 ALA A O 1
ATOM 2617 N N . ALA A 1 326 ? -23.592 1.139 -39.740 1.00 45.84 326 ALA A N 1
ATOM 2618 C CA . ALA A 1 326 ? -22.940 -0.026 -39.133 1.00 45.84 326 ALA A CA 1
ATOM 2619 C C . ALA A 1 326 ? -23.351 -0.271 -37.663 1.00 45.84 326 ALA A C 1
ATOM 2621 O O . ALA A 1 326 ? -23.036 -1.327 -37.117 1.00 45.84 326 ALA A O 1
ATOM 2622 N N . LEU A 1 327 ? -24.067 0.672 -37.029 1.00 45.84 327 LEU A N 1
ATOM 2623 C CA . LEU A 1 327 ? -24.518 0.562 -35.632 1.00 45.84 327 LEU A CA 1
ATOM 2624 C C . LEU A 1 327 ? -25.964 0.052 -35.470 1.00 45.84 327 LEU A C 1
ATOM 2626 O O . LEU A 1 327 ? -26.384 -0.249 -34.355 1.00 45.84 327 LEU A O 1
ATOM 2630 N N . ALA A 1 328 ? -26.724 -0.085 -36.559 1.00 48.31 328 ALA A N 1
ATOM 2631 C CA . ALA A 1 328 ? -28.075 -0.645 -36.547 1.00 48.31 328 ALA A CA 1
ATOM 2632 C C . ALA A 1 328 ? -28.033 -2.095 -37.058 1.00 48.31 328 ALA A C 1
ATOM 2634 O O . ALA A 1 328 ? -28.142 -2.352 -38.253 1.00 48.31 328 ALA A O 1
ATOM 2635 N N . GLY A 1 329 ? -27.813 -3.045 -36.144 1.00 45.66 329 GLY A N 1
ATOM 2636 C CA . GLY A 1 329 ? -27.615 -4.470 -36.426 1.00 45.66 329 GLY A CA 1
ATOM 2637 C C . GLY A 1 329 ? -28.689 -5.126 -37.305 1.00 45.66 329 GLY A C 1
ATOM 2638 O O . GLY A 1 329 ? -29.672 -5.671 -36.807 1.00 45.66 329 GLY A O 1
ATOM 2639 N N . HIS A 1 330 ? -28.452 -5.153 -38.616 1.00 40.19 330 HIS A N 1
ATOM 2640 C CA . HIS A 1 330 ? -29.176 -5.968 -39.590 1.00 40.19 330 HIS A CA 1
ATOM 2641 C C . HIS A 1 330 ? -28.173 -6.707 -40.480 1.00 40.19 330 HIS A C 1
ATOM 2643 O O . HIS A 1 330 ? -27.693 -6.195 -41.488 1.00 40.19 330 HIS A O 1
ATOM 2649 N N . MET A 1 331 ? -27.848 -7.938 -40.087 1.00 48.12 331 MET A N 1
ATOM 2650 C CA . MET A 1 331 ? -27.201 -8.914 -40.964 1.00 48.12 331 MET A CA 1
ATOM 2651 C C . MET A 1 331 ? -28.285 -9.592 -41.820 1.00 48.12 331 MET A C 1
ATOM 2653 O O . MET A 1 331 ? -29.241 -10.119 -41.247 1.00 48.12 331 MET A O 1
ATOM 2657 N N . PRO A 1 332 ? -28.170 -9.636 -43.158 1.00 45.22 332 PRO A N 1
ATOM 2658 C CA . PRO A 1 332 ? -29.058 -10.454 -43.973 1.00 45.22 332 PRO A CA 1
ATOM 2659 C C . PRO A 1 332 ? -28.644 -11.932 -43.885 1.00 45.22 332 PRO A C 1
ATOM 2661 O O . PRO A 1 332 ? -27.498 -12.292 -44.157 1.00 45.22 332 PRO A O 1
ATOM 2664 N N . LEU A 1 333 ? -29.588 -12.794 -43.501 1.00 51.47 333 LEU A N 1
ATOM 2665 C CA . LEU A 1 333 ? -29.435 -14.252 -43.531 1.00 51.47 333 LEU A CA 1
ATOM 2666 C C . LEU A 1 333 ? -29.459 -14.781 -44.983 1.00 51.47 333 LEU A C 1
ATOM 2668 O O . LEU A 1 333 ? -30.181 -14.235 -45.821 1.00 51.47 333 LEU A O 1
ATOM 2672 N N . PRO A 1 334 ? -28.713 -15.857 -45.294 1.00 50.38 334 PRO A N 1
ATOM 2673 C CA . PRO A 1 334 ? -28.713 -16.476 -46.617 1.00 50.38 334 PRO A CA 1
ATOM 2674 C C . PRO A 1 334 ? -30.033 -17.225 -46.911 1.00 50.38 334 PRO A C 1
ATOM 2676 O O . PRO A 1 334 ? -30.633 -17.805 -46.002 1.00 50.38 334 PRO A O 1
ATOM 2679 N N . PRO A 1 335 ? -30.495 -17.256 -48.176 1.00 47.31 335 PRO A N 1
ATOM 2680 C CA . PRO A 1 335 ? -31.769 -17.865 -48.549 1.00 47.31 335 PRO A CA 1
ATOM 2681 C C . PRO A 1 335 ? -31.657 -19.396 -48.611 1.00 47.31 335 PRO A C 1
ATOM 2683 O O . PRO A 1 335 ? -30.821 -19.924 -49.343 1.00 47.31 335 PRO A O 1
ATOM 2686 N N . GLY A 1 336 ? -32.517 -20.120 -47.879 1.00 53.03 336 GLY A N 1
ATOM 2687 C CA . GLY A 1 336 ? -32.613 -21.579 -48.035 1.00 53.03 336 GLY A CA 1
ATOM 2688 C C . GLY A 1 336 ? -33.216 -22.421 -46.905 1.00 53.03 336 GLY A C 1
ATOM 2689 O O . GLY A 1 336 ? -33.174 -23.641 -47.021 1.00 53.03 336 GLY A O 1
ATOM 2690 N N . MET A 1 337 ? -33.778 -21.850 -45.833 1.00 57.25 337 MET A N 1
ATOM 2691 C CA . MET A 1 337 ? -34.429 -22.649 -44.778 1.00 57.25 337 MET A CA 1
ATOM 2692 C C . MET A 1 337 ? -35.965 -22.584 -44.847 1.00 57.25 337 MET A C 1
ATOM 2694 O O . MET A 1 337 ? -36.511 -21.495 -45.027 1.00 57.25 337 MET A O 1
ATOM 2698 N N . PRO A 1 338 ? -36.675 -23.722 -44.699 1.00 54.66 338 PRO A N 1
ATOM 2699 C CA . PRO A 1 338 ? -38.134 -23.747 -44.642 1.00 54.66 338 PRO A CA 1
ATOM 2700 C C . PRO A 1 338 ? -38.650 -23.188 -43.300 1.00 54.66 338 PRO A C 1
ATOM 2702 O O . PRO A 1 338 ? -37.958 -23.294 -42.284 1.00 54.66 338 PRO A O 1
ATOM 2705 N N . PRO A 1 339 ? -39.853 -22.583 -43.274 1.00 61.53 339 PRO A N 1
ATOM 2706 C CA . PRO A 1 339 ? -40.354 -21.866 -42.104 1.00 61.53 339 PRO A CA 1
ATOM 2707 C C . PRO A 1 339 ? -40.810 -22.810 -40.976 1.00 61.53 339 PRO A C 1
ATOM 2709 O O . PRO A 1 339 ? -41.285 -23.914 -41.258 1.00 61.53 339 PRO A O 1
ATOM 2712 N N . PRO A 1 340 ? -40.733 -22.378 -39.702 1.00 54.28 340 PRO A N 1
ATOM 2713 C CA . PRO A 1 340 ? -41.343 -23.093 -38.592 1.00 54.28 340 PRO A CA 1
ATOM 2714 C C . PRO A 1 340 ? -42.849 -22.786 -38.482 1.00 54.28 340 PRO A C 1
ATOM 2716 O O . PRO A 1 340 ? -43.344 -21.762 -38.948 1.00 54.28 340 PRO A O 1
ATOM 2719 N N . PHE A 1 341 ? -43.554 -23.732 -37.867 1.00 55.69 341 PHE A N 1
ATOM 2720 C CA . PHE A 1 341 ? -44.999 -23.832 -37.643 1.00 55.69 341 PHE A CA 1
ATOM 2721 C C . PHE A 1 341 ? -45.701 -22.563 -37.101 1.00 55.69 341 PHE A C 1
ATOM 2723 O O . PHE A 1 341 ? -45.073 -21.755 -36.415 1.00 55.69 341 PHE A O 1
ATOM 2730 N N . PRO A 1 342 ? -47.020 -22.402 -37.355 1.00 55.22 342 PRO A N 1
ATOM 2731 C CA . PRO A 1 342 ? -47.785 -21.233 -36.924 1.00 55.22 342 PRO A CA 1
ATOM 2732 C C . PRO A 1 342 ? -48.107 -21.240 -35.414 1.00 55.22 342 PRO A C 1
ATOM 2734 O O . PRO A 1 342 ? -48.152 -22.305 -34.792 1.00 55.22 342 PRO A O 1
ATOM 2737 N N . PRO A 1 343 ? -48.368 -20.060 -34.816 1.00 50.66 343 PRO A N 1
ATOM 2738 C CA . PRO A 1 343 ? -48.573 -19.907 -33.385 1.00 50.66 343 PRO A CA 1
ATOM 2739 C C . PRO A 1 343 ? -50.032 -20.171 -33.008 1.00 50.66 343 PRO A C 1
ATOM 2741 O O . PRO A 1 343 ? -50.949 -19.554 -33.547 1.00 50.66 343 PRO A O 1
ATOM 2744 N N . GLY A 1 344 ? -50.240 -21.041 -32.024 1.00 51.31 344 GLY A N 1
ATOM 2745 C CA . GLY A 1 344 ? -51.527 -21.155 -31.347 1.00 51.31 344 GLY A CA 1
ATOM 2746 C C . GLY A 1 344 ? -51.818 -22.557 -30.857 1.00 51.31 344 GLY A C 1
ATOM 2747 O O . GLY A 1 344 ? -52.536 -23.272 -31.530 1.00 51.31 344 GLY A O 1
ATOM 2748 N N . TYR A 1 345 ? -51.295 -22.927 -29.686 1.00 42.28 345 TYR A N 1
ATOM 2749 C CA . TYR A 1 345 ? -51.879 -23.949 -28.810 1.00 42.28 345 TYR A CA 1
ATOM 2750 C C . TYR A 1 345 ? -51.261 -23.815 -27.404 1.00 42.28 345 TYR A C 1
ATOM 2752 O O . TYR A 1 345 ? -50.131 -24.219 -27.158 1.00 42.28 345 TYR A O 1
ATOM 2760 N N . MET A 1 346 ? -52.017 -23.224 -26.480 1.00 50.12 346 MET A N 1
ATOM 2761 C CA . MET A 1 346 ? -52.053 -23.631 -25.069 1.00 50.12 346 MET A CA 1
ATOM 2762 C C . MET A 1 346 ? -53.378 -24.392 -24.947 1.00 50.12 346 MET A C 1
ATOM 2764 O O . MET A 1 346 ? -54.382 -23.848 -25.417 1.00 50.12 346 MET A O 1
ATOM 2768 N N . PRO A 1 347 ? -53.430 -25.628 -24.413 1.00 46.38 347 PRO A N 1
ATOM 2769 C CA . PRO A 1 347 ? -53.460 -25.775 -22.952 1.00 46.38 347 PRO A CA 1
ATOM 2770 C C . PRO A 1 347 ? -52.920 -27.117 -22.393 1.00 46.38 347 PRO A C 1
ATOM 2772 O O . PRO A 1 347 ? -52.877 -28.130 -23.081 1.00 46.38 347 PRO A O 1
ATOM 2775 N N . GLY A 1 348 ? -52.674 -27.146 -21.078 1.00 38.94 348 GLY A N 1
ATOM 2776 C CA . GLY A 1 348 ? -53.073 -28.293 -20.248 1.00 38.94 348 GLY A CA 1
ATOM 2777 C C . GLY A 1 348 ? -51.989 -29.271 -19.777 1.00 38.94 348 GLY A C 1
ATOM 2778 O O . GLY A 1 348 ? -51.364 -29.960 -20.566 1.00 38.94 348 GLY A O 1
ATOM 2779 N N . GLN A 1 349 ? -51.897 -29.379 -18.445 1.00 44.97 349 GLN A N 1
ATOM 2780 C CA . GLN A 1 349 ? -51.541 -30.574 -17.662 1.00 44.97 349 GLN A CA 1
ATOM 2781 C C . GLN A 1 349 ? -50.219 -31.286 -17.990 1.00 44.97 349 GLN A C 1
ATOM 2783 O O . GLN A 1 349 ? -50.155 -32.192 -18.816 1.00 44.97 349 GLN A O 1
ATOM 2788 N N . MET A 1 350 ? -49.190 -30.988 -17.192 1.00 44.84 350 MET A N 1
ATOM 2789 C CA . MET A 1 350 ? -48.112 -31.951 -16.961 1.00 44.84 350 MET A CA 1
ATOM 2790 C C . MET A 1 350 ? -48.529 -32.969 -15.882 1.00 44.84 350 MET A C 1
ATOM 2792 O O . MET A 1 350 ? -49.092 -32.565 -14.859 1.00 44.84 350 MET A O 1
ATOM 2796 N N . PRO A 1 351 ? -48.248 -34.270 -16.073 1.00 54.38 351 PRO A N 1
ATOM 2797 C CA . PRO A 1 351 ? -48.382 -35.288 -15.036 1.00 54.38 351 PRO A CA 1
ATOM 2798 C C . PRO A 1 351 ? -47.219 -35.207 -14.025 1.00 54.38 351 PRO A C 1
ATOM 2800 O O . PRO A 1 351 ? -46.144 -34.705 -14.365 1.00 54.38 351 PRO A O 1
ATOM 2803 N N . PRO A 1 352 ? -47.396 -35.700 -12.786 1.00 62.41 352 PRO A N 1
ATOM 2804 C CA . PRO A 1 352 ? -46.328 -35.719 -11.792 1.00 62.41 352 PRO A CA 1
ATOM 2805 C C . PRO A 1 352 ? -45.256 -36.764 -12.153 1.00 62.41 352 PRO A C 1
ATOM 2807 O O . PRO A 1 352 ? -45.586 -37.807 -12.728 1.00 62.41 352 PRO A O 1
ATOM 2810 N N . PRO A 1 353 ? -43.980 -36.537 -11.793 1.00 64.00 353 PRO A N 1
ATOM 2811 C CA . PRO A 1 353 ? -42.946 -37.547 -11.966 1.00 64.00 353 PRO A CA 1
ATOM 2812 C C . PRO A 1 353 ? -43.178 -38.716 -10.991 1.00 64.00 353 PRO A C 1
ATOM 2814 O O . PRO A 1 353 ? -43.388 -38.484 -9.797 1.00 64.00 353 PRO A O 1
ATOM 2817 N N . PRO A 1 354 ? -43.108 -39.978 -11.446 1.00 55.09 354 PRO A N 1
ATOM 2818 C CA . PRO A 1 354 ? -42.871 -41.088 -10.544 1.00 55.09 354 PRO A CA 1
ATOM 2819 C C . PRO A 1 354 ? -41.383 -41.068 -10.182 1.00 55.09 354 PRO A C 1
ATOM 2821 O O . PRO A 1 354 ? -40.565 -40.769 -11.038 1.00 55.09 354 PRO A O 1
ATOM 2824 N N . PHE A 1 355 ? -41.049 -41.329 -8.923 1.00 47.53 355 PHE A N 1
ATOM 2825 C CA . PHE A 1 355 ? -39.846 -42.024 -8.434 1.00 47.53 355 PHE A CA 1
ATOM 2826 C C . PHE A 1 355 ? -39.555 -41.570 -7.004 1.00 47.53 355 PHE A C 1
ATOM 2828 O O . PHE A 1 355 ? -38.859 -40.595 -6.731 1.00 47.53 355 PHE A O 1
ATOM 2835 N N . ALA A 1 356 ? -40.131 -42.339 -6.083 1.00 39.84 356 ALA A N 1
ATOM 2836 C CA . ALA A 1 356 ? -39.699 -42.430 -4.707 1.00 39.84 356 ALA A CA 1
ATOM 2837 C C . ALA A 1 356 ? -38.248 -42.937 -4.673 1.00 39.84 356 ALA A C 1
ATOM 2839 O O . ALA A 1 356 ? -37.976 -44.084 -5.031 1.00 39.84 356 ALA A O 1
ATOM 2840 N N . PHE A 1 357 ? -37.319 -42.091 -4.233 1.00 46.78 357 PHE A N 1
ATOM 2841 C CA . PHE A 1 357 ? -36.025 -42.554 -3.748 1.00 46.78 357 PHE A CA 1
ATOM 2842 C C . PHE A 1 357 ? -36.207 -43.043 -2.312 1.00 46.78 357 PHE A C 1
ATOM 2844 O O . PHE A 1 357 ? -36.356 -42.258 -1.377 1.00 46.78 357 PHE A O 1
ATOM 2851 N N . HIS A 1 358 ? -36.226 -44.364 -2.151 1.00 52.97 358 HIS A N 1
ATOM 2852 C CA . HIS A 1 358 ? -36.012 -45.005 -0.862 1.00 52.97 358 HIS A CA 1
ATOM 2853 C C . HIS A 1 358 ? -34.577 -44.725 -0.373 1.00 52.97 358 HIS A C 1
ATOM 2855 O O . HIS A 1 358 ? -33.645 -44.806 -1.179 1.00 52.97 358 HIS A O 1
ATOM 2861 N N . PRO A 1 359 ? -34.361 -44.442 0.924 1.00 54.50 359 PRO A N 1
ATOM 2862 C CA . PRO A 1 359 ? -33.021 -44.428 1.499 1.00 54.50 359 PRO A CA 1
ATOM 2863 C C . PRO A 1 359 ? -32.471 -45.867 1.595 1.00 54.50 359 PRO A C 1
ATOM 2865 O O . PRO A 1 359 ? -33.212 -46.774 1.987 1.00 54.50 359 PRO A O 1
ATOM 2868 N N . PRO A 1 360 ? -31.193 -46.113 1.249 1.00 63.41 360 PRO A N 1
ATOM 2869 C CA . PRO A 1 360 ? -30.580 -47.425 1.422 1.00 63.41 360 PRO A CA 1
ATOM 2870 C C . PRO A 1 360 ? -30.356 -47.744 2.915 1.00 63.41 360 PRO A C 1
ATOM 2872 O O . PRO A 1 360 ? -30.082 -46.837 3.706 1.00 63.41 360 PRO A O 1
ATOM 2875 N N . PRO A 1 361 ? -30.450 -49.022 3.322 1.00 58.78 361 PRO A N 1
ATOM 2876 C CA . PRO A 1 361 ? -30.240 -49.431 4.703 1.00 58.78 361 PRO A CA 1
ATOM 2877 C C . PRO A 1 361 ? -28.746 -49.448 5.063 1.00 58.78 361 PRO A C 1
ATOM 2879 O O . PRO A 1 361 ? -27.918 -49.945 4.306 1.00 58.78 361 PRO A O 1
ATOM 2882 N N . HIS A 1 362 ? -28.444 -48.910 6.247 1.00 52.44 362 HIS A N 1
ATOM 2883 C CA . HIS A 1 362 ? -27.333 -49.242 7.147 1.00 52.44 362 HIS A CA 1
ATOM 2884 C C . HIS A 1 362 ? -26.067 -49.879 6.536 1.00 52.44 362 HIS A C 1
ATOM 2886 O O . HIS A 1 362 ? -25.968 -51.099 6.411 1.00 52.44 362 HIS A O 1
ATOM 2892 N N . MET A 1 363 ? -25.037 -49.058 6.307 1.00 54.66 363 MET A N 1
ATOM 2893 C CA . MET A 1 363 ? -23.646 -49.527 6.289 1.00 54.66 363 MET A CA 1
ATOM 2894 C C . MET A 1 3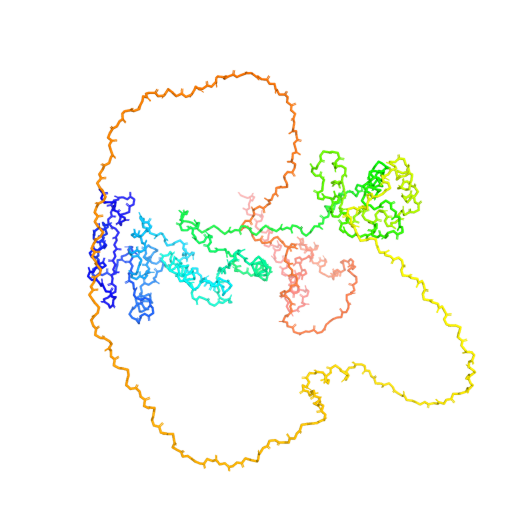63 ? -23.051 -49.480 7.711 1.00 54.66 363 MET A C 1
ATOM 2896 O O . MET A 1 363 ? -23.229 -48.471 8.398 1.00 54.66 363 MET A O 1
ATOM 2900 N N . PRO A 1 364 ? -22.351 -50.534 8.171 1.00 70.88 364 PRO A N 1
ATOM 2901 C CA . PRO A 1 364 ? -21.603 -50.509 9.427 1.00 70.88 364 PRO A CA 1
ATOM 2902 C C . PRO A 1 364 ? -20.295 -49.697 9.300 1.00 70.88 364 PRO A C 1
ATOM 2904 O O . PRO A 1 364 ? -19.742 -49.593 8.201 1.00 70.88 364 PRO A O 1
ATOM 2907 N N . PRO A 1 365 ? -19.784 -49.124 10.407 1.00 69.19 365 PRO A N 1
ATOM 2908 C CA . PRO A 1 365 ? -18.549 -48.343 10.406 1.00 69.19 365 PRO A CA 1
ATOM 2909 C C . PRO A 1 365 ? -17.300 -49.218 10.176 1.00 69.19 365 PRO A C 1
ATOM 2911 O O . PRO A 1 365 ? -17.293 -50.390 10.564 1.00 69.19 365 PRO A O 1
ATOM 2914 N N . PRO A 1 366 ? -16.229 -48.660 9.577 1.00 64.81 366 PRO A N 1
ATOM 2915 C CA . PRO A 1 366 ? -14.965 -49.365 9.383 1.00 64.81 366 PRO A CA 1
ATOM 2916 C C . PRO A 1 366 ? -14.232 -49.614 10.719 1.00 64.81 366 PRO A C 1
ATOM 2918 O O . PRO A 1 366 ? -14.346 -48.800 11.641 1.00 64.81 366 PRO A O 1
ATOM 2921 N N . PRO A 1 367 ? -13.468 -50.717 10.836 1.00 68.31 367 PRO A N 1
ATOM 2922 C CA . PRO A 1 367 ? -12.689 -51.027 12.031 1.00 68.31 367 PRO A CA 1
ATOM 2923 C C . PRO A 1 367 ? -11.486 -50.076 12.205 1.00 68.31 367 PRO A C 1
ATOM 2925 O O . PRO A 1 367 ? -10.981 -49.531 11.219 1.00 68.31 367 PRO A O 1
ATOM 2928 N N . PRO A 1 368 ? -11.007 -49.875 13.448 1.00 66.12 368 PRO A N 1
ATOM 2929 C CA . PRO A 1 368 ? -9.830 -49.059 13.729 1.00 66.12 368 PRO A CA 1
ATOM 2930 C C . PRO A 1 368 ? -8.550 -49.708 13.168 1.00 66.12 368 PRO A C 1
ATOM 2932 O O . PRO A 1 368 ? -8.459 -50.937 13.140 1.00 66.12 368 PRO A O 1
ATOM 2935 N N . PRO A 1 369 ? -7.547 -48.915 12.745 1.00 62.31 369 PRO A N 1
ATOM 2936 C CA . PRO A 1 369 ? -6.285 -49.454 12.257 1.00 62.31 369 PRO A CA 1
ATOM 2937 C C . PRO A 1 369 ? -5.524 -50.156 13.389 1.00 62.31 369 PRO A C 1
ATOM 2939 O O . PRO A 1 369 ? -5.190 -49.552 14.410 1.00 62.31 369 PRO A O 1
ATOM 2942 N N . GLU A 1 370 ? -5.264 -51.446 13.182 1.00 54.78 370 GLU A N 1
ATOM 2943 C CA . GLU A 1 370 ? -4.401 -52.269 14.021 1.00 54.78 370 GLU A CA 1
ATOM 2944 C C . GLU A 1 370 ? -2.963 -51.739 14.001 1.00 54.78 370 GLU A C 1
ATOM 2946 O O . GLU A 1 370 ? -2.403 -51.391 12.958 1.00 54.78 370 GLU A O 1
ATOM 2951 N N . GLY A 1 371 ? -2.378 -51.665 15.196 1.00 42.38 371 GLY A N 1
ATOM 2952 C CA . GLY A 1 371 ? -1.013 -51.222 15.422 1.00 42.38 371 GLY A CA 1
ATOM 2953 C C . GLY A 1 371 ? 0.011 -52.168 14.801 1.00 42.38 371 GLY A C 1
ATOM 2954 O O . GLY A 1 371 ? -0.023 -53.380 15.006 1.00 42.38 371 GLY A O 1
ATOM 2955 N N . ILE A 1 372 ? 0.968 -51.582 14.087 1.00 48.38 372 ILE A N 1
ATOM 2956 C CA . ILE A 1 372 ? 2.173 -52.272 13.634 1.00 48.38 372 ILE A CA 1
ATOM 2957 C C . ILE A 1 372 ? 3.169 -52.314 14.811 1.00 48.38 372 ILE A C 1
ATOM 2959 O O . ILE A 1 372 ? 3.461 -51.265 15.393 1.00 48.38 372 ILE A O 1
ATOM 2963 N N . PRO A 1 373 ? 3.682 -53.500 15.189 1.00 53.97 373 PRO A N 1
ATOM 2964 C CA . PRO A 1 373 ? 4.599 -53.670 16.309 1.00 53.97 373 PRO A CA 1
ATOM 2965 C C . PRO A 1 373 ? 6.028 -53.227 15.973 1.00 53.97 373 PRO A C 1
ATOM 2967 O O . PRO A 1 373 ? 6.483 -53.275 14.832 1.00 53.97 373 PRO A O 1
ATOM 2970 N N . GLY A 1 374 ? 6.727 -52.796 17.022 1.00 41.88 374 GLY A N 1
ATOM 2971 C CA . GLY A 1 374 ? 8.035 -52.170 16.954 1.00 41.88 374 GLY A CA 1
ATOM 2972 C C . GLY A 1 374 ? 9.182 -53.049 16.450 1.00 41.88 374 GLY A C 1
ATOM 2973 O O . GLY A 1 374 ? 9.275 -54.245 16.710 1.00 41.88 374 GLY A O 1
ATOM 2974 N N . MET A 1 375 ? 10.124 -52.362 15.815 1.00 44.94 375 MET A N 1
ATOM 2975 C CA . MET A 1 375 ? 11.551 -52.669 15.752 1.00 44.94 375 MET A CA 1
ATOM 2976 C C . MET A 1 375 ? 12.211 -51.355 16.191 1.00 44.94 375 MET A C 1
ATOM 2978 O O . MET A 1 375 ? 11.801 -50.291 15.746 1.00 44.94 375 MET A O 1
ATOM 2982 N N . GLY A 1 376 ? 13.144 -51.274 17.122 1.00 39.66 376 GLY A N 1
ATOM 2983 C CA . GLY A 1 376 ? 14.183 -52.202 17.523 1.00 39.66 376 GLY A CA 1
ATOM 2984 C C . GLY A 1 376 ? 15.379 -51.287 17.767 1.00 39.66 376 GLY A C 1
ATOM 2985 O O . GLY A 1 376 ? 15.866 -50.655 16.834 1.00 39.66 376 GLY A O 1
ATOM 2986 N N . GLY A 1 377 ? 15.753 -51.112 19.034 1.00 43.34 377 GLY A N 1
ATOM 2987 C CA . GLY A 1 377 ? 16.865 -50.256 19.428 1.00 43.34 377 GLY A CA 1
ATOM 2988 C C . GLY A 1 377 ? 18.198 -50.787 18.905 1.00 43.34 377 GLY A C 1
ATOM 2989 O O . GLY A 1 377 ? 18.444 -51.992 18.909 1.00 43.34 377 GLY A O 1
ATOM 2990 N N . GLY A 1 378 ? 19.061 -49.865 18.496 1.00 41.97 378 GLY A N 1
ATOM 2991 C CA . GLY A 1 378 ? 20.456 -50.116 18.159 1.00 41.97 378 GLY A CA 1
ATOM 2992 C C . GLY A 1 378 ? 21.235 -48.795 18.178 1.00 41.97 378 GLY A C 1
ATOM 2993 O O . GLY A 1 378 ? 20.716 -47.804 17.663 1.00 41.97 378 GLY A O 1
ATOM 2994 N N . PRO A 1 379 ? 22.418 -48.746 18.816 1.00 52.19 379 PRO A N 1
ATOM 2995 C CA . PRO A 1 379 ? 23.158 -47.519 19.089 1.00 52.19 379 PRO A CA 1
ATOM 2996 C C . PRO A 1 379 ? 23.960 -47.099 17.854 1.00 52.19 379 PRO A C 1
ATOM 2998 O O . PRO A 1 379 ? 24.515 -47.953 17.168 1.00 52.19 379 PRO A O 1
ATOM 3001 N N . MET A 1 380 ? 24.043 -45.797 17.583 1.00 48.53 380 MET A N 1
ATOM 3002 C CA . MET A 1 380 ? 25.004 -45.272 16.616 1.00 48.53 380 MET A CA 1
ATOM 3003 C C . MET A 1 380 ? 25.856 -44.185 17.246 1.00 48.53 380 MET A C 1
ATOM 3005 O O . MET A 1 380 ? 25.376 -43.295 17.949 1.00 48.53 380 MET A O 1
ATOM 3009 N N . ASP A 1 381 ? 27.139 -44.367 16.983 1.00 40.72 381 ASP A N 1
ATOM 3010 C CA . ASP A 1 381 ? 28.289 -43.716 17.555 1.00 40.72 381 ASP A CA 1
ATOM 3011 C C . ASP A 1 381 ? 28.417 -42.233 17.201 1.00 40.72 381 ASP A C 1
ATOM 3013 O O . ASP A 1 381 ? 27.892 -41.714 16.215 1.00 40.72 381 ASP A O 1
ATOM 3017 N N . HIS A 1 382 ? 29.195 -41.581 18.058 1.00 44.41 382 HIS A N 1
ATOM 3018 C CA . HIS A 1 382 ? 29.696 -40.222 17.982 1.00 44.41 382 HIS A CA 1
ATOM 3019 C C . HIS A 1 382 ? 30.227 -39.818 16.595 1.00 44.41 382 HIS A C 1
ATOM 3021 O O . HIS A 1 382 ? 31.162 -40.424 16.073 1.00 44.41 382 HIS A O 1
ATOM 3027 N N . ILE A 1 383 ? 29.727 -38.693 16.074 1.00 38.06 383 ILE A N 1
ATOM 3028 C CA . ILE A 1 383 ? 30.362 -37.925 14.994 1.00 38.06 383 ILE A CA 1
ATOM 3029 C C . ILE A 1 383 ? 30.677 -36.514 15.534 1.00 38.06 383 ILE A C 1
ATOM 3031 O O . ILE A 1 383 ? 29.782 -35.880 16.101 1.00 38.06 383 ILE A O 1
ATOM 3035 N N . PRO A 1 384 ? 31.928 -36.022 15.417 1.00 50.56 384 PRO A N 1
ATOM 3036 C CA . PRO A 1 384 ? 32.355 -34.727 15.951 1.00 50.56 384 PRO A CA 1
ATOM 3037 C C . PRO A 1 384 ? 31.971 -33.550 15.026 1.00 50.56 384 PRO A C 1
ATOM 3039 O O . PRO A 1 384 ? 31.698 -33.760 13.842 1.00 50.56 384 PRO A O 1
ATOM 3042 N N . PRO A 1 385 ? 31.955 -32.303 15.541 1.00 51.19 385 PRO A N 1
ATOM 3043 C CA . PRO A 1 385 ? 31.506 -31.132 14.788 1.00 51.19 385 PRO A CA 1
ATOM 3044 C C . PRO A 1 385 ? 32.581 -30.639 13.803 1.00 51.19 385 PRO A C 1
ATOM 3046 O O . PRO A 1 385 ? 33.772 -30.729 14.116 1.00 51.19 385 PRO A O 1
ATOM 3049 N N . PRO A 1 386 ? 32.206 -30.065 12.642 1.00 46.38 386 PRO A N 1
ATOM 3050 C CA . PRO A 1 386 ? 33.172 -29.437 11.763 1.00 46.38 386 PRO A CA 1
ATOM 3051 C C . PRO A 1 386 ? 33.539 -28.030 12.245 1.00 46.38 386 PRO A C 1
ATOM 3053 O O . PRO A 1 386 ? 32.722 -27.242 12.723 1.00 46.38 386 PRO A O 1
ATOM 3056 N N . SER A 1 387 ? 34.829 -27.778 12.097 1.00 41.09 387 SER A N 1
ATOM 3057 C CA . SER A 1 387 ? 35.636 -26.680 12.592 1.00 41.09 387 SER A CA 1
ATOM 3058 C C . SER A 1 387 ? 35.365 -25.338 11.907 1.00 41.09 387 SER A C 1
ATOM 3060 O O . SER A 1 387 ? 35.067 -25.266 10.716 1.00 41.09 387 SER A O 1
ATOM 3062 N N . GLN A 1 388 ? 35.579 -24.266 12.671 1.00 46.28 388 GLN A N 1
ATOM 3063 C CA . GLN A 1 388 ? 35.845 -22.914 12.174 1.00 46.28 388 GLN A CA 1
ATOM 3064 C C . GLN A 1 388 ? 37.090 -22.873 11.269 1.00 46.28 388 GLN A C 1
ATOM 3066 O O . GLN A 1 388 ? 37.994 -23.696 11.444 1.00 46.28 388 GLN A O 1
ATOM 3071 N N . PRO A 1 389 ? 37.231 -21.820 10.445 1.00 46.06 389 PRO A N 1
ATOM 3072 C CA . PRO A 1 389 ? 38.554 -21.268 10.181 1.00 46.06 389 PRO A CA 1
ATOM 3073 C C . PRO A 1 389 ? 38.686 -19.774 10.526 1.00 46.06 389 PRO A C 1
ATOM 3075 O O . PRO A 1 389 ? 37.792 -18.959 10.297 1.00 46.06 389 PRO A O 1
ATOM 3078 N N . LEU A 1 390 ? 39.865 -19.467 11.075 1.00 35.34 390 LEU A N 1
ATOM 3079 C CA . LEU A 1 390 ? 40.447 -18.161 11.394 1.00 35.34 390 LEU A CA 1
ATOM 3080 C C . LEU A 1 390 ? 40.834 -17.333 10.141 1.00 35.34 390 LEU A C 1
ATOM 3082 O O . LEU A 1 390 ? 41.419 -17.862 9.204 1.00 35.34 390 LEU A O 1
ATOM 3086 N N . SER A 1 391 ? 40.586 -16.022 10.233 1.00 39.00 391 SER A N 1
ATOM 3087 C CA . SER A 1 391 ? 41.473 -14.845 10.035 1.00 39.00 391 SER A CA 1
ATOM 3088 C C . SER A 1 391 ? 42.471 -14.670 8.851 1.00 39.00 391 SER A C 1
ATOM 3090 O O . SER A 1 391 ? 43.499 -15.336 8.810 1.00 39.00 391 SER A O 1
ATOM 3092 N N . GLN A 1 392 ? 42.257 -13.541 8.125 1.00 36.25 392 GLN A N 1
ATOM 3093 C CA . GLN A 1 392 ? 43.198 -12.509 7.566 1.00 36.25 392 GLN A CA 1
ATOM 3094 C C . GLN A 1 392 ? 44.054 -12.795 6.295 1.00 36.25 392 GLN A C 1
ATOM 3096 O O . GLN A 1 392 ? 44.292 -13.967 6.023 1.00 36.25 392 GLN A O 1
ATOM 3101 N N . PRO A 1 393 ? 44.569 -11.779 5.521 1.00 43.09 393 PRO A N 1
ATOM 3102 C CA . PRO A 1 393 ? 44.681 -10.311 5.745 1.00 43.09 393 PRO A CA 1
ATOM 3103 C C . PRO A 1 393 ? 44.288 -9.375 4.546 1.00 43.09 393 PRO A C 1
ATOM 3105 O O . PRO A 1 393 ? 43.728 -9.805 3.544 1.00 43.09 393 PRO A O 1
ATOM 3108 N N . GLU A 1 394 ? 44.580 -8.074 4.715 1.00 36.44 394 GLU A N 1
ATOM 3109 C CA . GLU A 1 394 ? 44.298 -6.857 3.919 1.00 36.44 394 GLU A CA 1
ATOM 3110 C C . GLU A 1 394 ? 44.676 -6.798 2.418 1.00 36.44 394 GLU A C 1
ATOM 3112 O O . GLU A 1 394 ? 45.720 -7.306 2.015 1.00 36.44 394 GLU A O 1
ATOM 3117 N N . ALA A 1 395 ? 43.904 -6.002 1.651 1.00 32.91 395 ALA A N 1
ATOM 3118 C CA . ALA A 1 395 ? 44.370 -5.008 0.660 1.00 32.91 395 ALA A CA 1
ATOM 3119 C C . ALA A 1 395 ? 43.177 -4.173 0.111 1.00 32.91 395 ALA A C 1
ATOM 3121 O O . ALA A 1 395 ? 42.216 -4.737 -0.406 1.00 32.91 395 ALA A O 1
ATOM 3122 N N . GLY A 1 396 ? 43.218 -2.835 0.221 1.00 29.58 396 GLY A N 1
ATOM 3123 C CA . GLY A 1 396 ? 42.317 -1.908 -0.506 1.00 29.58 396 GLY A CA 1
ATOM 3124 C C . GLY A 1 396 ? 42.848 -1.577 -1.914 1.00 29.58 396 GLY A C 1
ATOM 3125 O O . GLY A 1 396 ? 43.722 -2.290 -2.403 1.00 29.58 396 GLY A O 1
ATOM 3126 N N . PRO A 1 397 ? 42.499 -0.430 -2.533 1.00 49.12 397 PRO A N 1
ATOM 3127 C CA . PRO A 1 397 ? 41.217 0.287 -2.597 1.00 49.12 397 PRO A CA 1
ATOM 3128 C C . PRO A 1 397 ? 40.793 0.504 -4.075 1.00 49.12 397 PRO A C 1
ATOM 3130 O O . PRO A 1 397 ? 41.627 0.920 -4.868 1.00 49.12 397 PRO A O 1
ATOM 3133 N N . SER A 1 398 ? 39.539 0.276 -4.492 1.00 32.72 398 SER A N 1
ATOM 3134 C CA . SER A 1 398 ? 39.022 0.728 -5.813 1.00 32.72 398 SER A CA 1
ATOM 3135 C C . SER A 1 398 ? 37.526 0.442 -5.958 1.00 32.72 398 SER A C 1
ATOM 3137 O O . SER A 1 398 ? 37.125 -0.715 -5.885 1.00 32.72 398 SER A O 1
ATOM 3139 N N . GLY A 1 399 ? 36.711 1.466 -6.221 1.00 30.98 399 GLY A N 1
ATOM 3140 C CA . GLY A 1 399 ? 35.308 1.271 -6.594 1.00 30.98 399 GLY A CA 1
ATOM 3141 C C . GLY A 1 399 ? 34.423 2.479 -6.326 1.00 30.98 399 GLY A C 1
ATOM 3142 O O . GLY A 1 399 ? 33.429 2.372 -5.617 1.00 30.98 399 GLY A O 1
ATOM 3143 N N . GLU A 1 400 ? 34.803 3.641 -6.849 1.00 31.17 400 GLU A N 1
ATOM 3144 C CA . GLU A 1 400 ? 33.942 4.820 -6.850 1.00 31.17 400 GLU A CA 1
ATOM 3145 C C . GLU A 1 400 ? 32.706 4.583 -7.737 1.00 31.17 400 GLU A C 1
ATOM 3147 O O . GLU A 1 400 ? 32.821 4.335 -8.935 1.00 31.17 400 GLU A O 1
ATOM 3152 N N . GLY A 1 401 ? 31.521 4.734 -7.140 1.00 30.42 401 GLY A N 1
ATOM 3153 C CA . GLY A 1 401 ? 30.434 5.488 -7.760 1.00 30.42 401 GLY A CA 1
ATOM 3154 C C . GLY A 1 401 ? 29.474 4.751 -8.690 1.00 30.42 401 GLY A C 1
ATOM 3155 O O . GLY A 1 401 ? 29.229 5.216 -9.804 1.00 30.42 401 GLY A O 1
ATOM 3156 N N . GLU A 1 402 ? 28.795 3.707 -8.212 1.00 32.91 402 GLU A N 1
ATOM 3157 C CA . GLU A 1 402 ? 27.446 3.439 -8.714 1.00 32.91 402 GLU A CA 1
ATOM 3158 C C . GLU A 1 402 ? 26.566 4.641 -8.348 1.00 32.91 402 GLU A C 1
ATOM 3160 O O . GLU A 1 402 ? 26.150 4.816 -7.205 1.00 32.91 402 GLU A O 1
ATOM 3165 N N . SER A 1 403 ? 26.301 5.515 -9.322 1.00 41.91 403 SER A N 1
ATOM 3166 C CA . SER A 1 403 ? 25.244 6.521 -9.215 1.00 41.91 403 SER A CA 1
ATOM 3167 C C . SER A 1 403 ? 23.894 5.811 -9.277 1.00 41.91 403 SER A C 1
ATOM 3169 O O . SER A 1 403 ? 23.174 5.870 -10.276 1.00 41.91 403 SER A O 1
ATOM 3171 N N . GLN A 1 404 ? 23.573 5.109 -8.191 1.00 37.88 404 GLN A N 1
ATOM 3172 C CA . GLN A 1 404 ? 22.220 4.772 -7.803 1.00 37.88 404 GLN A CA 1
ATOM 3173 C C . GLN A 1 404 ? 21.463 6.095 -7.813 1.00 37.88 404 GLN A C 1
ATOM 3175 O O . GLN A 1 404 ? 21.748 7.002 -7.029 1.00 37.88 404 GLN A O 1
ATOM 3180 N N . TRP A 1 405 ? 20.578 6.261 -8.796 1.00 40.22 405 TRP A N 1
ATOM 3181 C CA . TRP A 1 405 ? 19.688 7.410 -8.820 1.00 40.22 405 TRP A CA 1
ATOM 3182 C C . TRP A 1 405 ? 19.052 7.488 -7.436 1.00 40.22 405 TRP A C 1
ATOM 3184 O O . TRP A 1 405 ? 18.495 6.474 -7.011 1.00 40.22 405 TRP A O 1
ATOM 3194 N N . PRO A 1 406 ? 19.133 8.622 -6.719 1.00 36.12 406 PRO A N 1
ATOM 3195 C CA . PRO A 1 406 ? 18.335 8.780 -5.523 1.00 36.12 406 PRO A CA 1
ATOM 3196 C C . PRO A 1 406 ? 16.881 8.703 -5.987 1.00 36.12 406 PRO A C 1
ATOM 3198 O O . PRO A 1 406 ? 16.341 9.656 -6.557 1.00 36.12 406 PRO A O 1
ATOM 3201 N N . ILE A 1 407 ? 16.281 7.521 -5.835 1.00 41.72 407 ILE A N 1
ATOM 3202 C CA . ILE A 1 407 ? 14.847 7.326 -5.936 1.00 41.72 407 ILE A CA 1
ATOM 3203 C C . ILE A 1 407 ? 14.315 8.236 -4.839 1.00 41.72 407 ILE A C 1
ATOM 3205 O O . ILE A 1 407 ? 14.539 7.995 -3.657 1.00 41.72 407 ILE A O 1
ATOM 3209 N N . ARG A 1 408 ? 13.722 9.366 -5.231 1.00 42.75 408 ARG A N 1
ATOM 3210 C CA . ARG A 1 408 ? 13.019 10.225 -4.284 1.00 42.75 408 ARG A CA 1
ATOM 3211 C C . ARG A 1 408 ? 11.760 9.475 -3.871 1.00 42.75 408 ARG A C 1
ATOM 3213 O O . ARG A 1 408 ? 10.710 9.641 -4.483 1.00 42.75 408 ARG A O 1
ATOM 3220 N N . GLU A 1 409 ? 11.902 8.626 -2.865 1.00 40.78 409 GLU A N 1
ATOM 3221 C CA . GLU A 1 409 ? 10.802 8.125 -2.055 1.00 40.78 409 GLU A CA 1
ATOM 3222 C C . GLU A 1 409 ? 10.247 9.335 -1.303 1.00 40.78 409 GLU A C 1
ATOM 3224 O O . GLU A 1 409 ? 10.841 9.839 -0.354 1.00 40.78 409 GLU A O 1
ATOM 3229 N N . GLY A 1 410 ? 9.178 9.914 -1.838 1.00 41.25 410 GLY A N 1
ATOM 3230 C CA . GLY A 1 410 ? 8.516 11.060 -1.241 1.00 41.25 410 GLY A CA 1
ATOM 3231 C C . GLY A 1 410 ? 7.058 10.725 -1.009 1.00 41.25 410 GLY A C 1
ATOM 3232 O O . GLY A 1 410 ? 6.313 10.573 -1.969 1.00 41.25 410 GLY A O 1
ATOM 3233 N N . SER A 1 411 ? 6.643 10.686 0.253 1.00 45.88 411 SER A N 1
ATOM 3234 C CA . SER A 1 411 ? 5.238 10.701 0.686 1.00 45.88 411 SER A CA 1
ATOM 3235 C C . SER A 1 411 ? 4.595 12.100 0.575 1.00 45.88 411 SER A C 1
ATOM 3237 O O . SER A 1 411 ? 3.515 12.343 1.104 1.00 45.88 411 SER A O 1
ATOM 3239 N N . GLY A 1 412 ? 5.268 13.047 -0.093 1.00 45.91 412 GLY A N 1
ATOM 3240 C CA . GLY A 1 412 ? 4.821 14.428 -0.264 1.00 45.91 412 GLY A CA 1
ATOM 3241 C C . GLY A 1 412 ? 3.902 14.640 -1.478 1.00 45.91 412 GLY A C 1
ATOM 3242 O O . GLY A 1 412 ? 3.871 13.811 -2.389 1.00 45.91 412 GLY A O 1
ATOM 3243 N N . PRO A 1 413 ? 3.173 15.772 -1.528 1.00 50.91 413 PRO A N 1
ATOM 3244 C CA . PRO A 1 413 ? 2.277 16.102 -2.635 1.00 50.91 413 PRO A CA 1
ATOM 3245 C C . PRO A 1 413 ? 3.020 16.147 -3.978 1.00 50.91 413 PRO A C 1
ATOM 3247 O O . PRO A 1 413 ? 4.169 16.593 -4.054 1.00 50.91 413 PRO A O 1
ATOM 3250 N N . GLN A 1 414 ? 2.351 15.693 -5.046 1.00 52.25 414 GLN A N 1
ATOM 3251 C CA . GLN A 1 414 ? 2.942 15.589 -6.383 1.00 52.25 414 GLN A CA 1
ATOM 3252 C C . GLN A 1 414 ? 3.552 16.934 -6.830 1.00 52.25 414 GLN A C 1
ATOM 3254 O O . GLN A 1 414 ? 2.884 17.970 -6.756 1.00 52.25 414 GLN A O 1
ATOM 3259 N N . PRO A 1 415 ? 4.804 16.955 -7.325 1.00 51.34 415 PRO A N 1
ATOM 3260 C CA . PRO A 1 415 ? 5.425 18.186 -7.795 1.00 51.34 415 PRO A CA 1
ATOM 3261 C C . PRO A 1 415 ? 4.668 18.744 -9.011 1.00 51.34 415 PRO A C 1
ATOM 3263 O O . PRO A 1 415 ? 4.182 17.991 -9.849 1.00 51.34 415 PRO A O 1
ATOM 3266 N N . GLY A 1 416 ? 4.581 20.074 -9.134 1.00 44.72 416 GLY A N 1
ATOM 3267 C CA . GLY A 1 416 ? 3.678 20.754 -10.083 1.00 44.72 416 GLY A CA 1
ATOM 3268 C C . GLY A 1 416 ? 3.844 20.402 -11.570 1.00 44.72 416 GLY A C 1
ATOM 3269 O O . GLY A 1 416 ? 2.924 20.621 -12.348 1.00 44.72 416 GLY A O 1
ATOM 3270 N N . TRP A 1 417 ? 4.969 19.807 -11.974 1.00 55.62 417 TRP A N 1
ATOM 3271 C CA . TRP A 1 417 ? 5.180 19.303 -13.337 1.00 55.62 417 TRP A CA 1
ATOM 3272 C C . TRP A 1 417 ? 4.496 17.948 -13.611 1.00 55.62 417 TRP A C 1
ATOM 3274 O O . TRP A 1 417 ? 4.338 17.573 -14.771 1.00 55.62 417 TRP A O 1
ATOM 3284 N N . ALA A 1 418 ? 4.104 17.210 -12.566 1.00 47.34 418 ALA A N 1
ATOM 3285 C CA . ALA A 1 418 ? 3.413 15.924 -12.661 1.00 47.34 418 ALA A CA 1
ATOM 3286 C C . ALA A 1 418 ? 1.881 16.066 -12.752 1.00 47.34 418 ALA A C 1
ATOM 3288 O O . ALA A 1 418 ? 1.221 15.128 -13.204 1.00 47.34 418 ALA A O 1
ATOM 3289 N N . LYS A 1 419 ? 1.317 17.236 -12.404 1.00 52.09 419 LYS A N 1
ATOM 3290 C CA . LYS A 1 419 ? -0.110 17.528 -12.605 1.00 52.09 419 LYS A CA 1
ATOM 3291 C C . LYS A 1 419 ? -0.422 17.535 -14.101 1.00 52.09 419 LYS A C 1
ATOM 3293 O O . LYS A 1 419 ? -0.007 18.431 -14.837 1.00 52.09 419 LYS A O 1
ATOM 3298 N N . ARG A 1 420 ? -1.147 16.518 -14.571 1.00 49.75 420 ARG A N 1
ATOM 3299 C CA . ARG A 1 420 ? -1.709 16.534 -15.924 1.00 49.75 420 ARG A CA 1
ATOM 3300 C C . ARG A 1 420 ? -2.875 17.514 -15.970 1.00 49.75 420 ARG A C 1
ATOM 3302 O O . ARG A 1 420 ? -3.708 17.551 -15.076 1.00 49.75 420 ARG A O 1
ATOM 3309 N N . LYS A 1 421 ? -2.912 18.272 -17.060 1.00 46.50 421 LYS A N 1
ATOM 3310 C CA . LYS A 1 421 ? -3.920 19.264 -17.437 1.00 46.50 421 LYS A CA 1
ATOM 3311 C C . LYS A 1 421 ? -5.246 18.588 -17.827 1.00 46.50 421 LYS A C 1
ATOM 3313 O O . LYS A 1 421 ? -5.596 18.590 -19.000 1.00 46.50 421 LYS A O 1
ATOM 3318 N N . ALA A 1 422 ? -5.889 17.907 -16.880 1.00 44.78 422 ALA A N 1
ATOM 3319 C CA . ALA A 1 422 ? -7.130 17.158 -17.102 1.00 44.78 422 ALA A CA 1
ATOM 3320 C C . ALA A 1 422 ? -8.284 17.577 -16.168 1.00 44.78 422 ALA A C 1
ATOM 3322 O O . ALA A 1 422 ? -9.345 16.979 -16.244 1.00 44.78 422 ALA A O 1
ATOM 3323 N N . GLU A 1 423 ? -8.098 18.596 -15.323 1.00 41.41 423 GLU A N 1
ATOM 3324 C CA . GLU A 1 423 ? -9.110 19.063 -14.355 1.00 41.41 423 GLU A CA 1
ATOM 3325 C C . GLU A 1 423 ? -9.692 20.453 -14.676 1.00 41.41 423 GLU A C 1
ATOM 3327 O O . GLU A 1 423 ? -10.231 21.101 -13.793 1.00 41.41 423 GLU A O 1
ATOM 3332 N N . ASP A 1 424 ? -9.606 20.927 -15.923 1.00 43.22 424 ASP A N 1
ATOM 3333 C CA . ASP A 1 424 ? -10.030 22.299 -16.271 1.00 43.22 424 ASP A CA 1
ATOM 3334 C C . ASP A 1 424 ? -10.968 22.350 -17.492 1.00 43.22 424 ASP A C 1
ATOM 3336 O O . ASP A 1 424 ? -10.911 23.284 -18.284 1.00 43.22 424 ASP A O 1
ATOM 3340 N N . ASP A 1 425 ? -11.806 21.323 -17.675 1.00 45.28 425 ASP A N 1
ATOM 3341 C CA . ASP A 1 425 ? -12.825 21.276 -18.737 1.00 45.28 425 ASP A CA 1
ATOM 3342 C C . ASP A 1 425 ? -14.183 20.795 -18.184 1.00 45.28 425 ASP A C 1
ATOM 3344 O O . ASP A 1 425 ? -14.684 19.744 -18.567 1.00 45.28 425 ASP A O 1
ATOM 3348 N N . GLU A 1 426 ? -14.796 21.579 -17.292 1.00 47.44 426 GLU A N 1
ATOM 3349 C CA . GLU A 1 426 ? -16.262 21.652 -17.147 1.00 47.44 426 GLU A CA 1
ATOM 3350 C C . GLU A 1 426 ? -16.693 23.079 -16.751 1.00 47.44 426 GLU A C 1
ATOM 3352 O O . GLU A 1 426 ? -17.127 23.332 -15.636 1.00 47.44 426 GLU A O 1
ATOM 3357 N N . GLU A 1 427 ? -16.592 24.030 -17.684 1.00 40.44 427 GLU A N 1
ATOM 3358 C CA . GLU A 1 427 ? -17.654 25.024 -17.911 1.00 40.44 427 GLU A CA 1
ATOM 3359 C C . GLU A 1 427 ? -17.461 25.687 -19.283 1.00 40.44 427 GLU A C 1
ATOM 3361 O O . GLU A 1 427 ? -16.379 26.144 -19.645 1.00 40.44 427 GLU A O 1
ATOM 3366 N N . GLY A 1 428 ? -18.510 25.654 -20.105 1.00 43.00 428 GLY A N 1
ATOM 3367 C CA . GLY A 1 428 ? -18.442 25.984 -21.524 1.00 43.00 428 GLY A CA 1
ATOM 3368 C C . GLY A 1 428 ? -18.205 27.466 -21.821 1.00 43.00 428 GLY A C 1
ATOM 3369 O O . GLY A 1 428 ? -18.912 28.342 -21.333 1.00 43.00 428 GLY A O 1
ATOM 3370 N N . GLY A 1 429 ? -17.285 27.725 -22.748 1.00 38.44 429 GLY A N 1
ATOM 3371 C CA . GLY A 1 429 ? -17.117 29.019 -23.402 1.00 38.44 429 GLY A CA 1
ATOM 3372 C C . GLY A 1 429 ? -16.110 28.905 -24.540 1.00 38.44 429 GLY A C 1
ATOM 3373 O O . GLY A 1 429 ? -14.929 28.681 -24.311 1.00 38.44 429 GLY A O 1
ATOM 3374 N N . ALA A 1 430 ? -16.588 28.990 -25.780 1.00 53.81 430 ALA A N 1
ATOM 3375 C CA . ALA A 1 430 ? -15.770 28.856 -26.980 1.00 53.81 430 ALA A CA 1
ATOM 3376 C C . ALA A 1 430 ? -14.698 29.955 -27.070 1.00 53.81 430 ALA A C 1
ATOM 3378 O O . ALA A 1 430 ? -15.050 31.129 -27.106 1.00 53.81 430 ALA A O 1
ATOM 3379 N N . GLU A 1 431 ? -13.423 29.575 -27.215 1.00 43.97 431 GLU A N 1
ATOM 3380 C CA . GLU A 1 431 ? -12.340 30.503 -27.569 1.00 43.97 431 GLU A CA 1
ATOM 3381 C C . GLU A 1 431 ? -11.220 29.866 -28.430 1.00 43.97 431 GLU A C 1
ATOM 3383 O O . GLU A 1 431 ? -11.125 28.638 -28.544 1.00 43.97 431 GLU A O 1
ATOM 3388 N N . PRO A 1 432 ? -10.426 30.698 -29.146 1.00 48.78 432 PRO A N 1
ATOM 3389 C CA . PRO A 1 432 ? -9.811 30.348 -30.421 1.00 48.78 432 PRO A CA 1
ATOM 3390 C C . PRO A 1 432 ? -8.356 29.851 -30.336 1.00 48.78 432 PRO A C 1
ATOM 3392 O O . PRO A 1 432 ? -7.680 29.857 -29.311 1.00 48.78 432 PRO A O 1
ATOM 3395 N N . LYS A 1 433 ? -7.868 29.401 -31.498 1.00 42.19 433 LYS A N 1
ATOM 3396 C CA . LYS A 1 433 ? -6.513 28.903 -31.775 1.00 42.19 433 LYS A CA 1
ATOM 3397 C C . LYS A 1 433 ? -5.406 29.760 -31.139 1.00 42.19 433 LYS A C 1
ATOM 3399 O O . LYS A 1 433 ? -5.278 30.944 -31.428 1.00 42.19 433 LYS A O 1
ATOM 3404 N N . ARG A 1 434 ? -4.541 29.074 -30.382 1.00 41.34 434 ARG A N 1
ATOM 3405 C CA . ARG A 1 434 ? -3.296 29.551 -29.758 1.00 41.34 434 ARG A CA 1
ATOM 3406 C C . ARG A 1 434 ? -2.501 30.526 -30.633 1.00 41.34 434 ARG A C 1
ATOM 3408 O O . ARG A 1 434 ? -1.947 30.132 -31.662 1.00 41.34 434 ARG A O 1
ATOM 3415 N N . GLN A 1 435 ? -2.362 31.748 -30.133 1.00 37.25 435 GLN A N 1
ATOM 3416 C CA . GLN A 1 435 ? -1.388 32.735 -30.576 1.00 37.25 435 GLN A CA 1
ATOM 3417 C C . GLN A 1 435 ? -0.170 32.698 -29.638 1.00 37.25 435 GLN A C 1
ATOM 3419 O O . GLN A 1 435 ? -0.267 32.408 -28.447 1.00 37.25 435 GLN A O 1
ATOM 3424 N N . ARG A 1 436 ? 0.999 32.886 -30.241 1.00 37.16 436 ARG A N 1
ATOM 3425 C CA . ARG A 1 436 ? 2.338 32.846 -29.650 1.00 37.16 436 ARG A CA 1
ATOM 3426 C C . ARG A 1 436 ? 2.469 33.932 -28.569 1.00 37.16 436 ARG A C 1
ATOM 3428 O O . ARG A 1 436 ? 2.129 35.074 -28.843 1.00 37.16 436 ARG A O 1
ATOM 3435 N N . VAL A 1 437 ? 2.945 33.556 -27.377 1.00 39.69 437 VAL A N 1
ATOM 3436 C CA . VAL A 1 437 ? 3.197 34.462 -26.241 1.00 39.69 437 VAL A CA 1
ATOM 3437 C C . VAL A 1 437 ? 4.297 35.441 -26.636 1.00 39.69 437 VAL A C 1
ATOM 3439 O O . VA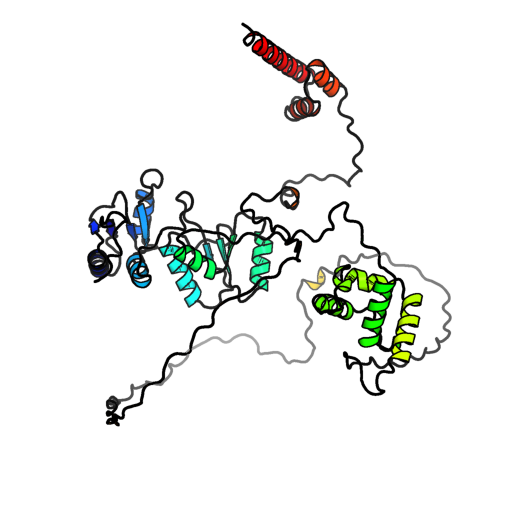L A 1 437 ? 5.434 35.023 -26.863 1.00 39.69 437 VAL A O 1
ATOM 3442 N N . ASP A 1 438 ? 3.911 36.704 -26.760 1.00 42.81 438 ASP A N 1
ATOM 3443 C CA . ASP A 1 438 ? 4.797 37.852 -26.893 1.00 42.81 438 ASP A CA 1
ATOM 3444 C C . ASP A 1 438 ? 4.827 38.614 -25.561 1.00 42.81 438 ASP A C 1
ATOM 3446 O O . ASP A 1 438 ? 3.951 38.458 -24.706 1.00 42.81 438 ASP A O 1
ATOM 3450 N N . GLU A 1 439 ? 5.894 39.374 -25.390 1.00 49.59 439 GLU A N 1
ATOM 3451 C CA . GLU A 1 439 ? 6.328 40.090 -24.194 1.00 49.59 439 GLU A CA 1
ATOM 3452 C C . GLU A 1 439 ? 5.236 40.954 -23.526 1.00 49.59 439 GLU A C 1
ATOM 3454 O O . GLU A 1 439 ? 4.450 41.636 -24.183 1.00 49.59 439 GLU A O 1
ATOM 3459 N N . GLN A 1 440 ? 5.218 40.932 -22.187 1.00 57.53 440 GLN A N 1
ATOM 3460 C CA . GLN A 1 440 ? 4.322 41.682 -21.300 1.00 57.53 440 GLN A CA 1
ATOM 3461 C C . GLN A 1 440 ? 4.177 43.160 -21.691 1.00 57.53 440 GLN A C 1
ATOM 3463 O O . GLN A 1 440 ? 4.997 44.001 -21.334 1.00 57.53 440 GLN A O 1
ATOM 3468 N N . THR A 1 441 ? 3.061 43.486 -22.338 1.00 52.59 441 THR A N 1
ATOM 3469 C CA . THR A 1 441 ? 2.524 44.848 -22.421 1.00 52.59 441 THR A CA 1
ATOM 3470 C C . THR A 1 441 ? 1.376 44.948 -21.419 1.00 52.59 441 THR A C 1
ATOM 3472 O O . THR A 1 441 ? 0.216 44.719 -21.749 1.00 52.59 441 THR A O 1
ATOM 3475 N N . GLY A 1 442 ? 1.711 45.186 -20.148 1.00 74.38 442 GLY A N 1
ATOM 3476 C CA . GLY A 1 442 ? 0.714 45.576 -19.147 1.00 74.38 442 GLY A CA 1
ATOM 3477 C C . GLY A 1 442 ? 0.175 46.976 -19.449 1.00 74.38 442 GLY A C 1
ATOM 3478 O O . GLY A 1 442 ? 0.847 47.764 -20.117 1.00 74.38 442 GLY A O 1
ATOM 3479 N N . ASP A 1 443 ? -1.029 47.289 -18.969 1.00 88.31 443 ASP A N 1
ATOM 3480 C CA . ASP A 1 443 ? -1.610 48.628 -19.103 1.00 88.31 443 ASP A CA 1
ATOM 3481 C C . ASP A 1 443 ? -0.633 49.670 -18.506 1.00 88.31 443 ASP A C 1
ATOM 3483 O O . ASP A 1 443 ? -0.227 49.530 -17.341 1.00 88.31 443 ASP A O 1
ATOM 3487 N N . PRO A 1 444 ? -0.200 50.698 -19.267 1.00 93.81 444 PRO A N 1
ATOM 3488 C CA . PRO A 1 444 ? 0.738 51.706 -18.774 1.00 93.81 444 PRO A CA 1
ATOM 3489 C C . PRO A 1 444 ? 0.245 52.387 -17.489 1.00 93.81 444 PRO A C 1
ATOM 3491 O O . PRO A 1 444 ? 1.064 52.736 -16.640 1.00 93.81 444 PRO A O 1
ATOM 3494 N N . ALA A 1 445 ? -1.074 52.492 -17.283 1.00 95.31 445 ALA A N 1
ATOM 3495 C CA . ALA A 1 445 ? -1.641 53.060 -16.062 1.00 95.31 445 ALA A CA 1
ATOM 3496 C C . ALA A 1 445 ? -1.383 52.190 -14.817 1.00 95.31 445 ALA A C 1
ATOM 3498 O O . ALA A 1 445 ? -1.184 52.712 -13.720 1.00 95.31 445 ALA A O 1
ATOM 3499 N N . ILE A 1 446 ? -1.356 50.863 -14.967 1.00 95.44 446 ILE A N 1
ATOM 3500 C CA . ILE A 1 446 ? -1.070 49.927 -13.867 1.00 95.44 446 ILE A CA 1
ATOM 3501 C C . ILE A 1 446 ? 0.418 49.970 -13.509 1.00 95.44 446 ILE A C 1
ATOM 3503 O O . ILE A 1 446 ? 0.773 49.914 -12.329 1.00 95.44 446 ILE A O 1
ATOM 3507 N N . THR A 1 447 ? 1.277 50.148 -14.514 1.00 95.88 447 THR A N 1
ATOM 3508 C CA . THR A 1 447 ? 2.722 50.327 -14.314 1.00 95.88 447 THR A CA 1
ATOM 3509 C C . THR A 1 447 ? 3.013 51.622 -13.553 1.00 95.88 447 THR A C 1
ATOM 3511 O O . THR A 1 447 ? 3.758 51.597 -12.576 1.00 95.88 447 THR A O 1
ATOM 3514 N N . GLU A 1 448 ? 2.344 52.724 -13.906 1.00 97.06 448 GLU A N 1
ATOM 3515 C CA . GLU A 1 448 ? 2.470 54.007 -13.199 1.00 97.06 448 GLU A CA 1
ATOM 3516 C C . GLU A 1 448 ? 2.053 53.896 -11.721 1.00 97.06 448 GLU A C 1
ATOM 3518 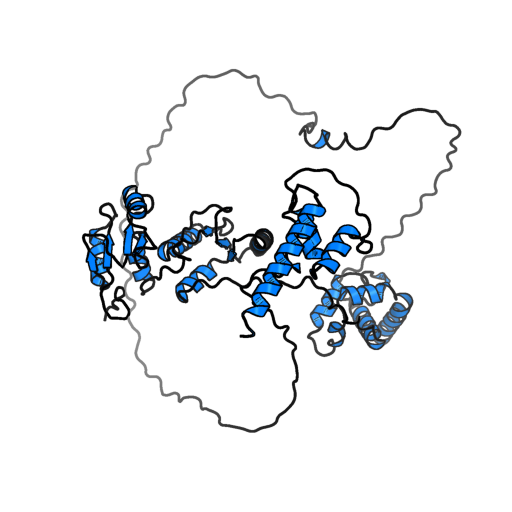O O . GLU A 1 448 ? 2.761 54.374 -10.837 1.00 97.06 448 GLU A O 1
ATOM 3523 N N . ILE A 1 449 ? 0.938 53.213 -11.422 1.00 96.69 449 ILE A N 1
ATOM 3524 C CA . ILE A 1 449 ? 0.476 53.008 -10.036 1.00 96.69 449 ILE A CA 1
ATOM 3525 C C . ILE A 1 449 ? 1.479 52.161 -9.238 1.00 96.69 449 ILE A C 1
ATOM 3527 O O . ILE A 1 449 ? 1.731 52.446 -8.063 1.00 96.69 449 ILE A O 1
ATOM 3531 N N . ALA A 1 450 ? 2.046 51.124 -9.860 1.00 96.94 450 ALA A N 1
ATOM 3532 C CA . ALA A 1 450 ? 3.043 50.259 -9.236 1.00 96.94 450 ALA A CA 1
ATOM 3533 C C . ALA A 1 450 ? 4.324 51.035 -8.885 1.00 96.94 450 ALA A C 1
ATOM 3535 O O . ALA A 1 450 ? 4.816 50.927 -7.758 1.00 96.94 450 ALA A O 1
ATOM 3536 N N . GLU A 1 451 ? 4.809 51.872 -9.805 1.00 97.19 451 GLU A N 1
ATOM 3537 C CA . GLU A 1 451 ? 5.967 52.743 -9.585 1.00 97.19 451 GLU A CA 1
ATOM 3538 C C . GLU A 1 451 ? 5.690 53.816 -8.518 1.00 97.19 451 GLU A C 1
ATOM 3540 O O . GLU A 1 451 ? 6.490 53.976 -7.592 1.00 97.19 451 GLU A O 1
ATOM 3545 N N . GLU A 1 452 ? 4.536 54.494 -8.581 1.00 97.38 452 GLU A N 1
ATOM 3546 C CA . GLU A 1 452 ? 4.140 55.547 -7.632 1.00 97.38 452 GLU A CA 1
ATOM 3547 C C . GLU A 1 452 ? 4.026 55.003 -6.198 1.00 97.38 452 GLU A C 1
ATOM 3549 O O . GLU A 1 452 ? 4.518 55.611 -5.245 1.00 97.38 452 GLU A O 1
ATOM 3554 N N . CYS A 1 453 ? 3.401 53.834 -6.031 1.00 96.88 453 CYS A N 1
ATOM 3555 C CA . CYS A 1 453 ? 3.133 53.253 -4.714 1.00 96.88 453 CYS A CA 1
ATOM 3556 C C . CYS A 1 453 ? 4.226 52.281 -4.229 1.00 96.88 453 CYS A C 1
ATOM 3558 O O . CYS A 1 453 ? 4.122 51.777 -3.109 1.00 96.88 453 CYS A O 1
ATOM 3560 N N . ARG A 1 454 ? 5.276 52.031 -5.028 1.00 96.56 454 ARG A N 1
ATOM 3561 C CA . ARG A 1 454 ? 6.360 51.061 -4.759 1.00 96.56 454 ARG A CA 1
ATOM 3562 C C . ARG A 1 454 ? 5.865 49.624 -4.517 1.00 96.56 454 ARG A C 1
ATOM 3564 O O . ARG A 1 454 ? 6.302 48.975 -3.566 1.00 96.56 454 ARG A O 1
ATOM 3571 N N . PHE A 1 455 ? 4.971 49.138 -5.375 1.00 96.69 455 PHE A N 1
ATOM 3572 C CA . PHE A 1 455 ? 4.505 47.741 -5.414 1.00 96.69 455 PHE A CA 1
ATOM 3573 C C . PHE A 1 455 ? 4.909 47.074 -6.733 1.00 96.69 455 PHE A C 1
ATOM 3575 O O . PHE A 1 455 ? 5.342 47.749 -7.665 1.00 96.69 455 PHE A O 1
ATOM 3582 N N . THR A 1 456 ? 4.786 45.749 -6.842 1.00 96.88 456 THR A N 1
ATOM 3583 C CA . THR A 1 456 ? 5.054 45.071 -8.120 1.00 96.88 456 THR A CA 1
ATOM 3584 C C . THR A 1 456 ? 3.873 45.221 -9.083 1.00 96.88 456 THR A C 1
ATOM 3586 O O . THR A 1 456 ? 2.712 45.193 -8.672 1.00 96.88 456 THR A O 1
ATOM 3589 N N . VAL A 1 457 ? 4.150 45.319 -10.392 1.00 96.38 457 VAL A N 1
ATOM 3590 C CA . VAL A 1 457 ? 3.106 45.421 -11.438 1.00 96.38 457 VAL A CA 1
ATOM 3591 C C . VAL A 1 457 ? 2.110 44.261 -11.344 1.00 96.38 457 VAL A C 1
ATOM 3593 O O . VAL A 1 457 ? 0.913 44.459 -11.523 1.00 96.38 457 VAL A O 1
ATOM 3596 N N . LYS A 1 458 ? 2.584 43.060 -10.983 1.00 95.88 458 LYS A N 1
ATOM 3597 C CA . LYS A 1 458 ? 1.743 41.867 -10.826 1.00 95.88 458 LYS A CA 1
ATOM 3598 C C . LYS A 1 458 ? 0.733 42.002 -9.682 1.00 95.88 458 LYS A C 1
ATOM 3600 O O . LYS A 1 458 ? -0.414 41.615 -9.860 1.00 95.88 458 LYS A O 1
ATOM 3605 N N . GLU A 1 459 ? 1.128 42.567 -8.542 1.00 95.38 459 GLU A N 1
ATOM 3606 C CA . GLU A 1 459 ? 0.224 42.771 -7.398 1.00 95.38 459 GLU A CA 1
ATOM 3607 C C . GLU A 1 459 ? -0.857 43.812 -7.705 1.00 95.38 459 GLU A C 1
ATOM 3609 O O . GLU A 1 459 ? -2.020 43.630 -7.340 1.00 95.38 459 GLU A O 1
ATOM 3614 N N . VAL A 1 460 ? -0.487 44.897 -8.396 1.00 96.00 460 VAL A N 1
ATOM 3615 C CA . VAL A 1 460 ? -1.443 45.938 -8.803 1.00 96.00 460 VAL A CA 1
ATOM 3616 C C . VAL A 1 460 ? -2.403 45.402 -9.867 1.00 96.00 460 VAL A C 1
ATOM 3618 O O . VAL A 1 460 ? -3.609 45.617 -9.744 1.00 96.00 460 VAL A O 1
ATOM 3621 N N . GLN A 1 461 ? -1.892 44.650 -10.849 1.00 94.75 461 GLN A N 1
ATOM 3622 C CA . GLN A 1 461 ? -2.694 43.993 -11.884 1.00 94.75 461 GLN A CA 1
ATOM 3623 C C . GLN A 1 461 ? -3.680 42.988 -11.279 1.00 94.75 461 GLN A C 1
ATOM 3625 O O . GLN A 1 461 ? -4.871 43.062 -11.551 1.00 94.75 461 GLN A O 1
ATOM 3630 N N . GLU A 1 462 ? -3.222 42.103 -10.390 1.00 94.69 462 GLU A N 1
ATOM 3631 C CA . GLU A 1 462 ? -4.083 41.098 -9.759 1.00 94.69 462 GLU A CA 1
ATOM 3632 C C . GLU A 1 462 ? -5.192 41.746 -8.916 1.00 94.69 462 GLU A C 1
ATOM 3634 O O . GLU A 1 462 ? -6.337 41.292 -8.923 1.00 94.69 462 GLU A O 1
ATOM 3639 N N . TYR A 1 463 ? -4.889 42.844 -8.213 1.00 94.38 463 TYR A N 1
ATOM 3640 C CA . TYR A 1 463 ? -5.910 43.591 -7.479 1.00 94.38 463 TYR A CA 1
ATOM 3641 C C . TYR A 1 463 ? -6.930 44.254 -8.410 1.00 94.38 463 TYR A C 1
ATOM 3643 O O . TYR A 1 463 ? -8.130 44.234 -8.112 1.00 94.38 463 TYR A O 1
ATOM 3651 N N . PHE A 1 464 ? -6.458 44.842 -9.512 1.00 95.00 464 PHE A N 1
ATOM 3652 C CA . PHE A 1 464 ? -7.301 45.468 -10.524 1.00 95.00 464 PHE A CA 1
ATOM 3653 C C . PHE A 1 464 ? -8.248 44.442 -11.161 1.00 95.00 464 PHE A C 1
ATOM 3655 O O . PHE A 1 464 ? -9.458 44.660 -11.166 1.00 95.00 464 PHE A O 1
ATOM 3662 N N . ASP A 1 465 ? -7.724 43.283 -11.565 1.00 93.19 465 ASP A N 1
ATOM 3663 C CA . ASP A 1 465 ? -8.486 42.197 -12.193 1.00 93.19 465 ASP A CA 1
ATOM 3664 C C . ASP A 1 465 ? -9.503 41.573 -11.223 1.00 93.19 465 ASP A C 1
ATOM 3666 O O . ASP A 1 465 ? -10.636 41.257 -11.589 1.00 93.19 465 ASP A O 1
ATOM 3670 N N . LYS A 1 466 ? -9.134 41.436 -9.942 1.00 92.50 466 LYS A N 1
ATOM 3671 C CA . LYS A 1 466 ? -10.002 40.859 -8.902 1.00 92.50 466 LYS A CA 1
ATOM 3672 C C . LYS A 1 466 ? -11.163 41.775 -8.512 1.00 92.50 466 LYS A C 1
ATOM 3674 O O . LYS A 1 466 ? -12.176 41.312 -7.979 1.00 92.50 466 LYS A O 1
ATOM 3679 N N . LYS A 1 467 ? -11.041 43.085 -8.729 1.00 86.12 467 LYS A N 1
ATOM 3680 C CA . LYS A 1 467 ? -12.118 44.047 -8.487 1.00 86.12 467 LYS A CA 1
ATOM 3681 C C . LYS A 1 467 ? -12.887 44.280 -9.786 1.00 86.12 467 LYS A C 1
ATOM 3683 O O . LYS A 1 467 ? -12.500 45.106 -10.601 1.00 86.12 467 LYS A O 1
ATOM 3688 N N . ALA A 1 468 ? -14.079 43.687 -9.882 1.00 54.38 468 ALA A N 1
ATOM 3689 C CA . ALA A 1 468 ? -15.031 43.855 -10.994 1.00 54.38 468 ALA A CA 1
ATOM 3690 C C . ALA A 1 468 ? -15.433 45.314 -11.331 1.00 54.38 468 ALA A C 1
ATOM 3692 O O . ALA A 1 468 ? -16.214 45.543 -12.247 1.00 54.38 468 ALA A O 1
ATOM 3693 N N . SER A 1 469 ? -14.945 46.313 -10.586 1.00 66.88 469 SER A N 1
ATOM 3694 C CA . SER A 1 469 ? -15.191 47.726 -10.862 1.00 66.88 469 SER A CA 1
ATOM 3695 C C . SER A 1 469 ? -14.314 48.321 -11.968 1.00 66.88 469 SER A C 1
ATOM 3697 O O . SER A 1 469 ? -14.673 49.393 -12.440 1.00 66.88 469 SER A O 1
ATOM 3699 N N . GLY A 1 470 ? -13.177 47.705 -12.337 1.00 83.88 470 GLY A N 1
ATOM 3700 C CA . GLY A 1 470 ? -12.286 48.208 -13.404 1.00 83.88 470 GLY A CA 1
ATOM 3701 C C . GLY A 1 470 ? -11.811 49.661 -13.222 1.00 83.88 470 GLY A C 1
ATOM 3702 O O . GLY A 1 470 ? -11.465 50.339 -14.183 1.00 83.88 470 GLY A O 1
ATOM 3703 N N . ASP A 1 471 ? -11.853 50.174 -11.991 1.00 93.50 471 ASP A N 1
ATOM 3704 C CA . ASP A 1 471 ? -11.682 51.591 -11.677 1.00 93.50 471 ASP A CA 1
ATOM 3705 C C . ASP A 1 471 ? -10.237 51.847 -11.222 1.00 93.50 471 ASP A C 1
ATOM 3707 O O . ASP A 1 471 ? -9.827 51.487 -10.107 1.00 93.50 471 ASP A O 1
ATOM 3711 N N . LEU A 1 472 ? -9.451 52.443 -12.123 1.00 94.50 472 LEU A N 1
ATOM 3712 C CA . LEU A 1 472 ? -8.033 52.744 -11.917 1.00 94.50 472 LEU A CA 1
ATOM 3713 C C . LEU A 1 472 ? -7.811 53.719 -10.757 1.00 94.50 472 LEU A C 1
ATOM 3715 O O . LEU A 1 472 ? -6.836 53.588 -10.016 1.00 94.50 472 LEU A O 1
ATOM 3719 N N . GLU A 1 473 ? -8.726 54.661 -10.536 1.00 95.38 473 GLU A N 1
ATOM 3720 C CA . GLU A 1 473 ? -8.560 55.689 -9.511 1.00 95.38 473 GLU A CA 1
ATOM 3721 C C . GLU A 1 473 ? -8.805 55.122 -8.109 1.00 95.38 473 GLU A C 1
ATOM 3723 O O . GLU A 1 473 ? -8.058 55.403 -7.164 1.00 95.38 473 GLU A O 1
ATOM 3728 N N . LYS A 1 474 ? -9.780 54.212 -7.977 1.00 95.00 474 LYS A N 1
ATOM 3729 C CA . LYS A 1 474 ? -9.957 53.424 -6.745 1.00 95.00 474 LYS A CA 1
ATOM 3730 C C . LYS A 1 474 ? -8.744 52.548 -6.450 1.00 95.00 474 LYS A C 1
ATOM 3732 O O . LYS A 1 474 ? -8.343 52.451 -5.287 1.00 95.00 474 LYS A O 1
ATOM 3737 N N . THR A 1 475 ? -8.161 51.938 -7.480 1.00 96.12 475 THR A N 1
ATOM 3738 C CA . THR A 1 475 ? -6.953 51.112 -7.355 1.00 96.12 475 THR A CA 1
ATOM 3739 C C . THR A 1 475 ? -5.773 51.955 -6.872 1.00 96.12 475 THR A C 1
ATOM 3741 O O . THR A 1 475 ? -5.199 51.648 -5.825 1.00 96.12 475 THR A O 1
ATOM 3744 N N . ARG A 1 476 ? -5.502 53.100 -7.515 1.00 97.25 476 ARG A N 1
ATOM 3745 C CA . ARG A 1 476 ? -4.459 54.056 -7.100 1.00 97.25 476 ARG A CA 1
ATOM 3746 C C . ARG A 1 476 ? -4.648 54.516 -5.650 1.00 97.25 476 ARG A C 1
ATOM 3748 O O . ARG A 1 476 ? -3.729 54.424 -4.837 1.00 97.25 476 ARG A O 1
ATOM 3755 N N . LYS A 1 477 ? -5.865 54.929 -5.274 1.00 96.75 477 LYS A N 1
ATOM 3756 C CA . LYS A 1 477 ? -6.181 55.387 -3.908 1.00 96.75 477 LYS A CA 1
ATOM 3757 C C . LYS A 1 477 ? -5.978 54.293 -2.855 1.00 96.75 477 LYS A C 1
ATOM 3759 O O . LYS A 1 477 ? -5.571 54.590 -1.730 1.00 96.75 477 LYS A O 1
ATOM 3764 N N . ARG A 1 478 ? -6.252 53.029 -3.193 1.00 96.12 478 ARG A N 1
ATOM 3765 C CA . ARG A 1 478 ? -6.054 51.894 -2.282 1.00 96.12 478 ARG A CA 1
ATOM 3766 C C . ARG A 1 478 ? -4.575 51.629 -2.024 1.00 96.12 478 ARG A C 1
ATOM 3768 O O . ARG A 1 478 ? -4.197 51.516 -0.858 1.00 96.12 478 ARG A O 1
ATOM 3775 N N . PHE A 1 479 ? -3.767 51.546 -3.079 1.00 97.25 479 PHE A N 1
ATOM 3776 C CA . PHE A 1 479 ? -2.329 51.303 -2.954 1.00 97.25 479 PHE A CA 1
ATOM 3777 C C . PHE A 1 479 ? -1.615 52.465 -2.253 1.00 97.25 479 PHE A C 1
ATOM 3779 O O . PHE A 1 479 ? -0.773 52.223 -1.390 1.00 97.25 479 PHE A O 1
ATOM 3786 N N . LYS A 1 480 ? -2.050 53.711 -2.487 1.00 97.44 480 LYS A N 1
ATOM 3787 C CA . LYS A 1 480 ? -1.563 54.881 -1.743 1.00 97.44 480 LYS A CA 1
ATOM 3788 C C . LYS A 1 480 ? -1.842 54.781 -0.240 1.00 97.44 480 LYS A C 1
ATOM 3790 O O . LYS A 1 480 ? -0.930 54.941 0.564 1.00 97.44 480 LYS A O 1
ATOM 3795 N N . LYS A 1 481 ? -3.066 54.403 0.150 1.00 97.12 481 LYS A N 1
ATOM 3796 C CA . LYS A 1 481 ? -3.423 54.197 1.566 1.00 97.12 481 LYS A CA 1
ATOM 3797 C C . LYS A 1 481 ? -2.632 53.053 2.216 1.00 97.12 481 LYS A C 1
ATOM 3799 O O . LYS A 1 481 ? -2.273 53.138 3.386 1.00 97.12 481 LYS A O 1
ATOM 3804 N N . MET A 1 482 ? -2.370 51.973 1.475 1.00 96.94 482 MET A N 1
ATOM 3805 C CA . MET A 1 482 ? -1.515 50.879 1.954 1.00 96.94 482 MET A CA 1
ATOM 3806 C C . MET A 1 482 ? -0.082 51.352 2.193 1.00 96.94 482 MET A C 1
ATOM 3808 O O . MET A 1 482 ? 0.518 50.977 3.196 1.00 96.94 482 MET A O 1
ATOM 3812 N N . ARG A 1 483 ? 0.450 52.196 1.303 1.00 96.75 483 ARG A N 1
ATOM 3813 C CA . ARG A 1 483 ? 1.790 52.762 1.449 1.00 96.75 483 ARG A CA 1
ATOM 3814 C C . ARG A 1 483 ? 1.902 53.662 2.679 1.00 96.75 483 ARG A C 1
ATOM 3816 O O . ARG A 1 483 ? 2.810 53.461 3.474 1.00 96.75 483 ARG A O 1
ATOM 3823 N N . GLU A 1 484 ? 0.945 54.566 2.875 1.00 96.31 484 GLU A N 1
ATOM 3824 C CA . GLU A 1 484 ? 0.880 55.436 4.061 1.00 96.31 484 GLU A CA 1
ATOM 3825 C C . GLU A 1 484 ? 0.858 54.624 5.365 1.00 96.31 484 GLU A C 1
ATOM 3827 O O . GLU A 1 484 ? 1.554 54.956 6.320 1.00 96.31 484 GLU A O 1
ATOM 3832 N N . HIS A 1 485 ? 0.115 53.513 5.394 1.00 96.06 485 HIS A N 1
ATOM 3833 C CA . HIS A 1 485 ? 0.080 52.624 6.556 1.00 96.06 485 HIS A CA 1
ATOM 3834 C C . HIS A 1 485 ? 1.426 51.925 6.807 1.00 96.06 485 HIS A C 1
ATOM 3836 O O . HIS A 1 485 ? 1.835 51.774 7.954 1.00 96.06 485 HIS A O 1
ATOM 3842 N N . LEU A 1 486 ? 2.122 51.485 5.753 1.00 94.50 486 LEU A N 1
ATOM 3843 C CA . LEU A 1 486 ? 3.447 50.871 5.885 1.00 94.50 486 LEU A CA 1
ATOM 3844 C C . LEU A 1 486 ? 4.506 51.876 6.349 1.00 94.50 486 LEU A C 1
ATOM 3846 O O . LEU A 1 486 ? 5.389 51.509 7.118 1.00 94.50 486 LEU A O 1
ATOM 3850 N N . ASP A 1 487 ? 4.424 53.125 5.894 1.00 94.19 487 ASP A N 1
ATOM 3851 C CA . ASP A 1 487 ? 5.353 54.172 6.314 1.00 94.19 487 ASP A CA 1
ATOM 3852 C C . ASP A 1 487 ? 5.070 54.625 7.764 1.00 94.19 487 ASP A C 1
ATOM 3854 O O . ASP A 1 487 ? 6.012 54.919 8.492 1.00 94.19 487 ASP A O 1
ATOM 3858 N N . SER A 1 488 ? 3.811 54.580 8.226 1.00 93.19 488 SER A N 1
ATOM 3859 C CA . SER A 1 488 ? 3.459 54.829 9.635 1.00 93.19 488 SER A CA 1
ATOM 3860 C C . SER A 1 488 ? 4.021 53.772 10.587 1.00 93.19 488 SER A C 1
ATOM 3862 O O . SER A 1 488 ? 4.488 54.127 11.661 1.00 93.19 488 SER A O 1
ATOM 3864 N N . LEU A 1 489 ? 4.003 52.490 10.201 1.00 91.31 489 LEU A N 1
ATOM 3865 C CA . LEU A 1 489 ? 4.551 51.407 11.032 1.00 91.31 489 LEU A CA 1
ATOM 3866 C C . LEU A 1 489 ? 6.068 51.519 11.204 1.00 91.31 489 LEU A C 1
ATOM 3868 O O . LEU A 1 489 ? 6.596 51.169 12.247 1.00 91.31 489 LEU A O 1
ATOM 3872 N N . LYS A 1 490 ? 6.774 52.040 10.195 1.00 86.19 490 LYS A N 1
ATOM 3873 C CA . LYS A 1 490 ? 8.230 52.213 10.269 1.00 86.19 490 LYS A CA 1
ATOM 3874 C C . LYS A 1 490 ? 8.676 53.304 11.237 1.00 86.19 490 LYS A C 1
ATOM 3876 O O . LYS A 1 490 ? 9.835 53.297 11.618 1.00 86.19 490 LYS A O 1
ATOM 3881 N N . LEU A 1 491 ? 7.799 54.241 11.592 1.00 77.25 491 LEU A N 1
ATOM 3882 C CA . LEU A 1 491 ? 8.130 55.316 12.529 1.00 77.25 491 LEU A CA 1
ATOM 3883 C C . LEU A 1 491 ? 7.983 54.889 13.995 1.00 77.25 491 LEU A C 1
ATOM 3885 O O . LEU A 1 491 ? 8.524 55.565 14.857 1.00 77.25 491 LEU A O 1
ATOM 3889 N N . GLU A 1 492 ? 7.275 53.793 14.279 1.00 78.12 492 GLU A N 1
ATOM 3890 C CA . GLU A 1 492 ? 7.079 53.294 15.650 1.00 78.12 492 GLU A CA 1
ATOM 3891 C C . GLU A 1 492 ? 8.229 52.393 16.135 1.00 78.12 492 GLU A C 1
ATOM 3893 O O . GLU A 1 492 ? 8.344 52.166 17.333 1.00 78.12 492 GLU A O 1
ATOM 3898 N N . ASP A 1 493 ? 9.086 51.907 15.230 1.00 74.25 493 ASP A N 1
ATOM 3899 C CA . ASP A 1 493 ? 10.207 51.010 15.558 1.00 74.25 493 ASP A CA 1
ATOM 3900 C C . ASP A 1 493 ? 11.549 51.751 15.801 1.00 74.25 493 ASP A C 1
ATOM 3902 O O . ASP A 1 493 ? 12.542 51.105 16.139 1.00 74.25 493 ASP A O 1
ATOM 3906 N N . ASP A 1 494 ? 11.596 53.081 15.624 1.00 66.00 494 ASP A N 1
ATOM 3907 C CA . ASP A 1 494 ? 12.807 53.920 15.764 1.00 66.00 494 ASP A CA 1
ATOM 3908 C C . ASP A 1 494 ? 12.809 54.830 17.030 1.00 66.00 494 ASP A C 1
ATOM 3910 O O . ASP A 1 494 ? 13.760 55.596 17.217 1.00 66.00 494 ASP A O 1
ATOM 3914 N N . ASP A 1 495 ? 11.799 54.728 17.909 1.00 53.25 495 ASP A N 1
ATOM 3915 C CA . ASP A 1 495 ? 11.729 55.333 19.265 1.00 53.25 495 ASP A CA 1
ATOM 3916 C C . ASP A 1 495 ? 11.800 54.242 20.353 1.00 53.25 495 ASP A C 1
ATOM 3918 O O . ASP A 1 495 ? 12.421 54.491 21.420 1.00 53.25 495 ASP A O 1
#

Sequence (495 aa):
MSELLFQDNTGQQVKFFIQRDVPDYARICADITALGGRVEDKIPRSGFVLIAPGSEEGNRLIECWNKPEERPDRFFVPFTYVQACRAEGRLLRQIFLVAHRRLKFYIHPDIANVHTRDIIRSQIIHSGGDPDAGELETDVIIADHGNPEVFNHLVKVNNGFQNHVETFQWIKKCIDTGEVDFTPLVYKNPGGRRAGEERTPFTTEDEHHLCQWIAEKIPYKTTGGRTGNKLYQQLVDKADEPGFAWVKRHTWQSWRERYKKNPDKMDPLIARIVDERKPAIGEVGQYGFSRKAEPAPRKRSGGKRKASTPLEGGEGATDAERIAAALAGHMPLPPGMPPPFPPGYMPGQMPPPPFAFHPPPHMPPPPPPEGIPGMGGGPMDHIPPPSQPLSQPEAGPSGEGESQWPIREGSGPQPGWAKRKAEDDEEGGAEPKRQRVDEQTGDPAITEIAEECRFTVKEVQEYFDKKASGDLEKTRKRFKKMREHLDSLKLEDDD